Protein AF-A0A2V8C4Q2-F1 (afdb_monomer)

Mean predicted aligned error: 5.74 Å

Radius of gyration: 25.59 Å; Cα contacts (8 Å, |Δi|>4): 1379; chains: 1; bounding box: 68×44×76 Å

Nearest PDB structures (foldseek):
  1l0q-assembly4_D  TM=9.463E-01  e=5.980E-19  Methanosarcina mazei S-6
  5c2v-assembly1_B  TM=6.497E-01  e=2.717E-18  Candidatus Kuenenia stuttgartensis
  3bws-assembly1_A  TM=8.199E-01  e=1.422E-13  Leptospira interrogans
  6rte-assembly2_B  TM=7.159E-01  e=1.040E-10  Pseudomonas aeruginosa
  6rte-assembly1_A  TM=7.191E-01  e=6.189E-10  Pseudomonas aeruginosa

Solvent-accessible surface area (backbone atoms only — not comparable to full-atom values): 31350 Å² total; per-residue (Å²): 134,77,60,84,78,94,74,84,51,67,56,55,27,68,28,63,38,76,80,76,35,41,38,38,33,20,14,10,24,48,15,29,31,41,32,32,37,50,56,99,55,42,69,44,83,58,76,60,36,65,78,52,72,60,57,74,80,52,90,48,76,84,43,54,77,57,34,57,30,75,30,27,27,20,15,33,27,48,36,68,87,48,54,37,36,40,38,24,17,29,68,51,16,26,37,35,36,25,36,59,88,80,54,40,68,75,50,76,45,84,51,98,34,32,33,45,25,44,48,54,36,66,88,43,56,37,34,38,33,18,18,31,47,63,21,21,36,41,31,23,33,60,82,85,62,46,80,74,51,68,32,77,56,53,45,32,20,32,31,62,32,66,36,84,85,48,49,40,37,36,32,11,8,22,44,23,34,32,34,37,35,24,35,54,86,81,47,38,69,59,34,76,44,67,67,48,96,44,98,82,60,70,69,55,25,23,22,38,15,39,25,58,37,79,78,54,36,37,32,34,32,7,18,16,72,64,22,25,34,37,38,27,41,45,69,44,86,71,63,62,43,75,74,37,32,37,60,59,38,35,36,19,53,36,35,40,58,39,89,86,43,60,31,33,39,37,34,10,55,43,10,78,62,88,77,90,48,94,56,58,42,65,92,82,59,86,77,83,86,75,85,56,36,32,68,76,75,64,47,52,57,42,79,48,77,44,70,50,67,54,71,69,60,30,54,52,33,23,53,50,37,56,72,75,41,87,79,44,71,66,66,72,55,43,64,49,93,59,62,96,85,47,59,63,46,45,37,86,86,49,80,51,84,67,68,64,45,78,48,74,46,71,36,72,70,56,66,30,30,43,47,4,66,46,98,57,84,91,43,44,53,89,56,39,76,41,31,57,96,43,23,51,46,59,48,50,48,37,72,75,77,52,79,88,77,91,81,89,70,84,47,90,49,69,59,32,33,55,37,24,76,41,45,81,48,54,32,62,56,44,73,66,25,47,59,36,28,80,66,62,51,21,30,61,73,34,52,59,30,63,44,66,75,51,54,91,45,16,11,73,43,47,45,78,79,35,36,55,62,41,53,29,53,78,68,74,43,46,58,36,32,31,27,56,47,31,37,74,47,94,74,58,70,71,39,50,79,70,63,72,49,37,35,37,52,36,27,65,71,35,58,94,28,52,46,40,83,24,64,32,90,51,81,89,55,58,30,50,61,41,44,55,48,47,50,57,54,50,54,58,21,49,78,68,74,57,63,47,34,33,34,39,37,52,42,53,28,48,50,44,77,48,89,45,88,98,53,68,50,46,65,56,30,33,30,44,29,27,49,29,52,41,53,52,52,53,53,60,77,68,53,128

pLDDT: mean 91.69, std 10.27, range [39.16, 98.88]

Foldseek 3Di:
DLEDDDDAAFAAEWEDQLVNFWIWTWNFQQQWIWIWGDDPSDIDTDDIQHRDHGQDQDPDPVCNLFVFRCWTWHYKEAFNVRQWIKIFTQNVQWIWIAGPVVSDTPDIGHHPHGWHYWYAFLVRQWIWIHHQLAQWIWIAGNPVRDTPDIAHHAHGFAEWDADNVRQWIWTFHFLAQWIFIAGPVVSYGLDTHGNDLAPPDGRQQRFHYWEAALNNQWIWTQRQRLQWIFIWGCNDGSDIGGLAIAHHAHGWNYWYADNNRFKIKTKHQQDHDFDDQLQADQLPDPDPDDPHPDLLVRRDMDIDMDTNDDNVVRVVSRVVSVVPGPDDPCNQQQQDPDPPPDQDGRGVPDDGPQQADEAEDEDDDDCQCECLVAPDDDHPVVSHNQYCVLQVLVNVCCVPVHDDDDDDAPDRHPLQVLVCVWAVHWTPLSVSQVSCRSNSNRGGRCGLQQDQASDQWGGSRARPCGTPLSVCVVVVAFEAEAQRSWDWDDDDPVCLLVQNIFIAHSTPSCHVRYGRSRRHDDLSDFLVNNLVSVLVVQVVCLVVVNHGRYYYHYHYLCNDPDPDPPGDHNSVSSSSSSVSVVSVVVSVVPGD

Secondary structure (DSSP, 8-state):
-------SS--S-EEE-TTSSEEEEE-GGGSEEEEEEEETTEEEE-PPEE-SPPP----STTTTTS-B-S--EEEEEE-TTSSEEEEEETTTTEEEEEETTTTEEEEEEE-SS-EEEEEE-TTS-EEEEEEGGGTEEEEEETTT--EEEEEE-SSSEEEEEE-TTS-EEEEEETTTTEEEEEETTTTEEEEEEE--SSTT--S---EEEEEE-TTSSEEEEEETTTTEEEEEE-SSTT--EEEEEEE-SEEEEEEEE-TTSSEEEEEEEEES-----TT---TT----SS----HHHH---EEEEEEPP-HHHHHHHHHHHHHT----HHHHHSPP---TT-SS-SSTT---S---EEEEEE-S--HHHHHTT-SSSS--GGG-SS-TTT-HHHHHHHHHH--------S-SSHHHHHHHHHHS---HHHHHHHHHHHTTSBPPP-GGGTS---SSSSSTT--TT--HHHHHHHTT--EEEESTTEEEPSS-HHHHHTT-SPEEESSGGGTTTB-TTS--S-TTS-HHHHHHHHHHHHHHHHHTT---SEEEEEE-GGG--TT-TTS--HHHHHHHHHHHHHHHHHHHHT--

Structure (mmCIF, N/CA/C/O backbone):
data_AF-A0A2V8C4Q2-F1
#
_entry.id   AF-A0A2V8C4Q2-F1
#
loop_
_atom_site.group_PDB
_atom_site.id
_atom_site.type_symbol
_atom_site.label_atom_id
_atom_site.label_alt_id
_atom_site.label_comp_id
_atom_site.label_asym_id
_atom_site.label_entity_id
_atom_site.label_seq_id
_atom_site.pdbx_PDB_ins_code
_atom_site.Cartn_x
_atom_site.Cartn_y
_atom_site.Cartn_z
_atom_site.occupancy
_atom_site.B_iso_or_equiv
_atom_site.auth_seq_id
_atom_site.auth_comp_id
_atom_site.auth_asym_id
_atom_site.auth_atom_id
_atom_site.pdbx_PDB_model_num
ATOM 1 N N . VAL A 1 1 ? -3.735 22.830 20.171 1.00 72.44 1 VAL A N 1
ATOM 2 C CA . VAL A 1 1 ? -3.233 21.606 20.845 1.00 72.44 1 VAL A CA 1
ATOM 3 C C . VAL A 1 1 ? -3.196 21.873 22.344 1.00 72.44 1 VAL A C 1
ATOM 5 O O . VAL A 1 1 ? -2.695 22.925 22.711 1.00 72.44 1 VAL A O 1
ATOM 8 N N . ARG A 1 2 ? -3.797 21.013 23.186 1.00 80.12 2 ARG A N 1
ATOM 9 C CA . ARG A 1 2 ? -3.821 21.199 24.659 1.00 80.12 2 ARG A CA 1
ATOM 10 C C . ARG A 1 2 ? -2.651 20.506 25.373 1.00 80.12 2 ARG A C 1
ATOM 12 O O . ARG A 1 2 ? -2.144 21.054 26.339 1.00 80.12 2 ARG A O 1
ATOM 19 N N . ALA A 1 3 ? -2.193 19.372 24.842 1.00 86.25 3 ALA A N 1
ATOM 20 C CA . ALA A 1 3 ? -0.946 18.703 25.207 1.00 86.25 3 ALA A CA 1
ATOM 21 C C . ALA A 1 3 ? -0.383 17.951 23.996 1.00 86.25 3 ALA A C 1
ATOM 23 O O . ALA A 1 3 ? -1.139 17.556 23.105 1.00 86.25 3 ALA A O 1
ATOM 24 N N . SER A 1 4 ? 0.930 17.744 23.992 1.00 88.19 4 SER A N 1
ATOM 25 C CA . SER A 1 4 ? 1.642 16.859 23.074 1.00 88.19 4 SER A CA 1
ATOM 26 C C . SER A 1 4 ? 2.642 16.021 23.864 1.00 88.19 4 SER A C 1
ATOM 28 O O . SER A 1 4 ? 3.166 16.458 24.889 1.00 88.19 4 SER A O 1
ATOM 30 N N . LEU A 1 5 ? 2.885 14.801 23.397 1.00 89.62 5 LEU A N 1
ATOM 31 C CA . LEU A 1 5 ? 3.825 13.873 24.004 1.00 89.62 5 LEU A CA 1
ATOM 32 C C . LEU A 1 5 ? 4.524 13.105 22.886 1.00 89.62 5 LEU A C 1
ATOM 34 O O . LEU A 1 5 ? 3.859 12.540 22.020 1.00 89.62 5 LEU A O 1
ATOM 38 N N . LEU A 1 6 ? 5.855 13.091 22.908 1.00 88.94 6 LEU A N 1
ATOM 39 C CA . LEU A 1 6 ? 6.639 12.252 22.011 1.00 88.94 6 LEU A CA 1
ATOM 40 C C . LEU A 1 6 ? 6.586 10.808 22.518 1.00 88.94 6 LEU A C 1
ATOM 42 O O . LEU A 1 6 ? 6.805 10.576 23.711 1.00 88.94 6 LEU A O 1
ATOM 46 N N . LEU A 1 7 ? 6.303 9.857 21.628 1.00 87.94 7 LEU A N 1
ATOM 47 C CA . LEU A 1 7 ? 6.354 8.421 21.899 1.00 87.94 7 LEU A CA 1
ATOM 48 C C . LEU A 1 7 ? 7.446 7.777 21.054 1.00 87.94 7 LEU A C 1
ATOM 50 O O . LEU A 1 7 ? 7.538 8.020 19.850 1.00 87.94 7 LEU A O 1
ATOM 54 N N . ASP A 1 8 ? 8.253 6.948 21.702 1.00 79.88 8 ASP A N 1
ATOM 55 C CA . ASP A 1 8 ? 9.258 6.128 21.042 1.00 79.88 8 ASP A CA 1
ATOM 56 C C . ASP A 1 8 ? 8.583 4.810 20.668 1.00 79.88 8 ASP A C 1
ATOM 58 O O . ASP A 1 8 ? 8.005 4.173 21.539 1.00 79.88 8 ASP A O 1
ATOM 62 N N . HIS A 1 9 ? 8.658 4.411 19.396 1.00 84.00 9 HIS A N 1
ATOM 63 C CA . HIS A 1 9 ? 7.978 3.228 18.844 1.00 84.00 9 HIS A CA 1
ATOM 64 C C . HIS A 1 9 ? 6.446 3.306 18.900 1.00 84.00 9 HIS A C 1
ATOM 66 O O . HIS A 1 9 ? 5.809 2.738 19.768 1.00 84.00 9 HIS A O 1
ATOM 72 N N . ALA A 1 10 ? 5.842 3.946 17.901 1.00 89.81 10 ALA A N 1
ATOM 73 C CA . ALA A 1 10 ? 4.400 3.906 17.694 1.00 89.81 10 ALA A CA 1
ATOM 74 C C . ALA A 1 10 ? 4.085 3.536 16.243 1.00 89.81 10 ALA A C 1
ATOM 76 O O . ALA A 1 10 ? 4.846 3.852 15.326 1.00 89.81 10 ALA A O 1
ATOM 77 N N . TRP A 1 11 ? 2.957 2.863 16.052 1.00 91.44 11 TRP A N 1
ATOM 78 C CA . TRP A 1 11 ? 2.377 2.553 14.747 1.00 91.44 11 TRP A CA 1
ATOM 79 C C . TRP A 1 11 ? 0.846 2.672 14.870 1.00 91.44 11 TRP A C 1
ATOM 81 O O . TRP A 1 11 ? 0.359 3.478 15.664 1.00 91.44 11 TRP A O 1
ATOM 91 N N . LEU A 1 12 ? 0.070 1.902 14.108 1.00 92.06 12 LEU A N 1
ATOM 92 C CA . LEU A 1 12 ? -1.376 1.780 14.297 1.00 92.06 12 LEU A CA 1
ATOM 93 C C . LEU A 1 12 ? -1.713 1.349 15.734 1.00 92.06 12 LEU A C 1
ATOM 95 O O . LEU A 1 12 ? -1.011 0.522 16.306 1.00 92.06 12 LEU A O 1
ATOM 99 N N . GLY A 1 13 ? -2.837 1.835 16.268 1.00 89.31 13 GLY A N 1
ATOM 100 C CA . GLY A 1 13 ? -3.430 1.326 17.505 1.00 89.31 13 GLY A CA 1
ATOM 101 C C . GLY A 1 13 ? -3.528 2.392 18.583 1.00 89.31 13 GLY A C 1
ATOM 102 O O . GLY A 1 13 ? -2.535 2.758 19.208 1.00 89.31 13 GLY A O 1
ATOM 103 N N . LEU A 1 14 ? -4.751 2.872 18.808 1.00 94.38 14 LEU A N 1
ATOM 104 C CA . LEU A 1 14 ? -5.076 3.844 19.842 1.00 94.38 14 LEU A CA 1
ATOM 105 C C . LEU A 1 14 ? -6.438 3.488 20.444 1.00 94.38 14 LEU A C 1
ATOM 107 O O . LEU A 1 14 ? -7.428 3.429 19.718 1.00 94.38 14 LEU A O 1
ATOM 111 N N . ALA A 1 15 ? -6.498 3.259 21.755 1.00 96.69 15 ALA A N 1
ATOM 112 C CA . ALA A 1 15 ? -7.729 2.857 22.430 1.00 96.69 15 ALA A CA 1
ATOM 113 C C . ALA A 1 15 ? -7.899 3.579 23.769 1.00 96.69 15 ALA A C 1
ATOM 115 O O . ALA A 1 15 ? -7.026 3.539 24.634 1.00 96.69 15 ALA A O 1
ATOM 116 N N . TRP A 1 16 ? -9.046 4.226 23.958 1.00 96.62 16 TRP A N 1
ATOM 117 C CA . TRP A 1 16 ? -9.412 4.800 25.250 1.00 96.62 16 TRP A CA 1
ATOM 118 C C . TRP A 1 16 ? -9.956 3.722 26.179 1.00 96.62 16 TRP A C 1
ATOM 120 O O . TRP A 1 16 ? -10.777 2.900 25.776 1.00 96.62 16 TRP A O 1
ATOM 130 N N . HIS A 1 17 ? -9.567 3.783 27.448 1.00 97.69 17 HIS A N 1
ATOM 131 C CA . HIS A 1 17 ? -10.318 3.097 28.486 1.00 97.69 17 HIS A CA 1
ATOM 132 C C . HIS A 1 17 ? -11.695 3.769 28.656 1.00 97.69 17 HIS A C 1
ATOM 134 O O . HIS A 1 17 ? -11.775 5.004 28.610 1.00 97.69 17 HIS A O 1
ATOM 140 N N . PRO A 1 18 ? -12.764 3.015 28.974 1.00 96.94 18 PRO A N 1
ATOM 141 C CA . PRO A 1 18 ? -14.094 3.565 29.271 1.00 96.94 18 PRO A CA 1
ATOM 142 C C . PRO A 1 18 ? -14.164 4.630 30.386 1.00 96.94 18 PRO A C 1
ATOM 144 O O . PRO A 1 18 ? -15.189 5.284 30.549 1.00 96.94 18 PRO A O 1
ATOM 147 N N . ASP A 1 19 ? -13.083 4.843 31.145 1.00 95.19 19 ASP A N 1
ATOM 148 C CA . ASP A 1 19 ? -13.027 5.832 32.233 1.00 95.19 19 ASP A CA 1
ATOM 149 C C . ASP A 1 19 ? -12.703 7.249 31.730 1.00 95.19 19 ASP A C 1
ATOM 151 O O . ASP A 1 19 ? -12.790 8.207 32.499 1.00 95.19 19 ASP A O 1
ATOM 155 N N . GLY A 1 20 ? -12.314 7.387 30.454 1.00 93.75 20 GLY A N 1
ATOM 156 C CA . GLY A 1 20 ? -11.925 8.656 29.835 1.00 93.75 20 GLY A CA 1
ATOM 157 C C . GLY A 1 20 ? -10.625 9.264 30.377 1.00 93.75 20 GLY A C 1
ATOM 158 O O . GLY A 1 20 ? -10.320 10.417 30.077 1.00 93.75 20 GLY A O 1
ATOM 159 N N . LYS A 1 21 ? -9.870 8.518 31.190 1.00 95.00 21 LYS A N 1
ATOM 160 C CA . LYS A 1 21 ? -8.632 8.955 31.853 1.00 95.00 21 LYS A CA 1
ATOM 161 C C . LYS A 1 21 ? -7.412 8.171 31.395 1.00 95.00 21 LYS A C 1
ATOM 163 O O . LYS A 1 21 ? -6.299 8.662 31.556 1.00 95.00 21 LYS A O 1
ATOM 168 N N . ARG A 1 22 ? -7.592 6.965 30.861 1.00 96.62 22 ARG A N 1
ATOM 169 C CA . ARG A 1 22 ? -6.511 6.147 30.299 1.00 96.62 22 ARG A CA 1
ATOM 170 C C . ARG A 1 22 ? -6.613 6.048 28.789 1.00 96.62 22 ARG A C 1
ATOM 172 O O . ARG A 1 22 ? -7.691 5.803 28.253 1.00 96.62 22 ARG A O 1
ATOM 179 N N . LEU A 1 23 ? -5.470 6.182 28.135 1.00 96.38 23 LEU A N 1
ATOM 180 C CA . LEU A 1 23 ? -5.306 6.038 26.699 1.00 96.38 23 LEU A CA 1
ATOM 181 C C . LEU A 1 23 ? -4.171 5.056 26.427 1.00 96.38 23 LEU A C 1
ATOM 183 O O . LEU A 1 23 ? -3.062 5.249 26.910 1.00 96.38 23 LEU A O 1
ATOM 187 N N . TYR A 1 24 ? -4.450 4.028 25.641 1.00 97.69 24 TYR A N 1
ATOM 188 C CA . TYR A 1 24 ? -3.482 3.025 25.231 1.00 97.69 24 TYR A CA 1
ATOM 189 C C . TYR A 1 24 ? -3.023 3.294 23.804 1.00 97.69 24 TYR A C 1
ATOM 191 O O . TYR A 1 24 ? -3.852 3.572 22.934 1.00 97.69 24 TYR A O 1
ATOM 199 N N . VAL A 1 25 ? -1.717 3.208 23.567 1.00 97.38 25 VAL A N 1
ATOM 200 C CA . VAL A 1 25 ? -1.098 3.399 22.250 1.00 97.38 25 VAL A CA 1
ATOM 201 C C . VAL A 1 25 ? -0.16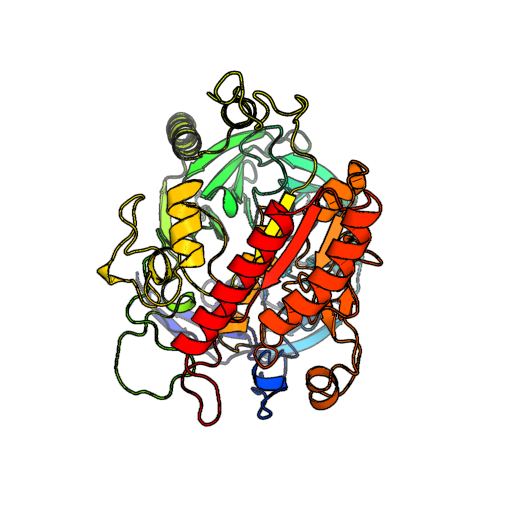7 2.232 21.971 1.00 97.38 25 VAL A C 1
ATOM 203 O O . VAL A 1 25 ? 0.582 1.821 22.852 1.00 97.38 25 VAL A O 1
ATOM 206 N N . SER A 1 26 ? -0.206 1.677 20.765 1.00 96.06 26 SER A N 1
ATOM 207 C CA . SER A 1 26 ? 0.683 0.573 20.410 1.00 96.06 26 SER A CA 1
ATOM 208 C C . SER A 1 26 ? 2.159 0.979 20.498 1.00 96.06 26 SER A C 1
ATOM 210 O O . SER A 1 26 ? 2.533 2.041 20.002 1.00 96.06 26 SER A O 1
ATOM 212 N N . GLY A 1 27 ? 2.987 0.097 21.068 1.00 93.81 27 GLY A N 1
ATOM 213 C CA . GLY A 1 27 ? 4.451 0.180 21.083 1.00 93.81 27 GLY A CA 1
ATOM 214 C C . GLY A 1 27 ? 5.129 -0.417 19.840 1.00 93.81 27 GLY A C 1
ATOM 215 O O . GLY A 1 27 ? 6.347 -0.607 19.821 1.00 93.81 27 GLY A O 1
ATOM 216 N N . ALA A 1 28 ? 4.359 -0.782 18.806 1.00 93.19 28 ALA A N 1
ATOM 217 C CA . ALA A 1 28 ? 4.849 -1.326 17.538 1.00 93.19 28 ALA A CA 1
ATOM 218 C C . ALA A 1 28 ? 5.847 -2.494 17.718 1.00 93.19 28 ALA A C 1
ATOM 220 O O . ALA A 1 28 ? 5.559 -3.481 18.403 1.00 93.19 28 ALA A O 1
ATOM 221 N N . ALA A 1 29 ? 7.029 -2.403 17.102 1.00 89.88 29 ALA A N 1
ATOM 222 C CA . ALA A 1 29 ? 8.060 -3.436 17.174 1.00 89.88 29 ALA A CA 1
ATOM 223 C C . ALA A 1 29 ? 8.692 -3.591 18.569 1.00 89.88 29 ALA A C 1
ATOM 225 O O . ALA A 1 29 ? 9.344 -4.596 18.837 1.00 89.88 29 ALA A O 1
ATOM 226 N N . ASN A 1 30 ? 8.468 -2.656 19.496 1.00 88.50 30 ASN A N 1
ATOM 227 C CA . ASN A 1 30 ? 8.984 -2.771 20.860 1.00 88.50 30 ASN A CA 1
ATOM 228 C C . ASN A 1 30 ? 8.249 -3.837 21.697 1.00 88.50 30 ASN A C 1
ATOM 230 O O . ASN A 1 30 ? 8.671 -4.149 22.805 1.00 88.50 30 ASN A O 1
ATOM 234 N N . GLY A 1 31 ? 7.150 -4.407 21.188 1.00 89.81 31 GLY A N 1
ATOM 23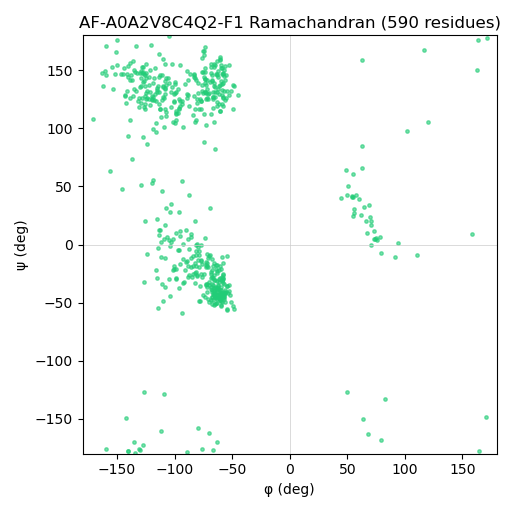5 C CA . GLY A 1 31 ? 6.419 -5.473 21.885 1.00 89.81 31 GLY A CA 1
ATOM 236 C C . GLY A 1 31 ? 5.672 -4.983 23.123 1.00 89.81 31 GLY A C 1
ATOM 237 O O . GLY A 1 31 ? 5.340 -5.781 24.001 1.00 89.81 31 GLY A O 1
ATOM 238 N N . THR A 1 32 ? 5.413 -3.679 23.202 1.00 93.62 32 THR A N 1
ATOM 239 C CA . THR A 1 32 ? 4.736 -3.027 24.322 1.00 93.62 32 THR A CA 1
ATOM 240 C C . THR A 1 32 ? 3.458 -2.323 23.883 1.00 93.62 32 THR A C 1
ATOM 242 O O . THR A 1 32 ? 3.156 -2.199 22.696 1.00 93.62 32 THR A O 1
ATOM 245 N N . ILE A 1 33 ? 2.700 -1.851 24.866 1.00 96.56 33 ILE A N 1
ATOM 246 C CA . ILE A 1 33 ? 1.594 -0.913 24.708 1.00 96.56 33 ILE A CA 1
ATOM 247 C C . ILE A 1 33 ? 1.836 0.211 25.703 1.00 96.56 33 ILE A C 1
ATOM 249 O O . ILE A 1 33 ? 1.925 -0.034 26.906 1.00 96.56 33 ILE A O 1
ATOM 253 N N . HIS A 1 34 ? 1.928 1.436 25.208 1.00 96.31 34 HIS A N 1
ATOM 254 C CA . HIS A 1 34 ? 2.057 2.610 26.050 1.00 96.31 34 HIS A CA 1
ATOM 255 C C . HIS A 1 34 ? 0.736 2.903 26.746 1.00 96.31 34 HIS A C 1
ATOM 257 O O . HIS A 1 34 ? -0.286 3.089 26.083 1.00 96.31 34 HIS A O 1
ATOM 263 N N . GLU A 1 35 ? 0.755 2.994 28.073 1.00 96.19 35 GLU A N 1
ATOM 264 C CA . GLU A 1 35 ? -0.365 3.550 28.826 1.00 96.19 35 GLU A CA 1
ATOM 265 C C . GLU A 1 35 ? -0.105 5.033 29.095 1.00 96.19 35 GLU A C 1
ATOM 267 O O . GLU A 1 35 ? 0.887 5.414 29.716 1.00 96.19 35 GLU A O 1
ATOM 272 N N . LEU A 1 36 ? -1.028 5.883 28.660 1.00 96.06 36 LEU A N 1
ATOM 273 C CA . LEU A 1 36 ? -1.027 7.317 28.907 1.00 96.06 36 LEU A CA 1
ATOM 274 C C . LEU A 1 36 ? -2.188 7.695 29.825 1.00 96.06 36 LEU A C 1
ATOM 276 O O . LEU A 1 36 ? -3.282 7.129 29.752 1.00 96.06 36 LEU A O 1
ATOM 280 N N . ARG A 1 37 ? -1.967 8.698 30.673 1.00 95.50 37 ARG A N 1
ATOM 281 C CA . ARG A 1 37 ? -2.987 9.276 31.549 1.00 95.50 37 ARG A CA 1
ATOM 282 C C . ARG A 1 37 ? -3.376 10.656 31.056 1.00 95.50 37 ARG A C 1
ATOM 284 O O . ARG A 1 37 ? -2.521 11.507 30.827 1.00 95.50 37 ARG A O 1
ATOM 291 N N . TRP A 1 38 ? -4.679 10.866 30.919 1.00 93.75 38 TRP A N 1
ATOM 292 C CA . TRP A 1 38 ? -5.280 12.153 30.621 1.00 93.75 38 TRP A CA 1
ATOM 293 C C . TRP A 1 38 ? -5.833 12.782 31.894 1.00 93.75 38 TRP A C 1
ATOM 295 O O . TRP A 1 38 ? -6.680 12.196 32.573 1.00 93.75 38 TRP A O 1
ATOM 305 N N . ASN A 1 39 ? -5.376 13.996 32.191 1.00 91.69 39 ASN A N 1
ATOM 306 C CA . ASN A 1 39 ? -5.900 14.801 33.285 1.00 91.69 39 ASN A CA 1
ATOM 307 C C . ASN A 1 39 ? -6.023 16.265 32.852 1.00 91.69 39 ASN A C 1
ATOM 309 O O . ASN A 1 39 ? -5.017 16.945 32.673 1.00 91.69 39 ASN A O 1
ATOM 313 N N . GLU A 1 40 ? -7.260 16.723 32.640 1.00 85.56 40 GLU A N 1
ATOM 314 C CA . GLU A 1 40 ? -7.629 18.135 32.423 1.00 85.56 40 GLU A CA 1
ATOM 315 C C . GLU A 1 40 ? -6.734 18.937 31.457 1.00 85.56 40 GLU A C 1
ATOM 317 O O . GLU A 1 40 ? -6.471 20.119 31.657 1.00 85.56 40 GLU A O 1
ATOM 322 N N . GLY A 1 41 ? -6.294 18.326 30.355 1.00 85.94 41 GLY A N 1
ATOM 323 C CA . GLY A 1 41 ? -5.449 19.005 29.369 1.00 85.94 41 GLY A CA 1
ATOM 324 C C . GLY A 1 41 ? -4.016 18.497 29.309 1.00 85.94 41 GLY A C 1
ATOM 325 O O . GLY A 1 41 ? -3.322 18.869 28.372 1.00 85.94 41 GLY A O 1
ATOM 326 N N . GLN A 1 42 ? -3.588 17.646 30.242 1.00 90.06 42 GLN A N 1
ATOM 327 C CA . GLN A 1 42 ? -2.253 17.051 30.265 1.00 90.06 42 GLN A CA 1
ATOM 328 C C . GLN A 1 42 ? -2.283 15.563 29.907 1.00 90.06 42 GLN A C 1
ATOM 330 O O . GLN A 1 42 ? -3.169 14.827 30.344 1.00 90.06 42 GLN A O 1
ATOM 335 N N . LEU A 1 43 ? -1.279 15.135 29.134 1.00 92.69 43 LEU A N 1
ATOM 336 C CA . LEU A 1 43 ? -0.956 13.733 28.867 1.00 92.69 43 LEU A CA 1
ATOM 337 C C . LEU A 1 43 ? 0.347 13.375 29.581 1.00 92.69 43 LEU A C 1
ATOM 339 O O . LEU A 1 43 ? 1.363 14.034 29.363 1.00 92.69 43 LEU A O 1
ATOM 343 N N . THR A 1 44 ? 0.335 12.321 30.392 1.00 94.00 44 THR A N 1
ATOM 344 C CA . THR A 1 44 ? 1.540 11.776 31.036 1.00 94.00 44 THR A CA 1
ATOM 345 C C . THR A 1 44 ? 1.697 10.292 30.726 1.00 94.00 44 THR A C 1
ATOM 347 O O . THR A 1 44 ? 0.705 9.584 30.556 1.00 94.00 44 THR A O 1
ATOM 350 N N . ARG A 1 45 ? 2.943 9.807 30.633 1.00 93.88 45 ARG A N 1
ATOM 351 C CA . ARG A 1 45 ? 3.215 8.367 30.503 1.00 93.88 45 ARG A CA 1
ATOM 352 C C . ARG A 1 45 ? 2.965 7.663 31.839 1.00 93.88 45 ARG A C 1
ATOM 354 O O . ARG A 1 45 ? 3.277 8.205 32.899 1.00 93.88 45 ARG A O 1
ATOM 361 N N . SER A 1 46 ? 2.415 6.459 31.768 1.00 91.75 46 SER A N 1
ATOM 362 C CA . SER A 1 46 ? 2.327 5.499 32.866 1.00 91.75 46 SER A CA 1
ATOM 363 C C . SER A 1 46 ? 3.226 4.292 32.571 1.00 91.75 46 SER A C 1
ATOM 365 O O . SER A 1 46 ? 4.173 4.404 31.795 1.00 91.75 46 SER A O 1
ATOM 367 N N . VAL A 1 47 ? 2.983 3.163 33.237 1.00 88.06 47 VAL A N 1
ATOM 368 C CA . VAL A 1 47 ? 3.728 1.922 33.005 1.00 88.06 47 VAL A CA 1
ATOM 369 C C . VAL A 1 47 ? 3.218 1.259 31.729 1.00 88.06 47 VAL A C 1
ATOM 371 O O . VAL A 1 47 ? 2.026 0.986 31.604 1.00 88.06 47 VAL A O 1
ATOM 374 N N . ASP A 1 48 ? 4.132 0.988 30.802 1.00 92.75 48 ASP A N 1
ATOM 375 C CA . ASP A 1 48 ? 3.825 0.268 29.570 1.00 92.75 48 ASP A CA 1
ATOM 376 C C . ASP A 1 48 ? 3.458 -1.195 29.863 1.00 92.75 48 ASP A C 1
ATOM 378 O O . ASP A 1 48 ? 4.070 -1.861 30.703 1.00 92.75 48 ASP A O 1
ATOM 382 N N . LEU A 1 49 ? 2.478 -1.716 29.127 1.00 94.00 49 LEU A N 1
ATOM 383 C CA . LEU A 1 49 ? 2.110 -3.128 29.164 1.00 94.00 49 LEU A CA 1
ATOM 384 C C . LEU A 1 49 ? 3.051 -3.901 28.238 1.00 94.00 49 LEU A C 1
ATOM 386 O O . LEU A 1 49 ? 3.206 -3.545 27.070 1.00 94.00 49 LEU A O 1
ATOM 390 N N . VAL A 1 50 ? 3.672 -4.965 28.741 1.00 92.12 50 VAL A N 1
ATOM 391 C CA . VAL A 1 50 ? 4.604 -5.795 27.963 1.00 92.12 50 VAL A CA 1
ATOM 392 C C . VAL A 1 50 ? 3.854 -6.993 27.389 1.00 92.12 50 VAL A C 1
ATOM 394 O O . VAL A 1 50 ? 3.316 -7.805 28.140 1.00 92.12 50 VAL A O 1
ATOM 397 N N . ILE A 1 51 ? 3.825 -7.099 26.060 1.00 87.88 51 ILE A N 1
ATOM 398 C CA . ILE A 1 51 ? 3.138 -8.170 25.321 1.00 87.88 51 ILE A CA 1
ATOM 399 C C . ILE A 1 51 ? 4.140 -9.193 24.791 1.00 87.88 51 ILE A C 1
ATOM 401 O O . ILE A 1 51 ? 3.926 -10.398 24.900 1.00 87.88 51 ILE A O 1
ATOM 405 N N . GLY A 1 52 ? 5.244 -8.706 24.228 1.00 77.00 52 GLY A N 1
ATOM 406 C CA . GLY A 1 52 ? 6.270 -9.508 23.577 1.00 77.00 52 GLY A CA 1
ATOM 407 C C . GLY A 1 52 ? 7.675 -9.100 24.002 1.00 77.00 52 GLY A C 1
ATOM 408 O O . GLY A 1 52 ? 7.871 -8.206 24.826 1.00 77.00 52 GLY A O 1
ATOM 409 N N . ARG A 1 53 ? 8.674 -9.781 23.436 1.00 71.75 53 ARG A N 1
ATOM 410 C CA . ARG A 1 53 ? 10.068 -9.359 23.603 1.00 71.75 53 ARG A CA 1
ATOM 411 C C . ARG A 1 53 ? 10.308 -8.085 22.783 1.00 71.75 53 ARG A C 1
ATOM 413 O O . ARG A 1 53 ? 9.805 -8.014 21.666 1.00 71.75 53 ARG A O 1
ATOM 420 N N . PRO A 1 54 ? 11.086 -7.118 23.291 1.00 68.19 54 PRO A N 1
ATOM 421 C CA . PRO A 1 54 ? 11.498 -5.972 22.495 1.00 68.19 54 PRO A CA 1
ATOM 422 C C . PRO A 1 54 ? 12.249 -6.402 21.239 1.00 68.19 54 PRO A C 1
ATOM 424 O O . PRO A 1 54 ? 12.983 -7.394 21.250 1.00 68.19 54 PRO A O 1
ATOM 427 N N . PHE A 1 55 ? 12.086 -5.634 20.167 1.00 67.44 55 PHE A N 1
ATOM 428 C CA . PHE A 1 55 ? 12.911 -5.776 18.979 1.00 67.44 55 PHE A CA 1
ATOM 429 C C . PHE A 1 55 ? 14.382 -5.501 19.313 1.00 67.44 55 PHE A C 1
ATOM 431 O O . PHE A 1 55 ? 14.741 -4.406 19.746 1.00 67.44 55 PHE A O 1
ATOM 438 N N . GLU A 1 56 ? 15.235 -6.492 19.070 1.00 61.69 56 GLU A N 1
ATOM 439 C CA . GLU A 1 56 ? 16.685 -6.338 19.099 1.00 61.69 56 GLU A CA 1
ATOM 440 C C . GLU A 1 56 ? 17.172 -6.160 17.652 1.00 61.69 56 GLU A C 1
ATOM 442 O O . GLU A 1 56 ? 17.037 -7.091 16.852 1.00 61.69 56 GLU A O 1
ATOM 447 N N . PRO A 1 57 ? 17.700 -4.983 17.266 1.00 57.94 57 PRO A N 1
ATOM 448 C CA . PRO A 1 57 ? 18.189 -4.778 15.910 1.00 57.94 57 PRO A CA 1
ATOM 449 C C . PRO A 1 57 ? 19.349 -5.735 15.611 1.00 57.94 57 PRO A C 1
ATOM 451 O O . PRO A 1 57 ? 20.270 -5.890 16.415 1.00 57.94 57 PRO A O 1
ATOM 454 N N . ALA A 1 58 ? 19.301 -6.382 14.445 1.00 52.94 58 ALA A N 1
ATOM 455 C CA . ALA A 1 58 ? 20.312 -7.350 14.040 1.00 52.94 58 ALA A CA 1
ATOM 456 C C . ALA A 1 58 ? 21.713 -6.713 13.958 1.00 52.94 58 ALA A C 1
ATOM 458 O O . ALA A 1 58 ? 21.885 -5.609 13.443 1.00 52.94 58 ALA A O 1
ATOM 459 N N . ILE A 1 59 ? 22.722 -7.434 14.461 1.00 44.69 59 ILE A N 1
ATOM 460 C CA . ILE A 1 59 ? 24.126 -6.984 14.544 1.00 44.69 59 ILE A CA 1
ATOM 461 C C . ILE A 1 59 ? 24.938 -7.434 13.304 1.00 44.69 59 ILE A C 1
ATOM 463 O O . ILE A 1 59 ? 26.052 -6.962 13.082 1.00 44.69 59 ILE A O 1
ATOM 467 N N . GLN A 1 60 ? 24.401 -8.344 12.478 1.00 41.47 60 GLN A N 1
ATOM 468 C CA . GLN A 1 60 ? 25.075 -8.880 11.287 1.00 41.47 60 GLN A CA 1
ATOM 469 C C . GLN A 1 60 ? 24.643 -8.162 10.004 1.00 41.47 60 GLN A C 1
ATOM 471 O O . GLN A 1 60 ? 23.457 -7.982 9.765 1.00 41.47 60 GLN A O 1
ATOM 476 N N . TRP A 1 61 ? 25.606 -7.794 9.153 1.00 41.84 61 TRP A N 1
ATOM 477 C CA . TRP A 1 61 ? 25.397 -6.963 7.956 1.00 41.84 61 TRP A CA 1
ATOM 478 C C . TRP A 1 61 ? 24.337 -7.477 6.968 1.00 41.84 61 TRP A C 1
ATOM 480 O O . TRP A 1 6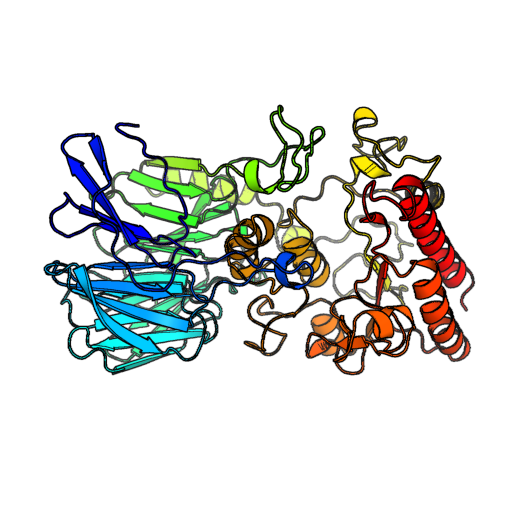1 ? 23.628 -6.653 6.392 1.00 41.84 61 TRP A O 1
ATOM 490 N N . ASP A 1 62 ? 24.211 -8.796 6.788 1.00 41.41 62 ASP A N 1
ATOM 491 C CA . ASP A 1 62 ? 23.202 -9.388 5.895 1.00 41.41 62 ASP A CA 1
ATOM 492 C C . ASP A 1 62 ? 21.780 -9.266 6.487 1.00 41.41 62 ASP A C 1
ATOM 494 O O . ASP A 1 62 ? 20.833 -8.985 5.756 1.00 41.41 62 ASP A O 1
ATOM 498 N N . ASP A 1 63 ? 21.646 -9.340 7.816 1.00 43.56 63 ASP A N 1
ATOM 499 C CA . ASP A 1 63 ? 20.387 -9.134 8.551 1.00 43.56 63 ASP A CA 1
ATOM 500 C C . ASP A 1 63 ? 20.091 -7.641 8.822 1.00 43.56 63 ASP A C 1
ATOM 502 O O . ASP A 1 63 ? 18.958 -7.254 9.106 1.00 43.56 63 ASP A O 1
ATOM 506 N N . MET A 1 64 ? 21.102 -6.767 8.729 1.00 45.38 64 MET A N 1
ATOM 507 C CA . MET A 1 64 ? 20.978 -5.317 8.948 1.00 45.38 64 MET A CA 1
ATOM 508 C C . MET A 1 64 ? 20.212 -4.596 7.835 1.00 45.38 64 MET A C 1
ATOM 510 O O . MET A 1 64 ? 19.763 -3.468 8.055 1.00 45.38 64 MET A O 1
ATOM 514 N N . MET A 1 65 ? 20.095 -5.202 6.650 1.00 46.31 65 MET A N 1
ATOM 515 C CA . MET A 1 65 ? 19.392 -4.596 5.514 1.00 46.31 65 MET A CA 1
ATOM 516 C C . MET A 1 65 ? 17.873 -4.774 5.594 1.00 46.31 65 MET A C 1
ATOM 518 O O . MET A 1 65 ? 17.154 -4.020 4.950 1.00 46.31 65 MET A O 1
ATOM 522 N N . ASN A 1 66 ? 17.382 -5.720 6.401 1.00 53.19 66 ASN A N 1
ATOM 523 C CA . ASN A 1 66 ? 15.951 -5.962 6.586 1.00 53.19 66 ASN A CA 1
ATOM 524 C C . ASN A 1 66 ? 15.671 -6.640 7.945 1.00 53.19 66 ASN A C 1
ATOM 526 O O . ASN A 1 66 ? 15.234 -7.792 7.978 1.00 53.19 66 ASN A O 1
ATOM 530 N N . PRO A 1 67 ? 15.972 -5.991 9.087 1.00 57.75 67 PRO A N 1
ATOM 531 C CA . PRO A 1 67 ? 15.824 -6.641 10.378 1.00 57.75 67 PRO A CA 1
ATOM 532 C C . PRO A 1 67 ? 14.332 -6.754 10.717 1.00 57.75 67 PRO A C 1
ATOM 534 O O . PRO A 1 67 ? 13.684 -5.784 11.114 1.00 57.75 67 PRO A O 1
ATOM 537 N N . THR A 1 68 ? 13.775 -7.950 10.543 1.00 60.66 68 THR A N 1
ATOM 538 C CA . THR A 1 68 ? 12.374 -8.239 10.854 1.00 60.66 68 THR A CA 1
ATOM 539 C C . THR A 1 68 ? 12.206 -8.474 12.345 1.00 60.66 68 THR A C 1
ATOM 541 O O . THR A 1 68 ? 12.862 -9.344 12.926 1.00 60.66 68 THR A O 1
ATOM 544 N N . SER A 1 69 ? 11.305 -7.724 12.971 1.00 69.50 69 SER A N 1
ATOM 545 C CA . SER A 1 69 ? 10.884 -8.021 14.334 1.00 69.50 69 SER A CA 1
ATOM 546 C C . SER A 1 69 ? 10.086 -9.318 14.368 1.00 69.50 69 SER A C 1
ATOM 548 O O . SER A 1 69 ? 9.471 -9.713 13.382 1.00 69.50 69 SER A O 1
ATOM 550 N N . ARG A 1 70 ? 10.060 -9.977 15.528 1.00 78.06 70 ARG A N 1
ATOM 551 C CA . ARG A 1 70 ? 9.141 -11.100 15.768 1.00 78.06 70 ARG A CA 1
ATOM 552 C C . ARG A 1 70 ? 7.713 -10.634 16.043 1.00 78.06 70 ARG A C 1
ATOM 554 O O . ARG A 1 70 ? 6.809 -11.458 16.045 1.00 78.06 70 ARG A O 1
ATOM 561 N N . ASN A 1 71 ? 7.540 -9.340 16.293 1.00 86.62 71 ASN A N 1
ATOM 562 C CA . ASN A 1 71 ? 6.275 -8.724 16.650 1.00 86.62 71 ASN A CA 1
ATOM 563 C C . ASN A 1 71 ? 6.175 -7.297 16.097 1.00 86.62 71 ASN A C 1
ATOM 565 O O . ASN A 1 71 ? 7.153 -6.550 16.068 1.00 86.62 71 ASN A O 1
ATOM 569 N N . LEU A 1 72 ? 4.967 -6.890 15.739 1.00 92.94 72 LEU A N 1
ATOM 570 C CA . LEU A 1 72 ? 4.589 -5.521 15.425 1.00 92.94 72 LEU A CA 1
ATOM 571 C C . LEU A 1 72 ? 3.202 -5.298 16.019 1.00 92.94 72 LEU A C 1
ATOM 573 O O . LEU A 1 72 ? 2.191 -5.617 15.391 1.00 92.94 72 LEU A O 1
ATOM 577 N N . ILE A 1 73 ? 3.159 -4.782 17.248 1.00 95.50 73 ILE A N 1
ATOM 578 C CA . ILE A 1 73 ? 1.885 -4.497 17.903 1.00 95.50 73 ILE A CA 1
ATOM 579 C C . ILE A 1 73 ? 1.154 -3.432 17.079 1.00 95.50 73 ILE A C 1
ATOM 581 O O . ILE A 1 73 ? 1.739 -2.428 16.667 1.00 95.50 73 ILE A O 1
ATOM 585 N N . GLY A 1 74 ? -0.116 -3.673 16.790 1.00 95.06 74 GLY A N 1
ATOM 586 C CA . GLY A 1 74 ? -0.931 -2.831 15.925 1.00 95.06 74 GLY A CA 1
ATOM 587 C C . GLY A 1 74 ? -2.218 -2.412 16.609 1.00 95.06 74 GLY A C 1
ATOM 588 O O . GLY A 1 74 ? -2.206 -1.878 17.716 1.00 95.06 74 GLY A O 1
ATOM 589 N N . GLY A 1 75 ? -3.342 -2.656 15.937 1.00 97.19 75 GLY A N 1
ATOM 590 C CA . GLY A 1 75 ? -4.665 -2.320 16.445 1.00 97.19 75 GLY A CA 1
ATOM 591 C C . GLY A 1 75 ? -4.928 -2.796 17.877 1.00 97.19 75 GLY A C 1
ATOM 592 O O . GLY A 1 75 ? -4.604 -3.920 18.266 1.00 97.19 75 GLY A O 1
ATOM 593 N N . LEU A 1 76 ? -5.553 -1.910 18.649 1.00 98.50 76 LEU A N 1
ATOM 594 C CA . LEU A 1 76 ? -5.892 -2.117 20.050 1.00 98.50 76 LEU A CA 1
ATOM 595 C C . LEU A 1 76 ? -7.399 -1.959 20.238 1.00 98.50 76 LEU A C 1
ATOM 597 O O . LEU A 1 76 ? -8.000 -1.061 19.647 1.00 98.50 76 LEU A O 1
ATOM 601 N N . ALA A 1 77 ? -7.984 -2.756 21.126 1.00 98.44 77 ALA A N 1
ATOM 602 C CA . ALA A 1 77 ? -9.352 -2.568 21.592 1.00 98.44 77 ALA A CA 1
ATOM 603 C C . ALA A 1 77 ? -9.439 -2.809 23.101 1.00 98.44 77 ALA A C 1
ATOM 605 O O . ALA A 1 77 ? -8.803 -3.715 23.627 1.00 98.44 77 ALA A O 1
ATOM 606 N N . VAL A 1 78 ? -10.238 -2.011 23.806 1.00 98.69 78 VAL A N 1
ATOM 607 C CA . VAL A 1 78 ? -10.534 -2.211 25.234 1.00 98.69 78 VAL A CA 1
ATOM 608 C C . VAL A 1 78 ? -11.967 -2.720 25.346 1.00 98.69 78 VAL A C 1
ATOM 610 O O . VAL A 1 78 ? -12.850 -2.223 24.644 1.00 98.69 78 VAL A O 1
ATOM 613 N N . SER A 1 79 ? -12.207 -3.717 26.198 1.00 98.19 79 SER A N 1
ATOM 614 C CA . SER A 1 79 ? -13.555 -4.230 26.444 1.00 98.19 79 SER A CA 1
ATOM 615 C C . SER A 1 79 ? -14.464 -3.140 27.042 1.00 98.19 79 SER A C 1
ATOM 617 O O . SER A 1 79 ? -13.978 -2.267 27.767 1.00 98.19 79 SER A O 1
ATOM 619 N N . PRO A 1 80 ? -15.788 -3.155 26.780 1.00 97.94 80 PRO A N 1
ATOM 620 C CA . PRO A 1 80 ? -16.702 -2.121 27.279 1.00 97.94 80 PRO A CA 1
ATOM 621 C C . PRO A 1 80 ? -16.716 -1.958 28.806 1.00 97.94 80 PRO A C 1
ATOM 623 O O . PRO A 1 80 ? -16.939 -0.858 29.308 1.00 97.94 80 PRO A O 1
ATOM 626 N N . ASP A 1 81 ? -16.456 -3.038 29.544 1.00 97.56 81 ASP A N 1
ATOM 627 C CA . ASP A 1 81 ? -16.337 -3.042 31.006 1.00 97.56 81 ASP A CA 1
ATOM 628 C C . ASP A 1 81 ? -14.977 -2.517 31.516 1.00 97.56 81 ASP A C 1
ATOM 630 O O . ASP A 1 81 ? -14.806 -2.307 32.716 1.00 97.56 81 ASP A O 1
ATOM 634 N N . GLY A 1 82 ? -14.008 -2.289 30.622 1.00 97.88 82 GLY A N 1
ATOM 635 C CA . GLY A 1 82 ? -12.660 -1.826 30.949 1.00 97.88 82 GLY A CA 1
ATOM 636 C C . GLY A 1 82 ? -11.763 -2.878 31.607 1.00 97.88 82 GLY A C 1
ATOM 637 O O . GLY A 1 82 ? -10.704 -2.532 32.129 1.00 97.88 82 GLY A O 1
ATOM 638 N N . SER A 1 83 ? -12.165 -4.152 31.623 1.00 97.62 83 SER A N 1
ATOM 639 C CA . SER A 1 83 ? -11.403 -5.210 32.296 1.00 97.62 83 SER A CA 1
ATOM 640 C C . SER A 1 83 ? -10.253 -5.754 31.446 1.00 97.62 83 SER A C 1
ATOM 642 O O . SER A 1 83 ? -9.201 -6.104 31.987 1.00 97.62 83 SER A O 1
ATOM 644 N N . ARG A 1 84 ? -10.416 -5.794 30.118 1.00 97.88 84 ARG A N 1
ATOM 645 C CA . ARG A 1 84 ? -9.442 -6.367 29.186 1.00 97.88 84 ARG A CA 1
ATOM 646 C C . ARG A 1 84 ? -9.049 -5.397 28.085 1.00 97.88 84 ARG A C 1
ATOM 648 O O . ARG A 1 84 ? -9.862 -4.627 27.578 1.00 97.88 84 ARG A O 1
ATOM 655 N N . LEU A 1 85 ? -7.797 -5.504 27.666 1.00 98.50 85 LEU A N 1
ATOM 656 C CA . LEU A 1 85 ? -7.296 -4.929 26.427 1.00 98.50 85 LEU A CA 1
ATOM 657 C C . LEU A 1 85 ? -6.892 -6.055 25.479 1.00 98.50 85 LEU A C 1
ATOM 659 O O . LEU A 1 85 ? -6.232 -7.007 25.883 1.00 98.50 85 LEU A O 1
ATOM 663 N N . PHE A 1 86 ? -7.253 -5.923 24.212 1.00 98.69 86 PHE A N 1
ATOM 664 C CA . PHE A 1 86 ? -6.840 -6.793 23.122 1.00 98.69 86 PHE A CA 1
ATOM 665 C C . PHE A 1 86 ? -5.859 -6.044 22.230 1.00 98.69 86 PHE A C 1
ATOM 667 O O . PHE A 1 86 ? -6.093 -4.886 21.882 1.00 98.69 86 PHE A O 1
ATOM 674 N N . ALA A 1 87 ? -4.765 -6.705 21.870 1.00 98.38 87 ALA A N 1
ATOM 675 C CA . ALA A 1 87 ? -3.729 -6.150 21.016 1.00 98.38 87 ALA A CA 1
ATOM 676 C C . ALA A 1 87 ? -3.383 -7.146 19.918 1.00 98.38 87 ALA A C 1
ATOM 678 O O . ALA A 1 87 ? -3.021 -8.285 20.220 1.00 98.38 87 ALA A O 1
ATOM 679 N N . VAL A 1 88 ? -3.491 -6.726 18.660 1.00 98.00 88 VAL A N 1
ATOM 680 C CA . VAL A 1 88 ? -3.033 -7.552 17.540 1.00 98.00 88 VAL A CA 1
ATOM 681 C C . VAL A 1 88 ? -1.534 -7.386 17.338 1.00 98.00 88 VAL A C 1
ATOM 683 O O . VAL A 1 88 ? -0.981 -6.303 17.531 1.00 98.00 88 VAL A O 1
ATOM 686 N N . ASP A 1 89 ? -0.894 -8.465 16.923 1.00 96.25 89 ASP A N 1
ATOM 687 C CA . ASP A 1 89 ? 0.495 -8.511 16.504 1.00 96.25 89 ASP A CA 1
ATOM 688 C C . ASP A 1 89 ? 0.537 -8.906 15.027 1.00 96.25 89 ASP A C 1
ATOM 690 O O . ASP A 1 89 ? 0.301 -10.064 14.673 1.00 96.25 89 ASP A O 1
ATOM 694 N N . VAL A 1 90 ? 0.802 -7.918 14.171 1.00 95.12 90 VAL A N 1
ATOM 695 C CA . VAL A 1 90 ? 0.717 -8.055 12.712 1.00 95.12 90 VAL A CA 1
ATOM 696 C C . VAL A 1 90 ? 1.750 -9.050 12.195 1.00 95.12 90 VAL A C 1
ATOM 698 O O . VAL A 1 90 ? 1.408 -9.987 11.478 1.00 95.12 90 VAL A O 1
ATOM 701 N N . VAL A 1 91 ? 3.014 -8.866 12.587 1.00 91.69 91 VAL A N 1
ATOM 702 C CA . VAL A 1 91 ? 4.131 -9.707 12.127 1.00 91.69 91 VAL A CA 1
ATOM 703 C C . VAL A 1 91 ? 4.154 -11.041 12.867 1.00 91.69 91 VAL A C 1
ATOM 705 O O . VAL A 1 91 ? 4.442 -12.068 12.260 1.00 91.69 91 VAL A O 1
ATOM 708 N N . GLY A 1 92 ? 3.795 -11.052 14.155 1.00 92.31 92 GLY A N 1
ATOM 709 C CA . GLY A 1 92 ? 3.675 -12.288 14.927 1.00 92.31 92 GLY A CA 1
ATOM 710 C C . GLY A 1 92 ? 2.472 -13.147 14.529 1.00 92.31 92 GLY A C 1
ATOM 711 O O . GLY A 1 92 ? 2.390 -14.300 14.946 1.00 92.31 92 GLY A O 1
ATOM 712 N N . GLN A 1 93 ? 1.540 -12.612 13.729 1.00 95.69 93 GLN A N 1
ATOM 713 C CA . GLN A 1 93 ? 0.293 -13.273 13.337 1.00 95.69 93 GLN A CA 1
ATOM 714 C C . GLN A 1 93 ? -0.524 -13.741 14.553 1.00 95.69 93 GLN A C 1
ATOM 716 O O . GLN A 1 93 ? -1.072 -14.841 14.574 1.00 95.69 93 GLN A O 1
ATOM 721 N N . THR A 1 94 ? -0.596 -12.923 15.604 1.00 97.56 94 THR A N 1
ATOM 722 C CA . THR A 1 94 ? -1.329 -13.263 16.835 1.00 97.56 94 THR A CA 1
ATOM 723 C C . THR A 1 94 ? -2.206 -12.112 17.312 1.00 97.56 94 THR A C 1
ATOM 725 O O . THR A 1 94 ? -2.106 -10.985 16.833 1.00 97.56 94 THR A O 1
ATOM 728 N N . PHE A 1 95 ? -3.056 -12.370 18.302 1.00 98.31 95 PHE A N 1
ATOM 729 C CA . PHE A 1 95 ? -3.509 -11.319 19.210 1.00 98.31 95 PHE A CA 1
ATOM 730 C C . PHE A 1 95 ? -3.296 -11.742 20.662 1.00 98.31 95 PHE A C 1
ATOM 732 O O . PHE A 1 95 ? -3.307 -12.929 20.986 1.00 98.31 95 PHE A O 1
ATOM 739 N N . SER A 1 96 ? -3.118 -10.770 21.550 1.00 98.38 96 SER A N 1
ATOM 740 C CA . SER A 1 96 ? -2.991 -10.988 22.990 1.00 98.38 96 SER A CA 1
ATOM 741 C C . SER A 1 96 ? -4.111 -10.286 23.745 1.00 98.38 96 SER A C 1
ATOM 743 O O . SER A 1 96 ? -4.453 -9.147 23.433 1.00 98.38 96 SER A O 1
ATOM 745 N N . ALA A 1 97 ? -4.660 -10.959 24.754 1.00 98.44 97 ALA A N 1
ATOM 746 C CA . ALA A 1 97 ? -5.566 -10.366 25.730 1.00 98.44 97 ALA A CA 1
ATOM 747 C C . ALA A 1 97 ? -4.789 -10.027 27.008 1.00 98.44 97 ALA A C 1
ATOM 749 O O . ALA A 1 97 ? -4.066 -10.872 27.536 1.00 98.44 97 ALA A O 1
ATOM 750 N N . VAL A 1 98 ? -4.954 -8.813 27.519 1.00 98.38 98 VAL A N 1
ATOM 751 C CA . VAL A 1 98 ? -4.304 -8.287 28.722 1.00 98.38 98 VAL A CA 1
ATOM 752 C C . VAL A 1 98 ? -5.368 -7.971 29.754 1.00 98.38 98 VAL A C 1
ATOM 754 O O . VAL A 1 98 ? -6.331 -7.270 29.454 1.00 98.38 98 VAL A O 1
ATOM 757 N N . ASP A 1 99 ? -5.184 -8.459 30.973 1.00 97.44 99 ASP A N 1
ATOM 758 C CA . ASP A 1 99 ? -5.986 -8.051 32.120 1.00 97.44 99 ASP A CA 1
ATOM 759 C C . ASP A 1 99 ? -5.506 -6.674 32.595 1.00 97.44 99 ASP A C 1
ATOM 761 O O . ASP A 1 99 ? -4.354 -6.515 33.005 1.00 97.44 99 ASP A O 1
ATOM 765 N N . LEU A 1 100 ? -6.372 -5.663 32.524 1.00 96.81 100 LEU A N 1
ATOM 766 C CA . LEU A 1 100 ? -5.996 -4.276 32.816 1.00 96.81 100 LEU A CA 1
ATOM 767 C C . LEU A 1 100 ? -5.878 -3.977 34.315 1.00 96.81 100 LEU A C 1
ATOM 769 O O . LEU A 1 100 ? -5.318 -2.944 34.681 1.00 96.81 100 LEU A O 1
ATOM 773 N N . ALA A 1 101 ? -6.379 -4.856 35.185 1.00 95.38 101 ALA A N 1
ATOM 774 C CA . ALA A 1 101 ? -6.212 -4.714 36.629 1.00 95.38 101 ALA A CA 1
ATOM 775 C C . ALA A 1 101 ? -4.790 -5.095 37.072 1.00 95.38 101 ALA A C 1
ATOM 777 O O . ALA A 1 101 ? -4.181 -4.401 37.884 1.00 95.38 101 ALA A O 1
ATOM 778 N N . SER A 1 102 ? -4.254 -6.189 36.529 1.00 95.06 102 SER A N 1
ATOM 779 C CA . SER A 1 102 ? -2.913 -6.699 36.833 1.00 95.06 102 SER A CA 1
ATOM 780 C C . SER A 1 102 ? -1.836 -6.252 35.843 1.00 95.06 102 SER A C 1
ATOM 782 O O . SER A 1 102 ? -0.649 -6.373 36.149 1.00 95.06 102 SER A O 1
ATOM 784 N N . GLY A 1 103 ? -2.229 -5.771 34.660 1.00 94.88 103 GLY A N 1
ATOM 785 C CA . GLY A 1 103 ? -1.333 -5.416 33.559 1.00 94.88 103 GLY A CA 1
ATOM 786 C C . GLY A 1 103 ? -0.675 -6.621 32.879 1.00 94.88 103 GLY A C 1
ATOM 787 O O . GLY A 1 103 ? 0.343 -6.462 32.208 1.00 94.88 103 GLY A O 1
ATOM 788 N N . ARG A 1 104 ? -1.201 -7.838 33.080 1.00 95.12 104 ARG A N 1
ATOM 789 C CA . ARG A 1 104 ? -0.593 -9.085 32.591 1.00 95.12 104 ARG A CA 1
ATOM 790 C C . ARG A 1 104 ? -1.338 -9.655 31.394 1.00 95.12 104 ARG A C 1
ATOM 792 O O . ARG A 1 104 ? -2.566 -9.641 31.347 1.00 95.12 104 ARG A O 1
ATOM 799 N N . VAL A 1 105 ? -0.582 -10.228 30.460 1.00 97.06 105 VAL A N 1
ATOM 800 C CA . VAL A 1 105 ? -1.138 -11.026 29.363 1.00 97.06 105 VAL A CA 1
ATOM 801 C C . VAL A 1 105 ? -1.843 -12.254 29.945 1.00 97.06 105 VAL A C 1
ATOM 803 O O . VAL A 1 105 ? -1.236 -13.052 30.657 1.00 97.06 105 VAL A O 1
ATOM 806 N N . VAL A 1 106 ? -3.131 -12.393 29.637 1.00 96.31 106 VAL A N 1
ATOM 807 C CA . VAL A 1 106 ? -3.975 -13.541 29.994 1.00 96.31 106 VAL A CA 1
ATOM 808 C C . VAL A 1 106 ? -3.679 -14.715 29.064 1.00 96.31 106 VAL A C 1
ATOM 810 O O . VAL A 1 106 ? -3.490 -15.840 29.520 1.00 96.31 106 VAL A O 1
ATOM 813 N N . ARG A 1 107 ? -3.652 -14.454 27.752 1.00 96.69 107 ARG A N 1
ATOM 814 C CA . ARG A 1 107 ? -3.403 -15.446 26.698 1.00 96.69 107 ARG A CA 1
ATOM 815 C C . ARG A 1 107 ? -3.034 -14.731 25.400 1.00 96.69 107 ARG A C 1
ATOM 817 O O . ARG A 1 107 ? -3.568 -13.662 25.105 1.00 96.69 107 ARG A O 1
ATOM 824 N N . THR A 1 108 ? -2.186 -15.382 24.616 1.00 97.56 108 THR A N 1
ATOM 825 C CA . THR A 1 108 ? -1.898 -15.038 23.220 1.00 97.56 108 THR A CA 1
ATOM 826 C C . THR A 1 108 ? -2.485 -16.123 22.320 1.00 97.56 108 THR A C 1
ATOM 828 O O . THR A 1 108 ? -2.370 -17.312 22.624 1.00 97.56 108 THR A O 1
ATOM 831 N N . VAL A 1 109 ? -3.150 -15.719 21.242 1.00 98.31 109 VAL A N 1
ATOM 832 C CA . VAL A 1 109 ? -3.860 -16.595 20.305 1.00 98.31 109 VAL A CA 1
ATOM 833 C C . VAL A 1 109 ? -3.243 -16.455 18.920 1.00 98.31 109 VAL A C 1
ATOM 835 O O . VAL A 1 109 ? -3.127 -15.348 18.400 1.00 98.31 109 VAL A O 1
ATOM 838 N N . GLN A 1 110 ? -2.864 -17.587 18.328 1.00 97.88 110 GLN A N 1
ATOM 839 C CA . GLN A 1 110 ? -2.350 -17.656 16.963 1.00 97.88 110 GLN A CA 1
ATOM 840 C C . GLN A 1 110 ? -3.478 -17.449 15.948 1.00 97.88 110 GLN A C 1
ATOM 842 O O . GLN A 1 110 ? -4.558 -18.025 16.085 1.00 97.88 110 GLN A O 1
ATOM 847 N N . LEU A 1 111 ? -3.202 -16.662 14.913 1.00 98.19 111 LEU A N 1
ATOM 848 C CA . LEU A 1 111 ? -4.081 -16.418 13.773 1.00 98.19 111 LEU A CA 1
ATOM 849 C C . LEU A 1 111 ? -3.510 -17.086 12.511 1.00 98.19 111 LEU A C 1
ATOM 851 O O . LEU A 1 111 ? -2.317 -17.401 12.474 1.00 98.19 111 LEU A O 1
ATOM 855 N N . PRO A 1 112 ? -4.345 -17.330 11.481 1.00 96.06 112 PRO A N 1
ATOM 856 C CA . PRO A 1 112 ? -3.906 -18.014 10.263 1.00 96.06 112 PRO A CA 1
ATOM 857 C C . PRO A 1 112 ? -3.009 -17.157 9.355 1.00 96.06 112 PRO A C 1
ATOM 859 O O . PRO A 1 112 ? -2.322 -17.706 8.497 1.00 96.06 112 PRO A O 1
ATOM 862 N N . ALA A 1 113 ? -3.041 -15.832 9.512 1.00 96.50 113 ALA A N 1
ATOM 863 C CA . ALA A 1 113 ? -2.267 -14.875 8.729 1.00 96.50 113 ALA A CA 1
ATOM 864 C C . ALA A 1 113 ? -2.145 -13.537 9.483 1.00 96.50 113 ALA A C 1
ATOM 866 O O . ALA A 1 113 ? -2.596 -13.418 10.625 1.00 96.50 113 ALA A O 1
ATOM 867 N N . GLU A 1 114 ? -1.538 -12.533 8.847 1.00 96.56 114 GLU A N 1
ATOM 868 C CA . GLU A 1 114 ? -1.270 -11.208 9.415 1.00 96.56 114 GLU A CA 1
ATOM 869 C C . GLU A 1 114 ? -2.578 -10.488 9.813 1.00 96.56 114 GLU A C 1
ATOM 871 O O . GLU A 1 114 ? -3.386 -10.176 8.932 1.00 96.56 114 GLU A O 1
ATOM 876 N N . PRO A 1 115 ? -2.834 -10.204 11.108 1.00 98.00 115 PRO A N 1
ATOM 877 C CA . PRO A 1 115 ? -3.938 -9.344 11.526 1.00 98.00 115 PRO A CA 1
ATOM 878 C C . PRO A 1 115 ? -3.627 -7.868 11.286 1.00 98.00 115 PRO A C 1
ATOM 880 O O . PRO A 1 115 ? -2.465 -7.484 11.227 1.00 98.00 115 PRO A O 1
ATOM 883 N N . TYR A 1 116 ? -4.654 -7.021 11.235 1.00 97.81 116 TYR A N 1
ATOM 884 C CA . TYR A 1 116 ? -4.478 -5.568 11.152 1.00 97.81 116 TYR A CA 1
ATOM 885 C C . TYR A 1 116 ? -4.983 -4.827 12.387 1.00 97.81 116 TYR A C 1
ATOM 887 O O . TYR A 1 116 ? -4.247 -4.063 13.016 1.00 97.81 116 TYR A O 1
ATOM 895 N N . THR A 1 117 ? -6.245 -5.048 12.756 1.00 98.19 117 THR A N 1
ATOM 896 C CA . THR A 1 117 ? -6.840 -4.445 13.949 1.00 98.19 117 THR A CA 1
ATOM 897 C C . THR A 1 117 ? -7.914 -5.338 14.556 1.00 98.19 117 THR A C 1
ATOM 899 O O . THR A 1 117 ? -8.248 -6.398 14.024 1.00 98.19 117 THR A O 1
ATOM 902 N N . CYS A 1 118 ? -8.459 -4.913 15.691 1.00 98.62 118 CYS A N 1
ATOM 903 C CA . CYS A 1 118 ? -9.575 -5.578 16.334 1.00 98.62 118 CYS A CA 1
ATOM 904 C C . CYS A 1 118 ? -10.603 -4.582 16.882 1.00 98.62 118 CYS A C 1
ATOM 906 O O . CYS A 1 118 ? -10.286 -3.422 17.142 1.00 98.62 118 CYS A O 1
ATOM 908 N N . VAL A 1 119 ? -11.846 -5.038 17.042 1.00 98.44 119 VAL A N 1
ATOM 909 C CA . VAL A 1 119 ? -12.926 -4.308 17.722 1.00 98.44 119 VAL A CA 1
ATOM 910 C C . VAL A 1 119 ? -13.712 -5.267 18.611 1.00 98.44 119 VAL A C 1
ATOM 912 O O . VAL A 1 119 ? -13.882 -6.436 18.271 1.00 98.44 119 VAL A O 1
ATOM 915 N N . VAL A 1 120 ? -14.199 -4.779 19.749 1.00 98.69 120 VAL A N 1
ATOM 916 C CA . VAL A 1 120 ? -15.049 -5.556 20.663 1.00 98.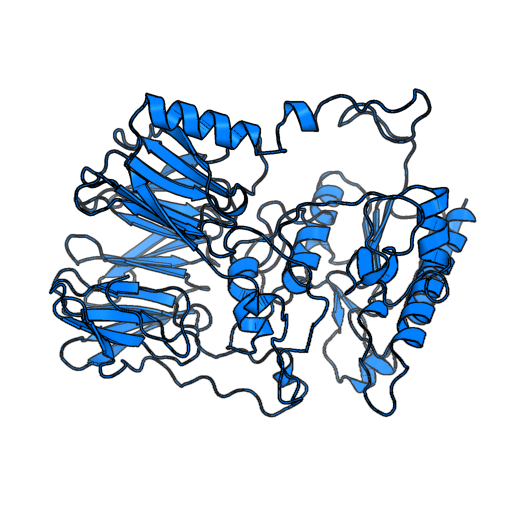69 120 VAL A CA 1
ATOM 917 C C . VAL A 1 120 ? -16.509 -5.179 20.424 1.00 98.69 120 VAL A C 1
ATOM 919 O O . VAL A 1 120 ? -16.820 -4.005 20.211 1.00 98.69 120 VAL A O 1
ATOM 922 N N . SER A 1 121 ? -17.406 -6.163 20.442 1.00 98.31 121 SER A N 1
ATOM 923 C CA . SER A 1 121 ? -18.845 -5.930 20.336 1.00 98.31 121 SER A CA 1
ATOM 924 C C . SER A 1 121 ? -19.366 -5.043 21.478 1.00 98.31 121 SER A C 1
ATOM 926 O O . SER A 1 121 ? -18.806 -5.056 22.577 1.00 98.31 121 SER A O 1
ATOM 928 N N . PRO A 1 122 ? -20.455 -4.277 21.271 1.00 97.94 122 PRO A N 1
ATOM 929 C CA . PRO A 1 122 ? -20.998 -3.393 22.307 1.00 97.94 122 PRO A CA 1
ATOM 930 C C . PRO A 1 122 ? -21.416 -4.105 23.600 1.00 97.94 122 PRO A C 1
ATOM 932 O O . PRO A 1 122 ? -21.318 -3.525 24.678 1.00 97.94 122 PRO A O 1
ATOM 935 N N . ASP A 1 123 ? -21.866 -5.358 23.501 1.00 97.81 123 ASP A N 1
ATOM 936 C CA . ASP A 1 123 ? -22.206 -6.216 24.644 1.00 97.81 123 ASP A CA 1
ATOM 937 C C . ASP A 1 123 ? -20.970 -6.833 25.328 1.00 97.81 123 ASP A C 1
ATOM 939 O O . ASP A 1 123 ? -21.093 -7.487 26.360 1.00 97.81 123 ASP A O 1
ATOM 943 N N . GLY A 1 124 ? -19.779 -6.630 24.760 1.00 98.19 124 GLY A N 1
ATOM 944 C CA . GLY A 1 124 ? -18.511 -7.123 25.275 1.00 98.19 124 GLY A CA 1
ATOM 945 C C . GLY A 1 124 ? -18.254 -8.609 25.047 1.00 98.19 124 GLY A C 1
ATOM 946 O O . GLY A 1 124 ? -17.238 -9.085 25.537 1.00 98.19 124 GLY A O 1
ATOM 947 N N . SER A 1 125 ? -19.125 -9.344 24.347 1.00 97.75 125 SER A N 1
ATOM 948 C CA . SER A 1 125 ? -19.045 -10.810 24.229 1.00 97.75 125 SER A CA 1
ATOM 949 C C . SER A 1 125 ? -18.119 -11.306 23.115 1.00 97.75 125 SER A C 1
ATOM 951 O O . SER A 1 125 ? -17.548 -12.388 23.222 1.00 97.75 125 SER A O 1
ATOM 953 N N . THR A 1 126 ? -17.945 -10.520 22.050 1.00 98.56 126 THR A N 1
ATOM 954 C CA . THR A 1 126 ? -17.242 -10.937 20.832 1.00 98.56 126 THR A CA 1
ATOM 955 C C . THR A 1 126 ? -16.105 -9.983 20.483 1.00 98.56 126 THR A C 1
ATOM 957 O O . THR A 1 126 ? -16.297 -8.771 20.389 1.00 98.56 126 THR A O 1
ATOM 960 N N . LEU A 1 127 ? -14.919 -10.533 20.233 1.00 98.81 127 LEU A N 1
ATOM 961 C CA . LEU A 1 127 ? -13.799 -9.841 19.604 1.00 98.81 127 LEU A CA 1
ATOM 962 C C . LEU A 1 127 ? -13.805 -10.148 18.105 1.00 98.81 127 LEU A C 1
ATOM 964 O O . LEU A 1 127 ? -13.747 -11.311 17.711 1.00 98.81 127 LEU A O 1
ATOM 968 N N . PHE A 1 128 ? -13.820 -9.108 17.279 1.00 98.81 128 PHE A N 1
ATOM 969 C CA . PHE A 1 128 ? -13.607 -9.205 15.838 1.00 98.81 128 PHE A CA 1
ATOM 970 C C . PHE A 1 128 ? -12.174 -8.799 15.524 1.00 98.81 128 PHE A C 1
ATOM 972 O O . PHE A 1 128 ? -11.740 -7.727 15.944 1.00 98.81 128 PHE A O 1
ATOM 979 N N . VAL A 1 129 ? -11.454 -9.617 14.762 1.00 98.88 129 VAL A N 1
ATOM 980 C CA . VAL A 1 129 ? -10.082 -9.347 14.320 1.00 98.88 129 VAL A CA 1
ATOM 981 C C . VAL A 1 129 ? -10.056 -9.352 12.799 1.00 98.88 129 VAL A C 1
ATOM 983 O O . VAL A 1 129 ? -10.396 -10.365 12.190 1.00 98.88 129 VAL A O 1
ATOM 986 N N . SER A 1 130 ? -9.669 -8.238 12.179 1.00 98.69 130 SER A N 1
ATOM 987 C CA . SER A 1 130 ? -9.470 -8.190 10.730 1.00 98.69 130 SER A CA 1
ATOM 988 C C . SER A 1 130 ? -8.118 -8.798 10.375 1.00 98.69 130 SER A C 1
ATOM 990 O O . SER A 1 130 ? -7.102 -8.467 10.990 1.00 98.69 130 SER A O 1
ATOM 992 N N . VAL A 1 131 ? -8.113 -9.717 9.407 1.00 98.31 131 VAL A N 1
ATOM 993 C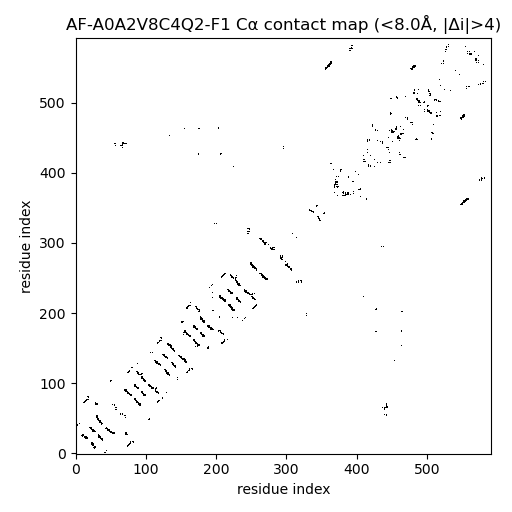 CA . VAL A 1 131 ? -6.932 -10.496 9.021 1.00 98.31 131 VAL A CA 1
ATOM 994 C C . VAL A 1 131 ? -6.574 -10.205 7.569 1.00 98.31 131 VAL A C 1
ATOM 996 O O . VAL A 1 131 ? -7.174 -10.754 6.642 1.00 98.31 131 VAL A O 1
ATOM 999 N N . TRP A 1 132 ? -5.586 -9.326 7.380 1.00 95.38 132 TRP A N 1
ATOM 1000 C CA . TRP A 1 132 ? -5.090 -8.870 6.082 1.00 95.38 132 TRP A CA 1
ATOM 1001 C C . TRP A 1 132 ? -4.807 -10.025 5.128 1.00 95.38 132 TRP A C 1
ATOM 1003 O O . TRP A 1 132 ? -5.391 -10.087 4.046 1.00 95.38 132 TRP A O 1
ATOM 1013 N N . GLY A 1 133 ? -3.964 -10.960 5.566 1.00 95.38 133 GLY A N 1
ATOM 1014 C CA . GLY A 1 133 ? -3.514 -12.080 4.745 1.00 95.38 133 GLY A CA 1
ATOM 1015 C C . GLY A 1 133 ? -4.526 -13.214 4.570 1.00 95.38 133 GLY A C 1
ATOM 1016 O O . GLY A 1 133 ? -4.212 -14.186 3.892 1.00 95.38 133 GLY A O 1
ATOM 1017 N N . ALA A 1 134 ? -5.719 -13.117 5.165 1.00 96.00 134 ALA A N 1
ATOM 1018 C CA . ALA A 1 134 ? -6.770 -14.130 5.033 1.00 96.00 134 ALA A CA 1
ATOM 1019 C C . ALA A 1 134 ? -8.019 -13.628 4.293 1.00 96.00 134 ALA A C 1
ATOM 1021 O O . ALA A 1 134 ? -8.941 -14.410 4.084 1.00 96.00 134 ALA A O 1
ATOM 1022 N N . ALA A 1 135 ? -8.071 -12.345 3.906 1.00 96.62 135 ALA A N 1
ATOM 1023 C CA . ALA A 1 135 ? -9.263 -11.731 3.311 1.00 96.62 135 ALA A CA 1
ATOM 1024 C C . ALA A 1 135 ? -10.544 -12.006 4.134 1.00 96.62 135 ALA A C 1
ATOM 1026 O O . ALA A 1 135 ? -11.601 -12.332 3.591 1.00 96.62 135 ALA A O 1
ATOM 1027 N N . GLY A 1 136 ? -10.444 -11.899 5.463 1.00 97.12 136 GLY A N 1
ATOM 1028 C CA . GLY A 1 136 ? -11.554 -12.194 6.362 1.00 97.12 136 GLY A CA 1
ATOM 1029 C C . GLY A 1 136 ? -11.445 -11.566 7.750 1.00 97.12 136 GLY A C 1
ATOM 1030 O O . GLY A 1 136 ? -10.423 -10.997 8.146 1.00 97.12 136 GLY A O 1
ATOM 1031 N N . VAL A 1 137 ? -12.541 -11.679 8.497 1.00 98.50 137 VAL A N 1
ATOM 1032 C CA . VAL A 1 137 ? -12.664 -11.271 9.897 1.00 98.50 137 VAL A CA 1
ATOM 1033 C C . VAL A 1 137 ? -12.877 -12.503 10.764 1.00 98.50 137 VAL A C 1
ATOM 1035 O O . VAL A 1 137 ? -13.870 -13.215 10.618 1.00 98.50 137 VAL A O 1
ATOM 1038 N N . MET A 1 138 ? -11.971 -12.719 11.709 1.00 98.44 138 MET A N 1
ATOM 1039 C CA . MET A 1 138 ? -12.067 -13.784 12.704 1.00 98.44 138 MET A CA 1
ATOM 1040 C C . MET A 1 138 ? -12.850 -13.299 13.929 1.00 98.44 138 MET A C 1
ATOM 1042 O O . MET A 1 138 ? -12.689 -12.158 14.363 1.00 98.44 138 MET A O 1
ATOM 1046 N N . MET A 1 139 ? -13.678 -14.170 14.504 1.00 98.38 139 MET A N 1
ATOM 1047 C CA . MET A 1 139 ? -14.499 -13.893 15.685 1.00 98.38 139 MET A CA 1
ATOM 1048 C C . MET A 1 139 ? -14.063 -14.771 16.858 1.00 98.38 139 MET A C 1
ATOM 1050 O O . MET A 1 139 ? -13.936 -15.987 16.702 1.00 98.38 139 MET A O 1
ATOM 1054 N N . PHE A 1 140 ? -13.927 -14.181 18.043 1.00 98.81 140 PHE A N 1
ATOM 1055 C CA . PHE A 1 140 ? -13.558 -14.885 19.276 1.00 98.81 140 PHE A CA 1
ATOM 1056 C C . PHE A 1 140 ? -14.476 -14.501 20.433 1.00 98.81 140 PHE A C 1
ATOM 1058 O O . PHE A 1 140 ? -14.908 -13.352 20.519 1.00 98.81 140 PHE A O 1
ATOM 1065 N N . ASP A 1 141 ? -14.731 -15.438 21.345 1.00 98.56 141 ASP A N 1
ATOM 1066 C CA . ASP A 1 141 ? -15.319 -15.114 22.650 1.00 98.56 141 ASP A CA 1
ATOM 1067 C C . ASP A 1 141 ? -14.313 -14.291 23.471 1.00 98.56 141 ASP A C 1
ATOM 1069 O O . ASP A 1 141 ? -13.139 -14.650 23.573 1.00 98.56 141 ASP A O 1
ATOM 1073 N N . THR A 1 142 ? -14.730 -13.169 24.053 1.00 98.12 142 THR A N 1
ATOM 1074 C CA . THR A 1 142 ? -13.809 -12.252 24.754 1.00 98.12 142 THR A CA 1
ATOM 1075 C C . THR A 1 142 ? -13.303 -12.784 26.092 1.00 98.12 142 THR A C 1
ATOM 1077 O O . THR A 1 142 ? -12.286 -12.288 26.595 1.00 98.12 142 THR A O 1
ATOM 1080 N N . TRP A 1 143 ? -13.973 -13.784 26.673 1.00 95.62 143 TRP A N 1
ATOM 1081 C CA . TRP A 1 143 ? -13.627 -14.384 27.957 1.00 95.62 143 TRP A CA 1
ATOM 1082 C C . TRP A 1 143 ? -12.731 -15.606 27.790 1.00 95.62 143 TRP A C 1
ATOM 1084 O O . TRP A 1 143 ? -11.613 -15.598 28.322 1.00 95.62 143 TRP A O 1
ATOM 1094 N N . SER A 1 144 ? -13.197 -16.625 27.065 1.00 97.75 144 SER A N 1
ATOM 1095 C CA . SER A 1 144 ? -12.458 -17.870 26.828 1.00 97.75 144 SER A CA 1
ATOM 1096 C C . SER A 1 144 ? -11.364 -17.710 25.772 1.00 97.75 144 SER A C 1
ATOM 1098 O O . SER A 1 144 ? -10.343 -18.402 25.833 1.00 97.75 144 SER A O 1
ATOM 1100 N N . LEU A 1 145 ? -11.526 -16.732 24.868 1.00 98.31 145 LEU A N 1
ATOM 1101 C CA . LEU A 1 145 ? -10.632 -16.456 23.736 1.00 98.31 145 LEU A CA 1
ATOM 1102 C C . LEU A 1 145 ? -10.632 -17.572 22.690 1.00 98.31 145 LEU A C 1
ATOM 1104 O O . LEU A 1 145 ? -9.696 -17.687 21.897 1.00 98.31 145 LEU A O 1
ATOM 1108 N N . ASP A 1 146 ? -11.676 -18.397 22.691 1.00 98.31 146 ASP A N 1
ATOM 1109 C CA . ASP A 1 146 ? -11.847 -19.449 21.701 1.00 98.31 146 ASP A CA 1
ATOM 1110 C C . ASP A 1 146 ? -12.472 -18.880 20.421 1.00 98.31 146 ASP A C 1
ATOM 1112 O O . ASP A 1 146 ? -13.312 -17.974 20.488 1.00 98.31 146 ASP A O 1
ATOM 1116 N N . PRO A 1 147 ? -12.068 -19.382 19.241 1.00 98.25 147 PRO A N 1
ATOM 1117 C CA . PRO A 1 147 ? -12.652 -18.956 17.980 1.00 98.25 147 PRO A CA 1
ATOM 1118 C C . PRO A 1 147 ? -14.120 -19.377 17.927 1.00 98.25 147 PRO A C 1
ATOM 1120 O O . PRO A 1 147 ? -14.452 -20.549 18.103 1.00 98.25 147 PRO A O 1
ATOM 1123 N N . ILE A 1 148 ? -15.001 -18.421 17.645 1.00 97.25 148 ILE A N 1
ATOM 1124 C CA . ILE A 1 148 ? -16.443 -18.664 17.525 1.00 97.25 148 ILE A CA 1
ATOM 1125 C C . ILE A 1 148 ? -16.936 -18.570 16.084 1.00 97.25 148 ILE A C 1
ATOM 1127 O O . ILE A 1 148 ? -18.067 -18.979 15.821 1.00 97.25 148 ILE A O 1
ATOM 1131 N N . GLY A 1 149 ? -16.125 -18.070 15.146 1.00 95.12 149 GLY A N 1
ATOM 1132 C CA . GLY A 1 149 ? -16.462 -18.005 13.725 1.00 95.12 149 GLY A CA 1
ATOM 1133 C C . GLY A 1 149 ? -15.469 -17.207 12.883 1.00 95.12 149 GLY A C 1
ATOM 1134 O O . GLY A 1 149 ? -14.529 -16.613 13.401 1.00 95.12 149 GLY A O 1
ATOM 1135 N N . GLU A 1 150 ? -15.726 -17.178 11.581 1.00 95.62 150 GLU A N 1
ATOM 1136 C CA . GLU A 1 150 ? -14.997 -16.394 10.587 1.00 95.62 150 GLU A CA 1
ATOM 1137 C C . GLU A 1 150 ? -15.999 -15.846 9.565 1.00 95.62 150 GLU A C 1
ATOM 1139 O O . GLU A 1 150 ? -17.015 -16.488 9.278 1.00 95.62 150 GLU A O 1
ATOM 1144 N N . ILE A 1 151 ? -15.727 -14.653 9.039 1.00 95.62 151 ILE A N 1
ATOM 1145 C CA . ILE A 1 151 ? -16.505 -14.012 7.984 1.00 95.62 151 ILE A CA 1
ATOM 1146 C C . ILE A 1 151 ? -15.563 -13.647 6.837 1.00 95.62 151 ILE A C 1
ATOM 1148 O O . ILE A 1 151 ? -14.642 -12.855 7.022 1.00 95.62 151 ILE A O 1
ATOM 1152 N N . ALA A 1 152 ? -15.825 -14.180 5.645 1.00 95.62 152 ALA A N 1
ATOM 1153 C CA . ALA A 1 152 ? -15.085 -13.817 4.439 1.00 95.62 152 ALA A CA 1
ATOM 1154 C C . ALA A 1 152 ? -15.399 -12.375 4.003 1.00 95.62 152 ALA A C 1
ATOM 1156 O O . ALA A 1 152 ? -16.556 -11.939 4.047 1.00 95.62 152 ALA A O 1
ATOM 1157 N N . THR A 1 153 ? -14.374 -11.653 3.554 1.00 97.12 153 THR A N 1
ATOM 1158 C CA . THR A 1 153 ? -14.459 -10.270 3.069 1.00 97.12 153 THR A CA 1
ATOM 1159 C C . THR A 1 153 ? -13.671 -10.086 1.768 1.00 97.12 153 THR A C 1
ATOM 1161 O O . THR A 1 153 ? -13.240 -11.051 1.142 1.00 97.12 153 THR A O 1
ATOM 1164 N N . GLY A 1 154 ? -13.489 -8.834 1.335 1.00 96.12 154 GLY A N 1
ATOM 1165 C CA . GLY A 1 154 ? -12.510 -8.497 0.305 1.00 96.12 154 GLY A CA 1
ATOM 1166 C C . GLY A 1 154 ? -11.079 -8.556 0.843 1.00 96.12 154 GLY A C 1
ATOM 1167 O O . GLY A 1 154 ? -10.862 -8.660 2.053 1.00 96.12 154 GLY A O 1
ATOM 1168 N N . GLU A 1 155 ? -10.107 -8.472 -0.067 1.00 97.00 155 GLU A N 1
ATOM 1169 C CA . GLU A 1 155 ? -8.686 -8.471 0.280 1.00 97.00 155 GLU A CA 1
ATOM 1170 C C . GLU A 1 155 ? -8.303 -7.256 1.143 1.00 97.00 155 GLU A C 1
ATOM 1172 O O . GLU A 1 155 ? -8.820 -6.145 0.985 1.00 97.00 155 GLU A O 1
ATOM 1177 N N . HIS A 1 156 ? -7.373 -7.498 2.067 1.00 97.56 156 HIS A N 1
ATOM 1178 C CA . HIS A 1 156 ? -6.867 -6.545 3.056 1.00 97.56 156 HIS A CA 1
ATOM 1179 C C . HIS A 1 156 ? -7.980 -5.903 3.906 1.00 97.56 156 HIS A C 1
ATOM 1181 O O . HIS A 1 156 ? -8.136 -4.673 3.904 1.00 97.56 156 HIS A O 1
ATOM 1187 N N . PRO A 1 157 ? -8.756 -6.703 4.668 1.00 98.19 157 PRO A N 1
ATOM 1188 C CA . PRO A 1 157 ? -9.681 -6.163 5.656 1.00 98.19 157 PRO A CA 1
ATOM 1189 C C . PRO A 1 157 ? -8.909 -5.328 6.684 1.00 98.19 157 PRO A C 1
ATOM 1191 O O . PRO A 1 157 ? -7.989 -5.803 7.344 1.00 98.19 157 PRO A O 1
ATOM 1194 N N . ASN A 1 158 ? -9.280 -4.060 6.786 1.00 97.44 158 ASN A N 1
ATOM 1195 C CA . ASN A 1 158 ? -8.589 -3.016 7.522 1.00 97.44 158 ASN A CA 1
ATOM 1196 C C . ASN A 1 158 ? -9.408 -2.627 8.766 1.00 97.44 158 ASN A C 1
ATOM 1198 O O . ASN A 1 158 ? -9.757 -3.496 9.572 1.00 97.44 158 ASN A O 1
ATOM 1202 N N . ALA A 1 159 ? -9.684 -1.335 8.979 1.00 97.62 159 ALA A N 1
ATOM 1203 C CA . ALA A 1 159 ? -10.486 -0.892 10.107 1.00 97.62 159 ALA A CA 1
ATOM 1204 C C . ALA A 1 159 ? -11.926 -1.395 9.998 1.00 97.62 159 ALA A C 1
ATOM 1206 O O . ALA A 1 159 ? -12.465 -1.598 8.904 1.00 97.62 159 ALA A O 1
ATOM 1207 N N . MET A 1 160 ? -12.552 -1.542 11.162 1.00 98.50 160 MET A N 1
ATOM 1208 C CA . MET A 1 160 ? -13.923 -2.000 11.282 1.00 98.50 160 MET A CA 1
ATOM 1209 C C . MET A 1 160 ? -14.737 -1.051 12.155 1.00 98.50 160 MET A C 1
ATOM 1211 O O . MET A 1 160 ? -14.217 -0.479 13.111 1.00 98.50 160 MET A O 1
ATOM 1215 N N . ALA A 1 161 ? -16.025 -0.924 11.853 1.00 98.38 161 ALA A N 1
ATOM 1216 C CA . ALA A 1 161 ? -16.979 -0.194 12.677 1.00 98.38 161 ALA A CA 1
ATOM 1217 C C . ALA A 1 161 ? -18.221 -1.057 12.906 1.00 98.38 161 ALA A C 1
ATOM 1219 O O . ALA A 1 161 ? -18.834 -1.525 11.948 1.00 98.38 161 ALA A O 1
ATOM 1220 N N . ILE A 1 162 ? -18.594 -1.264 14.169 1.00 98.44 162 ILE A N 1
ATOM 1221 C CA . ILE A 1 162 ? -19.788 -2.021 14.554 1.00 98.44 162 ILE A CA 1
ATOM 1222 C C . ILE A 1 162 ? -20.895 -1.067 15.010 1.00 98.44 162 ILE A C 1
ATOM 1224 O O . ILE A 1 162 ? -20.624 -0.079 15.695 1.00 98.44 162 ILE A O 1
ATOM 1228 N N . THR A 1 163 ? -22.139 -1.342 14.620 1.00 98.25 163 THR A N 1
ATOM 1229 C CA . THR A 1 163 ? -23.303 -0.570 15.075 1.00 98.25 163 THR A CA 1
ATOM 1230 C C . THR A 1 163 ? -23.519 -0.732 16.575 1.00 98.25 163 THR A C 1
ATOM 1232 O O . THR A 1 163 ? -23.146 -1.746 17.166 1.00 98.25 163 THR A O 1
ATOM 1235 N N . ARG A 1 164 ? -24.158 0.252 17.218 1.00 96.75 164 ARG A N 1
ATOM 1236 C CA . ARG A 1 164 ? -24.406 0.233 18.675 1.00 96.75 164 ARG A CA 1
ATOM 1237 C C . ARG A 1 164 ? -25.220 -0.962 19.145 1.00 96.75 164 ARG A C 1
ATOM 1239 O O . ARG A 1 164 ? -25.051 -1.401 20.276 1.00 96.75 164 ARG A O 1
ATOM 1246 N N . ASP A 1 165 ? -26.110 -1.462 18.296 1.00 97.12 165 ASP A N 1
ATOM 1247 C CA . ASP A 1 165 ? -26.909 -2.655 18.570 1.00 97.12 165 ASP A CA 1
ATOM 1248 C C . ASP A 1 165 ? -26.139 -3.970 18.342 1.00 97.12 165 ASP A C 1
ATOM 1250 O O . ASP A 1 165 ? -26.696 -5.041 18.568 1.00 97.12 165 ASP A O 1
ATOM 1254 N N . GLY A 1 166 ? -24.884 -3.901 17.885 1.00 97.50 166 GLY A N 1
ATOM 1255 C CA . GLY A 1 166 ? -24.014 -5.051 17.646 1.00 97.50 166 GLY A CA 1
ATOM 1256 C C . GLY A 1 166 ? -24.373 -5.886 16.417 1.00 97.50 166 GLY A C 1
ATOM 1257 O O . GLY A 1 166 ? -23.761 -6.928 16.204 1.00 97.50 166 GLY A O 1
ATOM 1258 N N . LYS A 1 167 ? -25.360 -5.475 15.608 1.00 96.75 167 LYS A N 1
ATOM 1259 C CA . LYS A 1 167 ? -25.906 -6.327 14.538 1.00 96.75 167 LYS A CA 1
ATOM 1260 C C . LYS A 1 167 ? -25.172 -6.214 13.212 1.00 96.75 167 LYS A C 1
ATOM 1262 O O . LYS A 1 167 ? -25.187 -7.172 12.442 1.00 96.75 167 LYS A O 1
ATOM 1267 N N . ARG A 1 168 ? -24.562 -5.062 12.922 1.00 97.88 168 ARG A N 1
ATOM 1268 C CA . ARG A 1 168 ? -23.883 -4.810 11.646 1.00 97.88 168 ARG A CA 1
ATOM 1269 C C . ARG A 1 168 ? -22.435 -4.405 11.864 1.00 97.88 168 ARG A C 1
ATOM 1271 O O . ARG A 1 168 ? -22.162 -3.503 12.652 1.00 97.88 168 ARG A O 1
ATOM 1278 N N . LEU A 1 169 ? -21.533 -5.040 11.124 1.00 98.62 169 LEU A N 1
ATOM 1279 C CA . LEU A 1 169 ? -20.103 -4.744 11.106 1.00 98.62 169 LEU A CA 1
ATOM 1280 C C . LEU A 1 169 ? -19.706 -4.263 9.709 1.00 98.62 169 LEU A C 1
ATOM 1282 O O . LEU A 1 169 ? -19.928 -4.964 8.729 1.00 98.62 169 LEU A O 1
ATOM 1286 N N . PHE A 1 170 ? -19.113 -3.081 9.610 1.00 98.81 170 PHE A N 1
ATOM 1287 C CA . PHE A 1 170 ? -18.563 -2.544 8.367 1.00 98.81 170 PHE A CA 1
ATOM 1288 C C . PHE A 1 170 ? -17.055 -2.764 8.352 1.00 98.81 170 PHE A C 1
ATOM 1290 O O . PHE A 1 170 ? -16.393 -2.421 9.330 1.00 98.81 170 PHE A O 1
ATOM 1297 N N . VAL A 1 171 ? -16.519 -3.309 7.261 1.00 98.81 171 VAL A N 1
ATOM 1298 C CA . VAL A 1 171 ? -15.102 -3.671 7.120 1.00 98.81 171 VAL A CA 1
ATOM 1299 C C . VAL A 1 171 ? -14.532 -3.015 5.871 1.00 98.81 171 VAL A C 1
ATOM 1301 O O . VAL A 1 171 ? -14.966 -3.308 4.756 1.00 98.81 171 VAL A O 1
ATOM 1304 N N . ALA A 1 172 ? -13.561 -2.124 6.046 1.00 98.69 172 ALA A N 1
ATOM 1305 C CA . ALA A 1 172 ? -12.836 -1.525 4.930 1.00 98.69 172 ALA A CA 1
ATOM 1306 C C . ALA A 1 172 ? -11.927 -2.584 4.284 1.00 98.69 172 ALA A C 1
ATOM 1308 O O . ALA A 1 172 ? -11.207 -3.251 5.016 1.00 98.69 172 ALA A O 1
ATOM 1309 N N . CYS A 1 173 ? -11.951 -2.776 2.963 1.00 98.31 173 CYS A N 1
ATOM 1310 C CA . CYS A 1 173 ? -11.094 -3.759 2.281 1.00 98.31 173 CYS A CA 1
ATOM 1311 C C . CYS A 1 173 ? -10.135 -3.035 1.331 1.00 98.31 173 CYS A C 1
ATOM 1313 O O . CYS A 1 173 ? -10.523 -2.661 0.222 1.00 98.31 173 CYS A O 1
ATOM 1315 N N . ALA A 1 174 ? -8.911 -2.778 1.788 1.00 97.81 174 ALA A N 1
ATOM 1316 C CA . ALA A 1 174 ? -8.033 -1.775 1.190 1.00 97.81 174 ALA A CA 1
ATOM 1317 C C . ALA A 1 174 ? -7.402 -2.188 -0.148 1.00 97.81 174 ALA A C 1
ATOM 1319 O O . ALA A 1 174 ? -7.160 -1.320 -0.972 1.00 97.81 174 ALA A O 1
ATOM 1320 N N . ASN A 1 175 ? -7.241 -3.482 -0.439 1.00 96.75 175 ASN A N 1
ATOM 1321 C CA . ASN A 1 175 ? -6.805 -3.941 -1.769 1.00 96.75 175 ASN A CA 1
ATOM 1322 C C . ASN A 1 175 ? -7.982 -4.006 -2.765 1.00 96.75 175 ASN A C 1
ATOM 1324 O O . ASN A 1 175 ? -7.975 -4.749 -3.741 1.00 96.75 175 ASN A O 1
ATOM 1328 N N . THR A 1 176 ? -9.071 -3.292 -2.479 1.00 95.81 176 THR A N 1
ATOM 1329 C CA . THR A 1 176 ? -10.298 -3.256 -3.279 1.00 95.81 176 THR A CA 1
ATOM 1330 C C . THR A 1 176 ? -10.850 -1.829 -3.308 1.00 95.81 176 THR A C 1
ATOM 1332 O O . THR A 1 176 ? -10.291 -0.916 -2.707 1.00 95.81 176 THR A O 1
ATOM 1335 N N . ASN A 1 177 ? -11.998 -1.633 -3.958 1.00 96.75 177 ASN A N 1
ATOM 1336 C CA . ASN A 1 177 ? -12.741 -0.372 -3.904 1.00 96.75 177 ASN A CA 1
ATOM 1337 C C . ASN A 1 177 ? -13.978 -0.454 -3.002 1.00 96.75 177 ASN A C 1
ATOM 1339 O O . ASN A 1 177 ? -14.967 0.222 -3.278 1.00 96.75 177 ASN A O 1
ATOM 1343 N N . ALA A 1 178 ? -13.983 -1.316 -1.979 1.00 97.12 178 ALA A N 1
ATOM 1344 C CA . ALA A 1 178 ? -15.206 -1.618 -1.246 1.00 97.12 178 ALA A CA 1
ATOM 1345 C C . ALA A 1 178 ? -15.086 -1.639 0.281 1.00 97.12 178 ALA A C 1
ATOM 1347 O O . ALA A 1 178 ? -14.081 -2.045 0.865 1.00 97.12 178 ALA A O 1
ATOM 1348 N N . VAL A 1 179 ? -16.204 -1.286 0.916 1.00 98.69 179 VAL A N 1
ATOM 1349 C CA . VAL A 1 179 ? -16.509 -1.612 2.310 1.00 98.69 179 VAL A CA 1
ATOM 1350 C C . VAL A 1 179 ? -17.516 -2.755 2.331 1.00 98.69 179 VAL A C 1
ATOM 1352 O O . VAL A 1 179 ? -18.542 -2.705 1.659 1.00 98.69 179 VAL A O 1
ATOM 1355 N N . TRP A 1 180 ? -17.246 -3.784 3.122 1.00 98.50 180 TRP A N 1
ATOM 1356 C CA . TRP A 1 180 ? -18.148 -4.916 3.300 1.00 98.50 180 TRP A CA 1
ATOM 1357 C C . TRP A 1 180 ? -19.033 -4.679 4.521 1.00 98.50 180 TRP A C 1
ATOM 1359 O O . TRP A 1 180 ? -18.521 -4.508 5.626 1.00 98.50 180 TRP A O 1
ATOM 1369 N N . ALA A 1 181 ? -20.353 -4.659 4.333 1.00 98.19 181 ALA A N 1
ATOM 1370 C CA . ALA A 1 181 ? -21.315 -4.587 5.429 1.00 98.19 181 ALA A CA 1
ATOM 1371 C C . ALA A 1 181 ? -21.789 -5.998 5.779 1.00 98.19 181 ALA A C 1
ATOM 1373 O O . ALA A 1 181 ? -22.418 -6.681 4.969 1.00 98.19 181 ALA A O 1
ATOM 1374 N N . ILE A 1 182 ? -21.500 -6.440 6.993 1.00 97.69 182 ILE A N 1
ATOM 1375 C CA . ILE A 1 182 ? -21.725 -7.799 7.478 1.00 97.69 182 ILE A CA 1
ATOM 1376 C C . ILE A 1 182 ? -22.879 -7.803 8.475 1.00 97.69 182 ILE A C 1
ATOM 1378 O O . ILE A 1 182 ? -22.907 -6.989 9.397 1.00 97.69 182 ILE A O 1
ATOM 1382 N N . ASP A 1 183 ? -23.789 -8.762 8.325 1.00 95.75 183 ASP A N 1
ATOM 1383 C CA . ASP A 1 183 ? -24.735 -9.137 9.372 1.00 95.75 183 ASP A CA 1
ATOM 1384 C C . ASP A 1 183 ? -24.050 -10.096 10.357 1.00 95.75 183 ASP A C 1
ATOM 1386 O O . ASP A 1 183 ? -23.618 -11.191 9.989 1.00 95.75 183 ASP A O 1
ATOM 1390 N N . VAL A 1 184 ? -23.921 -9.668 11.615 1.00 95.44 184 VAL A N 1
ATOM 1391 C CA . VAL A 1 184 ? -23.137 -10.377 12.642 1.00 95.44 184 VAL A CA 1
ATOM 1392 C C . VAL A 1 184 ? -23.790 -11.701 13.039 1.00 95.44 184 VAL A C 1
ATOM 1394 O O . VAL A 1 184 ? -23.092 -12.688 13.270 1.00 95.44 184 VAL A O 1
ATOM 1397 N N . ALA A 1 185 ? -25.124 -11.747 13.092 1.00 92.81 185 ALA A N 1
ATOM 1398 C CA . ALA A 1 185 ? -25.859 -12.932 13.528 1.00 92.81 185 ALA A CA 1
ATOM 1399 C C . ALA A 1 185 ? -25.728 -14.088 12.525 1.00 92.81 185 ALA A C 1
ATOM 1401 O O . ALA A 1 185 ? -25.430 -15.218 12.911 1.00 92.81 185 ALA A O 1
ATOM 1402 N N . SER A 1 186 ? -25.923 -13.805 11.236 1.00 93.62 186 SER A N 1
ATOM 1403 C CA . SER A 1 186 ? -25.782 -14.787 10.157 1.00 93.62 186 SER A CA 1
ATOM 1404 C C . SER A 1 186 ? -24.338 -14.987 9.699 1.00 93.62 186 SER A C 1
ATOM 1406 O O . SER A 1 186 ? -24.061 -15.986 9.036 1.00 93.62 186 SER A O 1
ATOM 1408 N N . ARG A 1 187 ? -23.424 -14.071 10.059 1.00 94.19 187 ARG A N 1
ATOM 1409 C CA . ARG A 1 187 ? -22.003 -14.067 9.666 1.00 94.19 187 ARG A CA 1
ATOM 1410 C C . ARG A 1 187 ? -21.817 -13.995 8.155 1.00 94.19 187 ARG A C 1
ATOM 1412 O O . ARG A 1 187 ? -20.963 -14.668 7.579 1.00 94.19 187 ARG A O 1
ATOM 1419 N N . ARG A 1 188 ? -22.652 -13.196 7.492 1.00 91.25 188 ARG A N 1
ATOM 1420 C CA . ARG A 1 188 ? -22.611 -13.024 6.037 1.00 91.25 188 ARG A CA 1
ATOM 1421 C C . ARG A 1 188 ? -22.480 -11.561 5.670 1.00 91.25 188 ARG A C 1
ATOM 1423 O O . ARG A 1 188 ? -23.091 -10.692 6.288 1.00 91.25 188 ARG A O 1
ATOM 1430 N N . ALA A 1 189 ? -21.726 -11.311 4.607 1.00 92.19 189 ALA A N 1
ATOM 1431 C CA . ALA A 1 189 ? -21.759 -10.037 3.915 1.00 92.19 189 ALA A CA 1
ATOM 1432 C C . ALA A 1 189 ? -23.177 -9.797 3.380 1.00 92.19 189 ALA A C 1
ATOM 1434 O O . ALA A 1 189 ? -23.678 -10.549 2.544 1.00 92.19 189 ALA A O 1
ATOM 1435 N N . SER A 1 190 ? -23.830 -8.772 3.912 1.00 92.50 190 SER A N 1
ATOM 1436 C CA . SER A 1 190 ? -25.128 -8.286 3.448 1.00 92.50 190 SER A CA 1
ATOM 1437 C C . SER A 1 190 ? -24.991 -7.351 2.245 1.00 92.50 190 SER A C 1
ATOM 1439 O O . SER A 1 190 ? -25.924 -7.234 1.457 1.00 92.50 190 SER A O 1
ATOM 1441 N N . GLU A 1 191 ? -23.831 -6.708 2.092 1.00 96.31 191 GLU A N 1
ATOM 1442 C CA . GLU A 1 191 ? -23.565 -5.741 1.031 1.00 96.31 191 GLU A CA 1
ATOM 1443 C C . GLU A 1 191 ? -22.057 -5.565 0.797 1.00 96.31 191 GLU A C 1
ATOM 1445 O O . GLU A 1 191 ? -21.268 -5.578 1.746 1.00 96.31 191 GLU A O 1
ATOM 1450 N N . GLN A 1 192 ? -21.674 -5.337 -0.461 1.00 96.88 192 GLN A N 1
ATOM 1451 C CA . GLN A 1 192 ? -20.371 -4.799 -0.845 1.00 96.88 192 GLN A CA 1
ATOM 1452 C C . GLN A 1 192 ? -20.580 -3.367 -1.350 1.00 96.88 192 GLN A C 1
ATOM 1454 O O . GLN A 1 192 ? -21.014 -3.144 -2.478 1.00 96.88 192 GLN A O 1
ATOM 1459 N N . ILE A 1 193 ? -20.288 -2.392 -0.496 1.00 98.00 193 ILE A N 1
ATOM 1460 C CA . ILE A 1 193 ? -20.470 -0.970 -0.779 1.00 98.00 193 ILE A CA 1
ATOM 1461 C C . ILE A 1 193 ? -19.265 -0.498 -1.587 1.00 98.00 193 ILE A C 1
ATOM 1463 O O . ILE A 1 193 ? -18.174 -0.356 -1.034 1.00 98.00 193 ILE A O 1
ATOM 1467 N N . SER A 1 194 ? -19.448 -0.248 -2.883 1.00 97.56 194 SER A N 1
ATOM 1468 C CA . SER A 1 194 ? -18.407 0.394 -3.690 1.00 97.56 194 SER A CA 1
ATOM 1469 C C . SER A 1 194 ? -18.207 1.833 -3.223 1.00 97.56 194 SER A C 1
ATOM 1471 O O . SER A 1 194 ? -19.160 2.605 -3.140 1.00 97.56 194 SER A O 1
ATOM 1473 N N . VAL A 1 195 ? -16.961 2.187 -2.927 1.00 97.81 195 VAL A N 1
ATOM 1474 C CA . VAL A 1 195 ? -16.533 3.539 -2.548 1.00 97.81 195 VAL A CA 1
ATOM 1475 C C . VAL A 1 195 ? -15.640 4.171 -3.611 1.00 97.81 195 VAL A C 1
ATOM 1477 O O . VAL A 1 195 ? -15.018 5.200 -3.355 1.00 97.81 195 VAL A O 1
ATOM 1480 N N . ALA A 1 196 ? -15.580 3.570 -4.801 1.00 96.19 196 ALA A N 1
ATOM 1481 C CA . ALA A 1 196 ? -14.889 4.149 -5.940 1.00 96.19 196 ALA A CA 1
ATOM 1482 C C . ALA A 1 196 ? -15.490 5.507 -6.313 1.00 96.19 196 ALA A C 1
ATOM 1484 O O . ALA A 1 196 ? -16.711 5.674 -6.337 1.00 96.19 196 ALA A O 1
ATOM 1485 N N . MET A 1 197 ? -14.634 6.462 -6.680 1.00 94.44 197 MET A N 1
ATOM 1486 C CA . MET A 1 197 ? -15.096 7.731 -7.250 1.00 94.44 197 MET A CA 1
ATOM 1487 C C . MET A 1 197 ? -15.701 7.548 -8.647 1.00 94.44 197 MET A C 1
ATOM 1489 O O . MET A 1 197 ? -16.529 8.346 -9.066 1.00 94.44 197 MET A O 1
ATOM 1493 N N . PHE A 1 198 ? -15.334 6.486 -9.367 1.00 92.06 198 PHE A N 1
ATOM 1494 C CA . PHE A 1 198 ? -15.867 6.198 -10.698 1.00 92.06 198 PHE A CA 1
ATOM 1495 C C . PHE A 1 198 ? -16.363 4.752 -10.767 1.00 92.06 198 PHE A C 1
ATOM 1497 O O . PHE A 1 198 ? -15.655 3.861 -10.294 1.00 92.06 198 PHE A O 1
ATOM 1504 N N . PRO A 1 199 ? -17.538 4.483 -11.372 1.00 87.44 199 PRO A N 1
ATOM 1505 C CA . PRO A 1 199 ? -18.157 3.156 -11.350 1.00 87.44 199 PRO A CA 1
ATOM 1506 C C . PRO A 1 199 ? -17.271 2.007 -11.848 1.00 87.44 199 PRO A C 1
ATOM 1508 O O . PRO A 1 199 ? -17.347 0.914 -11.296 1.00 87.44 199 PRO A O 1
ATOM 1511 N N . ASN A 1 200 ? -16.423 2.252 -12.855 1.00 86.00 200 ASN A N 1
ATOM 1512 C CA . ASN A 1 200 ? -15.544 1.231 -13.439 1.00 86.00 200 ASN A CA 1
ATOM 1513 C C . ASN A 1 200 ? -14.065 1.430 -13.082 1.00 86.00 200 ASN A C 1
ATOM 1515 O O . ASN A 1 200 ? -13.197 0.870 -13.757 1.00 86.00 200 ASN A O 1
ATOM 1519 N N . ALA A 1 201 ? -13.759 2.238 -12.059 1.00 89.62 201 ALA A N 1
ATOM 1520 C CA . ALA A 1 201 ? -12.379 2.395 -11.626 1.00 89.62 201 ALA A CA 1
ATOM 1521 C C . ALA A 1 201 ? -11.805 1.029 -11.207 1.00 89.62 201 ALA A C 1
ATOM 1523 O O . ALA A 1 201 ? -12.466 0.301 -10.453 1.00 89.62 201 ALA A O 1
ATOM 1524 N N . PRO A 1 202 ? -10.588 0.668 -11.657 1.00 89.50 202 PRO A N 1
ATOM 1525 C CA . PRO A 1 202 ? -9.897 -0.497 -11.120 1.00 89.50 202 PRO A CA 1
ATOM 1526 C C . PRO A 1 202 ? -9.649 -0.318 -9.610 1.00 89.50 202 PRO A C 1
ATOM 1528 O O . PRO A 1 202 ? -9.724 0.812 -9.115 1.00 89.50 202 PRO A O 1
ATOM 1531 N N . PRO A 1 203 ? -9.376 -1.404 -8.862 1.00 91.06 203 PRO A N 1
ATOM 1532 C CA . PRO A 1 203 ? -8.906 -1.323 -7.482 1.00 91.06 203 PRO A CA 1
ATOM 1533 C C . PRO A 1 203 ? -7.802 -0.272 -7.330 1.00 91.06 203 PRO A C 1
ATOM 1535 O O . PRO A 1 203 ? -6.863 -0.252 -8.121 1.00 91.06 203 PRO A O 1
ATOM 1538 N N . GLY A 1 204 ? -7.979 0.618 -6.358 1.00 90.56 204 GLY A N 1
ATOM 1539 C CA . GLY A 1 204 ? -7.117 1.785 -6.147 1.00 90.56 204 GLY A CA 1
ATOM 1540 C C . GLY A 1 204 ? -7.776 2.916 -5.351 1.00 90.56 204 GLY A C 1
ATOM 1541 O O . GLY A 1 204 ? -7.249 4.018 -5.294 1.00 90.56 204 GLY A O 1
ATOM 1542 N N . SER A 1 205 ? -8.959 2.704 -4.763 1.00 95.12 205 SER A N 1
ATOM 1543 C CA . SER A 1 205 ? -9.536 3.636 -3.785 1.00 95.12 205 SER A CA 1
ATOM 1544 C C . SER A 1 205 ? -8.954 3.463 -2.389 1.00 95.12 205 SER A C 1
ATOM 1546 O O . SER A 1 205 ? -8.972 4.409 -1.604 1.00 95.12 205 SER A O 1
ATOM 1548 N N . THR A 1 206 ? -8.468 2.262 -2.074 1.00 96.88 206 THR A N 1
ATOM 1549 C CA . THR A 1 206 ? -7.779 1.930 -0.823 1.00 96.88 206 THR A CA 1
ATOM 1550 C C . THR A 1 206 ? -8.527 2.406 0.427 1.00 96.88 206 THR A C 1
ATOM 1552 O O . THR A 1 206 ? -8.047 3.282 1.157 1.00 96.88 206 THR A O 1
ATOM 1555 N N . PRO A 1 207 ? -9.741 1.875 0.691 1.00 98.12 207 PRO A N 1
ATOM 1556 C CA . PRO A 1 207 ? -10.486 2.210 1.897 1.00 98.12 207 PRO A CA 1
ATOM 1557 C C . PRO A 1 207 ? -9.744 1.687 3.135 1.00 98.12 207 PRO A C 1
ATOM 1559 O O . PRO A 1 207 ? -9.751 0.493 3.432 1.00 98.12 207 PRO A O 1
ATOM 1562 N N . ASN A 1 208 ? -9.110 2.596 3.874 1.00 96.38 208 ASN A N 1
ATOM 1563 C CA . ASN A 1 208 ? -8.266 2.274 5.029 1.00 96.38 208 ASN A CA 1
ATOM 1564 C C . ASN A 1 208 ? -9.027 2.299 6.357 1.00 96.38 208 ASN A C 1
ATOM 1566 O O . ASN A 1 208 ? -8.710 1.546 7.281 1.00 96.38 208 ASN A O 1
ATOM 1570 N N . HIS A 1 209 ? -10.021 3.179 6.473 1.00 98.19 209 HIS A N 1
ATOM 1571 C CA . HIS A 1 209 ? -10.745 3.385 7.720 1.00 98.19 209 HIS A CA 1
ATOM 1572 C C . HIS A 1 209 ? -12.232 3.593 7.495 1.00 98.19 209 HIS A C 1
ATOM 1574 O O . HIS A 1 209 ? -12.622 4.261 6.541 1.00 98.19 209 HIS A O 1
ATOM 1580 N N . VAL A 1 210 ? -13.045 3.084 8.421 1.00 98.56 210 VAL A N 1
ATOM 1581 C CA . VAL A 1 210 ? -14.492 3.301 8.462 1.00 98.56 210 VAL A CA 1
ATOM 1582 C C . VAL A 1 210 ? -14.924 3.818 9.831 1.00 98.56 210 VAL A C 1
ATOM 1584 O O . VAL A 1 210 ? -14.414 3.375 10.857 1.00 98.56 210 VAL A O 1
ATOM 1587 N N . SER A 1 211 ? -15.860 4.766 9.872 1.00 97.88 211 SER A N 1
ATOM 1588 C CA . SER A 1 211 ? -16.403 5.299 11.129 1.00 97.88 211 SER A CA 1
ATOM 1589 C C . SER A 1 211 ? -17.889 5.605 11.010 1.00 97.88 211 SER A C 1
ATOM 1591 O O . SER A 1 211 ? -18.316 6.299 10.087 1.00 97.88 211 SER A O 1
ATOM 1593 N N . LEU A 1 212 ? -18.681 5.095 11.953 1.00 98.50 212 LEU A N 1
ATOM 1594 C CA . LEU A 1 212 ? -20.117 5.349 12.019 1.00 98.50 212 LEU A CA 1
ATOM 1595 C C . LEU A 1 212 ? -20.416 6.693 12.687 1.00 98.50 212 LEU A C 1
ATOM 1597 O O . LEU A 1 212 ? -19.812 7.082 13.687 1.00 98.50 212 LEU A O 1
ATOM 1601 N N . SER A 1 213 ? -21.420 7.379 12.151 1.00 97.81 213 SER A N 1
ATOM 1602 C CA . SER A 1 213 ? -22.042 8.537 12.794 1.00 97.81 213 SER A CA 1
ATOM 1603 C C . SER A 1 213 ? -22.664 8.177 14.155 1.00 97.81 213 SER A C 1
ATOM 1605 O O . SER A 1 213 ? -23.025 7.020 14.391 1.00 97.81 213 SER A O 1
ATOM 1607 N N . PRO A 1 214 ? -22.904 9.157 15.049 1.00 96.38 214 PRO A N 1
ATOM 1608 C CA . PRO A 1 214 ? -23.522 8.897 16.349 1.00 96.38 214 PRO A CA 1
ATOM 1609 C C . PRO A 1 214 ? -24.920 8.256 16.346 1.00 96.38 214 PRO A C 1
ATOM 1611 O O . PRO A 1 214 ? -25.392 7.853 17.403 1.00 96.38 214 PRO A O 1
ATOM 1614 N N . GLY A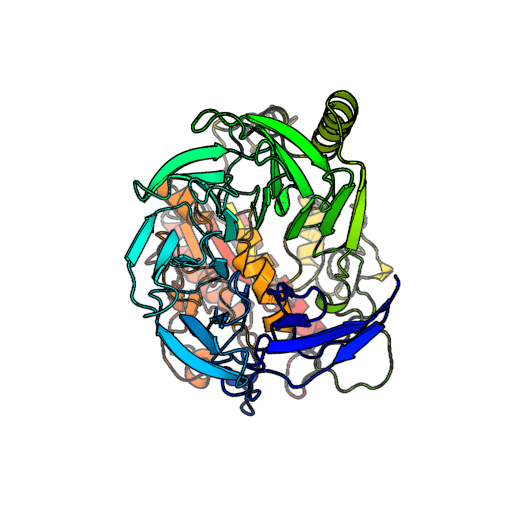 1 215 ? -25.593 8.174 15.196 1.00 96.00 215 GLY A N 1
ATOM 1615 C CA . GLY A 1 215 ? -26.882 7.491 15.039 1.00 96.00 215 GLY A CA 1
ATOM 1616 C C . GLY A 1 215 ? -26.827 6.240 14.158 1.00 96.00 215 GLY A C 1
ATOM 1617 O O . GLY A 1 215 ? -27.879 5.720 13.798 1.00 96.00 215 GLY A O 1
ATOM 1618 N N . ASP A 1 216 ? -25.633 5.792 13.757 1.00 97.75 216 ASP A N 1
ATOM 1619 C CA . ASP A 1 216 ? -25.415 4.640 12.865 1.00 97.75 216 ASP A CA 1
ATOM 1620 C C . ASP A 1 216 ? -26.146 4.743 11.508 1.00 97.75 216 ASP A C 1
ATOM 1622 O O . ASP A 1 216 ? -26.488 3.735 10.892 1.00 97.75 216 ASP A O 1
ATOM 1626 N N . GLN A 1 217 ? -26.400 5.974 11.044 1.00 97.38 217 GLN A N 1
ATOM 1627 C CA . GLN A 1 217 ? -27.088 6.250 9.772 1.00 97.38 217 GLN A CA 1
ATOM 1628 C C . GLN A 1 217 ? -26.123 6.583 8.634 1.00 97.38 217 GLN A C 1
ATOM 1630 O O . GLN A 1 217 ? -26.431 6.341 7.473 1.00 97.38 217 GLN A O 1
ATOM 1635 N N . ARG A 1 218 ? -24.963 7.163 8.955 1.00 98.06 218 ARG A N 1
ATOM 1636 C CA . ARG A 1 218 ? -23.897 7.463 7.994 1.00 98.06 218 ARG A CA 1
ATOM 1637 C C . ARG A 1 218 ? -22.591 6.784 8.377 1.00 98.06 218 ARG A C 1
ATOM 1639 O O . ARG A 1 218 ? -22.312 6.621 9.568 1.00 98.06 218 ARG A O 1
ATOM 1646 N N . LEU A 1 219 ? -21.798 6.461 7.364 1.00 98.62 219 LEU A N 1
ATOM 1647 C CA . LEU A 1 219 ? -20.452 5.914 7.457 1.00 98.62 219 LEU A CA 1
ATOM 1648 C C . LEU A 1 219 ? -19.478 6.852 6.731 1.00 98.62 219 LEU A C 1
ATOM 1650 O O . LEU A 1 219 ? -19.728 7.247 5.594 1.00 98.62 219 LEU A O 1
ATOM 1654 N N . LEU A 1 220 ? -18.371 7.206 7.379 1.00 98.81 220 LEU A N 1
ATOM 1655 C CA . LEU A 1 220 ? -17.218 7.817 6.715 1.00 98.81 220 LEU A CA 1
ATOM 1656 C C . LEU A 1 220 ? -16.263 6.718 6.284 1.00 98.81 220 LEU A C 1
ATOM 1658 O O . LEU A 1 220 ? -16.000 5.819 7.082 1.00 98.81 220 LEU A O 1
ATOM 1662 N N . VAL A 1 221 ? -15.715 6.828 5.078 1.00 98.88 221 VAL A N 1
ATOM 1663 C CA . VAL A 1 221 ? -14.700 5.907 4.556 1.00 98.88 221 VAL A CA 1
ATOM 1664 C C . VAL A 1 221 ? -13.497 6.709 4.080 1.00 98.88 221 VAL A C 1
ATOM 1666 O O . VAL A 1 221 ? -13.640 7.548 3.199 1.00 98.88 221 VAL A O 1
ATOM 1669 N N . ALA A 1 222 ? -12.326 6.490 4.674 1.00 98.56 222 ALA A N 1
ATOM 1670 C CA . ALA A 1 222 ? -11.087 7.137 4.244 1.00 98.56 222 ALA A CA 1
ATOM 1671 C C . ALA A 1 222 ? -10.492 6.374 3.050 1.00 98.56 222 ALA A C 1
ATOM 1673 O O . ALA A 1 222 ? -9.945 5.286 3.239 1.00 98.56 222 ALA A O 1
ATOM 1674 N N . ASN A 1 223 ? -10.620 6.939 1.849 1.00 98.00 223 ASN A N 1
ATOM 1675 C CA . ASN A 1 223 ? -10.081 6.389 0.606 1.00 98.00 223 ASN A CA 1
ATOM 1676 C C . ASN A 1 223 ? -8.696 6.990 0.361 1.00 98.00 223 ASN A C 1
ATOM 1678 O O . ASN A 1 223 ? -8.580 8.145 -0.063 1.00 98.00 223 ASN A O 1
ATOM 1682 N N . ALA A 1 224 ? -7.653 6.225 0.675 1.00 96.25 224 ALA A N 1
ATOM 1683 C CA . ALA A 1 224 ? -6.300 6.750 0.786 1.00 96.25 224 ALA A CA 1
ATOM 1684 C C . ALA A 1 224 ? -5.739 7.247 -0.553 1.00 96.25 224 ALA A C 1
ATOM 1686 O O . ALA A 1 224 ? -5.357 8.408 -0.658 1.00 96.25 224 ALA A O 1
ATOM 1687 N N . ASP A 1 225 ? -5.779 6.426 -1.598 1.00 93.81 225 ASP A N 1
ATOM 1688 C CA . ASP A 1 225 ? -5.165 6.784 -2.886 1.00 93.81 225 ASP A CA 1
ATOM 1689 C C . ASP A 1 225 ? -6.020 7.733 -3.726 1.00 93.81 225 ASP A C 1
ATOM 1691 O O . ASP A 1 225 ? -5.541 8.373 -4.658 1.00 93.81 225 ASP A O 1
ATOM 1695 N N . ASN A 1 226 ? -7.292 7.905 -3.361 1.00 93.88 226 ASN A N 1
ATOM 1696 C CA . ASN A 1 226 ? -8.127 8.951 -3.944 1.00 93.88 226 ASN A CA 1
ATOM 1697 C C . ASN A 1 226 ? -7.977 10.303 -3.230 1.00 93.88 226 ASN A C 1
ATOM 1699 O O . ASN A 1 226 ? -8.474 11.298 -3.746 1.00 93.88 226 ASN A O 1
ATOM 1703 N N . ASN A 1 227 ? -7.327 10.362 -2.060 1.00 95.69 227 ASN A N 1
ATOM 1704 C CA . ASN A 1 227 ? -7.258 11.563 -1.216 1.00 95.69 227 ASN A CA 1
ATOM 1705 C C . ASN A 1 227 ? -8.645 12.141 -0.874 1.00 95.69 227 ASN A C 1
ATOM 1707 O O . ASN A 1 227 ? -8.862 13.358 -0.908 1.00 95.69 227 ASN A O 1
ATOM 1711 N N . VAL A 1 228 ? -9.603 11.260 -0.560 1.00 97.75 228 VAL A N 1
ATOM 1712 C CA . VAL A 1 228 ? -10.966 11.652 -0.176 1.00 97.75 228 VAL A CA 1
ATOM 1713 C C . VAL A 1 228 ? -11.487 10.863 1.022 1.00 97.75 228 VAL A C 1
ATOM 1715 O O . VAL A 1 228 ? -11.086 9.731 1.286 1.00 97.75 228 VAL A O 1
ATOM 1718 N N . VAL A 1 229 ? -12.470 11.435 1.715 1.00 98.69 229 VAL A N 1
ATOM 1719 C CA . VAL A 1 229 ? -13.388 10.700 2.590 1.00 98.69 229 VAL A CA 1
ATOM 1720 C C . VAL A 1 229 ? -14.729 10.546 1.883 1.00 98.69 229 VAL A C 1
ATOM 1722 O O . VAL A 1 229 ? -15.394 11.543 1.603 1.00 98.69 229 VAL A O 1
ATOM 1725 N N . ALA A 1 230 ? -15.156 9.312 1.621 1.00 98.69 230 ALA A N 1
ATOM 1726 C CA . ALA A 1 230 ? -16.508 9.032 1.151 1.00 98.69 230 ALA A CA 1
ATOM 1727 C C . ALA A 1 230 ? -17.506 9.139 2.315 1.00 98.69 230 ALA A C 1
ATOM 1729 O O . ALA A 1 230 ? -17.252 8.642 3.415 1.00 98.69 230 ALA A O 1
ATOM 1730 N N . VAL A 1 231 ? -18.654 9.770 2.069 1.00 98.62 231 VAL A N 1
ATOM 1731 C CA . VAL A 1 231 ? -19.776 9.848 3.011 1.00 98.62 231 VAL A CA 1
ATOM 1732 C C . VAL A 1 231 ? -20.884 8.939 2.502 1.00 98.62 231 VAL A C 1
ATOM 1734 O O . VAL A 1 231 ? -21.475 9.206 1.459 1.00 98.62 231 VAL A O 1
ATOM 1737 N N . VAL A 1 232 ? -21.179 7.874 3.238 1.00 98.75 232 VAL A N 1
ATOM 1738 C CA . VAL A 1 232 ? -22.109 6.818 2.822 1.00 98.75 232 VAL A CA 1
ATOM 1739 C C . VAL A 1 232 ? -23.337 6.821 3.727 1.00 98.75 232 VAL A C 1
ATOM 1741 O O . VAL A 1 232 ? -23.203 6.849 4.949 1.00 98.75 232 VAL A O 1
ATOM 1744 N N . ASP A 1 233 ? -24.534 6.794 3.151 1.00 98.44 233 ASP A N 1
ATOM 1745 C CA . ASP A 1 233 ? -25.767 6.463 3.863 1.00 98.44 233 ASP A CA 1
ATOM 1746 C C . ASP A 1 233 ? -25.838 4.947 4.064 1.00 98.44 233 ASP A C 1
ATOM 1748 O O . ASP A 1 233 ? -25.770 4.185 3.105 1.00 98.44 233 ASP A O 1
ATOM 1752 N N . VAL A 1 234 ? -25.960 4.523 5.318 1.00 98.38 234 VAL A N 1
ATOM 1753 C CA . VAL A 1 234 ? -26.072 3.118 5.735 1.00 98.38 234 VAL A CA 1
ATOM 1754 C C . VAL A 1 234 ? -27.320 2.896 6.597 1.00 98.38 234 VAL A C 1
ATOM 1756 O O . VAL A 1 234 ? -27.413 1.925 7.354 1.00 98.38 234 VAL A O 1
ATOM 1759 N N . SER A 1 235 ? -28.296 3.804 6.516 1.00 97.38 235 SER A N 1
ATOM 1760 C CA . SER A 1 235 ? -29.549 3.750 7.281 1.00 97.38 235 SER A CA 1
ATOM 1761 C C . SER A 1 235 ? -30.374 2.500 6.972 1.00 97.38 235 SER A C 1
ATOM 1763 O O . SER A 1 235 ? -31.043 1.959 7.854 1.00 97.38 235 SER A O 1
ATOM 1765 N N . LYS A 1 236 ? -30.293 2.007 5.731 1.00 96.25 236 LYS A N 1
ATOM 1766 C CA . LYS A 1 236 ? -31.014 0.832 5.235 1.00 96.25 236 LYS A CA 1
ATOM 1767 C C . LYS A 1 236 ? -30.030 -0.311 4.957 1.00 96.25 236 LYS A C 1
ATOM 1769 O O . LYS A 1 236 ? -29.257 -0.213 4.008 1.00 96.25 236 LYS A O 1
ATOM 1774 N N . PRO A 1 237 ? -30.040 -1.395 5.757 1.00 94.38 237 PRO A N 1
ATOM 1775 C CA . PRO A 1 237 ? -29.200 -2.562 5.494 1.00 94.38 237 PRO A CA 1
ATOM 1776 C C . PRO A 1 237 ? -29.415 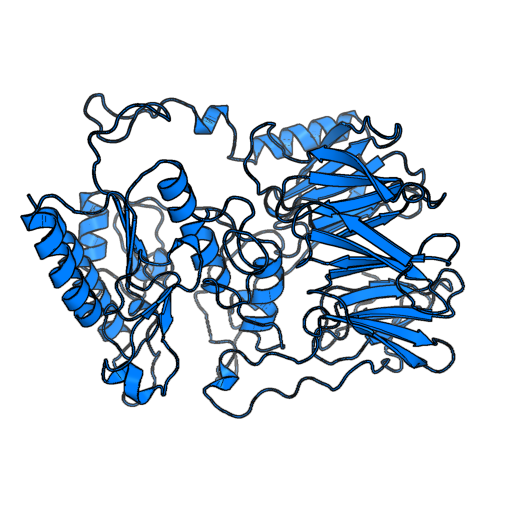-3.117 4.077 1.00 94.38 237 PRO A C 1
ATOM 1778 O O . PRO A 1 237 ? -30.560 -3.309 3.669 1.00 94.38 237 PRO A O 1
ATOM 1781 N N . GLY A 1 238 ? -28.327 -3.383 3.348 1.00 94.56 238 GLY A N 1
ATOM 1782 C CA . GLY A 1 238 ? -28.366 -3.945 1.992 1.00 94.56 238 GLY A CA 1
ATOM 1783 C C . GLY A 1 238 ? -28.701 -2.943 0.880 1.00 94.56 238 GLY A C 1
ATOM 1784 O O . GLY A 1 238 ? -28.921 -3.357 -0.256 1.00 94.56 238 GLY A O 1
ATOM 1785 N N . ALA A 1 239 ? -28.791 -1.651 1.197 1.00 96.62 239 ALA A N 1
ATOM 1786 C CA . ALA A 1 239 ? -29.106 -0.587 0.247 1.00 96.62 239 ALA A CA 1
ATOM 1787 C C . ALA A 1 239 ? -28.354 0.704 0.606 1.00 96.62 239 ALA A C 1
ATOM 1789 O O . ALA A 1 239 ? -28.959 1.778 0.695 1.00 96.62 239 ALA A O 1
ATOM 1790 N N . SER A 1 240 ? -27.052 0.587 0.869 1.00 98.12 240 SER A N 1
ATOM 1791 C CA . SER A 1 240 ? -26.201 1.726 1.192 1.00 98.12 240 SER A CA 1
ATOM 1792 C C . SER A 1 240 ? -25.924 2.566 -0.055 1.00 98.12 240 SER A C 1
ATOM 1794 O O . SER A 1 240 ? -25.842 2.057 -1.174 1.00 98.12 240 SER A O 1
ATOM 1796 N N . THR A 1 241 ? -25.761 3.876 0.122 1.00 97.56 241 THR A N 1
ATOM 1797 C CA . THR A 1 241 ? -25.488 4.797 -0.991 1.00 97.56 241 THR A CA 1
ATOM 1798 C C . THR A 1 241 ? -24.350 5.742 -0.657 1.00 97.56 241 THR A C 1
ATOM 1800 O O . THR A 1 241 ? -24.346 6.370 0.398 1.00 97.56 241 THR A O 1
ATOM 1803 N N . VAL A 1 242 ? -23.384 5.892 -1.564 1.00 97.94 242 VAL A N 1
ATOM 1804 C CA . VAL A 1 242 ? -22.360 6.936 -1.438 1.00 97.94 242 VAL A CA 1
ATOM 1805 C C . VAL A 1 242 ? -23.001 8.282 -1.777 1.00 97.94 242 VAL A C 1
ATOM 1807 O O . VAL A 1 242 ? -23.385 8.526 -2.918 1.00 97.94 242 VAL A O 1
ATOM 1810 N N . ASN A 1 243 ? -23.130 9.155 -0.781 1.00 97.56 243 ASN A N 1
ATOM 1811 C CA . ASN A 1 243 ? -23.788 10.456 -0.916 1.00 97.56 243 ASN A CA 1
ATOM 1812 C C . ASN A 1 243 ? -22.842 11.548 -1.434 1.00 97.56 243 ASN A C 1
ATOM 1814 O O . ASN A 1 243 ? -23.311 12.585 -1.898 1.00 97.56 243 ASN A O 1
ATOM 1818 N N . GLY A 1 244 ? -21.527 11.350 -1.322 1.00 98.06 244 GLY A N 1
ATOM 1819 C CA . GLY A 1 244 ? -20.527 12.301 -1.792 1.00 98.06 244 GLY A CA 1
ATOM 1820 C C . GLY A 1 244 ? -19.134 12.042 -1.228 1.00 98.06 244 GLY A C 1
ATOM 1821 O O . GLY A 1 244 ? -18.918 11.096 -0.469 1.00 98.06 244 GLY A O 1
ATOM 1822 N N . PHE A 1 245 ? -18.202 12.921 -1.586 1.00 98.50 245 PHE A N 1
ATOM 1823 C CA . PHE A 1 245 ? -16.789 12.848 -1.226 1.00 98.50 245 PHE A CA 1
ATOM 1824 C C . PHE A 1 245 ? -16.304 14.173 -0.632 1.00 98.50 245 PHE A C 1
ATOM 1826 O O . PHE A 1 245 ? -16.707 15.254 -1.059 1.00 98.50 245 PHE A O 1
ATOM 1833 N N . ILE A 1 246 ? -15.418 14.083 0.356 1.00 98.38 246 ILE A N 1
ATOM 1834 C CA . ILE A 1 246 ? -14.735 15.216 0.981 1.00 98.38 246 ILE A CA 1
ATOM 1835 C C . ILE A 1 246 ? -13.251 15.108 0.613 1.00 98.38 246 ILE A C 1
ATOM 1837 O O . ILE A 1 246 ? -12.634 14.129 1.024 1.00 98.38 246 ILE A O 1
ATOM 1841 N N . PRO A 1 247 ? -12.656 16.056 -0.127 1.00 97.44 247 PRO A N 1
ATOM 1842 C CA . PRO A 1 247 ? -11.228 16.020 -0.437 1.00 97.44 247 PRO A CA 1
ATOM 1843 C C . PRO A 1 247 ? -10.377 16.266 0.813 1.00 97.44 247 PRO A C 1
ATOM 1845 O O . PRO A 1 247 ? -10.781 16.997 1.723 1.00 97.44 247 PRO A O 1
ATOM 1848 N N . THR A 1 248 ? -9.200 15.648 0.858 1.00 96.38 248 THR A N 1
ATOM 1849 C CA . THR A 1 248 ? -8.315 15.640 2.029 1.00 96.38 248 THR A CA 1
ATOM 1850 C C . THR A 1 248 ? -6.880 16.015 1.672 1.00 96.38 248 THR A C 1
ATOM 1852 O O . THR A 1 248 ? -6.569 16.335 0.528 1.00 96.38 248 THR A O 1
ATOM 1855 N N . GLY A 1 249 ? -5.989 15.963 2.669 1.00 94.50 249 GLY A N 1
ATOM 1856 C CA . GLY A 1 249 ? -4.560 15.834 2.410 1.00 94.50 249 GLY A CA 1
ATOM 1857 C C . GLY A 1 249 ? -4.215 14.474 1.797 1.00 94.50 249 GLY A C 1
ATOM 1858 O O . GLY A 1 249 ? -5.089 13.642 1.541 1.00 94.50 249 GLY A O 1
ATOM 1859 N N . TRP A 1 250 ? -2.924 14.253 1.587 1.00 93.62 250 TRP A N 1
ATOM 1860 C CA . TRP A 1 250 ? -2.402 13.062 0.941 1.00 93.62 250 TRP A CA 1
ATOM 1861 C C . TRP A 1 250 ? -2.511 11.832 1.848 1.00 93.62 250 TRP A C 1
ATOM 1863 O O . TRP A 1 250 ? -2.012 11.814 2.982 1.00 93.62 250 TRP A O 1
ATOM 1873 N N . TYR A 1 251 ? -3.137 10.788 1.309 1.00 94.81 251 TYR A N 1
ATOM 1874 C CA . TYR A 1 251 ? -3.254 9.463 1.897 1.00 94.81 251 TYR A CA 1
ATOM 1875 C C . TYR A 1 251 ? -4.029 9.477 3.231 1.00 94.81 251 TYR A C 1
ATOM 1877 O O . TYR A 1 251 ? -3.440 9.241 4.294 1.00 94.81 251 TYR A O 1
ATOM 1885 N N . PRO A 1 252 ? -5.343 9.802 3.236 1.00 97.00 252 PRO A N 1
ATOM 1886 C CA . PRO A 1 252 ? -6.166 9.760 4.438 1.00 97.00 252 PRO A CA 1
ATOM 1887 C C . PRO A 1 252 ? -6.170 8.357 5.054 1.00 97.00 252 PRO A C 1
ATOM 1889 O O . PRO A 1 252 ? -6.604 7.378 4.448 1.00 97.00 252 PRO A O 1
ATOM 1892 N N . THR A 1 253 ? -5.684 8.259 6.290 1.00 95.81 253 THR A N 1
ATOM 1893 C CA . THR A 1 253 ? -5.560 7.000 7.037 1.00 95.81 253 THR A CA 1
ATOM 1894 C C . THR A 1 253 ? -6.680 6.805 8.048 1.00 95.81 253 THR A C 1
ATOM 1896 O O . THR A 1 253 ? -6.947 5.670 8.436 1.00 95.81 253 THR A O 1
ATOM 1899 N N . ALA A 1 254 ? -7.356 7.880 8.467 1.00 96.56 254 ALA A N 1
ATOM 1900 C CA . ALA A 1 254 ? -8.527 7.812 9.333 1.00 96.56 254 ALA A CA 1
ATOM 1901 C C . ALA A 1 254 ? -9.472 8.999 9.114 1.00 96.56 254 ALA A C 1
ATOM 1903 O O . ALA A 1 254 ? -9.039 10.123 8.867 1.00 96.56 254 ALA A O 1
ATOM 1904 N N . ALA A 1 255 ? -10.771 8.751 9.272 1.00 97.62 255 ALA A N 1
ATOM 1905 C CA . ALA A 1 255 ? -11.801 9.781 9.326 1.00 97.62 255 ALA A CA 1
ATOM 1906 C C . ALA A 1 255 ? -12.844 9.401 10.378 1.00 97.62 255 ALA A C 1
ATOM 1908 O O . ALA A 1 255 ? -13.297 8.254 10.406 1.00 97.62 255 ALA A O 1
ATOM 1909 N N . MET A 1 256 ? -13.204 10.336 11.257 1.00 96.81 256 MET A N 1
ATOM 1910 C CA . MET A 1 256 ? -14.091 10.076 12.393 1.00 96.81 256 MET A CA 1
ATOM 1911 C C . MET A 1 256 ? -14.991 11.264 12.710 1.00 96.81 256 MET A C 1
ATOM 1913 O O . MET A 1 256 ? -14.576 12.416 12.606 1.00 96.81 256 MET A O 1
ATOM 1917 N N . TYR A 1 257 ? -16.201 10.978 13.182 1.00 97.62 257 TYR A N 1
ATOM 1918 C CA . TYR A 1 257 ? -17.077 11.986 13.771 1.00 97.62 257 TYR A CA 1
ATOM 1919 C C . TYR A 1 257 ? -16.609 12.373 15.180 1.00 97.62 257 TYR A C 1
ATOM 1921 O O . TYR A 1 257 ? -16.127 11.538 15.950 1.00 97.62 257 TYR A O 1
ATOM 1929 N N . SER A 1 258 ? -16.842 13.625 15.566 1.00 96.25 258 SER A N 1
ATOM 1930 C CA . SER A 1 258 ? -16.917 14.002 16.975 1.00 96.25 258 SER A CA 1
ATOM 1931 C C . SER A 1 258 ? -18.057 13.245 17.662 1.00 96.25 258 SER A C 1
ATOM 1933 O O . SER A 1 258 ? -19.014 12.797 17.028 1.00 96.25 258 SER A O 1
ATOM 1935 N N . ARG A 1 259 ? -17.995 13.124 18.992 1.00 92.44 259 ARG A N 1
ATOM 1936 C CA . ARG A 1 259 ? -19.001 12.384 19.776 1.00 92.44 259 ARG A CA 1
ATOM 1937 C C . ARG A 1 259 ? -20.433 12.899 19.572 1.00 92.44 259 ARG A C 1
ATOM 1939 O O . ARG A 1 259 ? -21.370 12.110 19.618 1.00 92.44 259 ARG A O 1
ATOM 1946 N N . ASP A 1 260 ? -20.593 14.203 19.361 1.00 95.69 260 ASP A N 1
ATOM 1947 C CA . ASP A 1 260 ? -21.874 14.860 19.074 1.00 95.69 260 ASP A CA 1
ATOM 1948 C C . ASP A 1 260 ? -22.232 14.888 17.575 1.00 95.69 260 ASP A C 1
ATOM 1950 O O . ASP A 1 260 ? -23.307 15.354 17.208 1.00 95.69 260 ASP A O 1
ATOM 1954 N N . GLY A 1 261 ? -21.340 14.405 16.706 1.00 96.31 261 GLY A N 1
ATOM 1955 C CA . GLY A 1 261 ? -21.533 14.331 15.261 1.00 96.31 261 GLY A CA 1
ATOM 1956 C C . GLY A 1 261 ? -21.436 15.668 14.527 1.00 96.31 261 GLY A C 1
ATOM 1957 O O . GLY A 1 261 ? -21.672 15.697 13.322 1.00 96.31 261 GLY A O 1
ATOM 1958 N N . ARG A 1 262 ? -21.100 16.769 15.212 1.00 96.81 262 ARG A N 1
ATOM 1959 C CA . ARG A 1 262 ? -21.047 18.118 14.618 1.00 96.81 262 ARG A CA 1
ATOM 1960 C C . ARG A 1 262 ? -19.765 18.407 13.847 1.00 96.81 262 ARG A C 1
ATOM 1962 O O . ARG A 1 262 ? -19.763 19.300 13.003 1.00 96.81 262 ARG A O 1
ATOM 1969 N N . GLN A 1 263 ? -18.685 17.699 14.155 1.00 97.44 263 GLN A N 1
ATOM 1970 C CA . GLN A 1 263 ? -17.397 17.839 13.488 1.00 97.44 263 GLN A CA 1
ATOM 1971 C C . GLN A 1 263 ? -16.918 16.495 12.956 1.00 97.44 263 GLN A C 1
ATOM 1973 O O . GLN A 1 263 ? -17.255 15.438 13.492 1.00 97.44 263 GLN A O 1
ATOM 1978 N N . LEU A 1 264 ? -16.074 16.567 11.939 1.00 97.38 264 LEU A N 1
ATOM 1979 C CA . LEU A 1 264 ? -15.260 15.477 11.443 1.00 97.38 264 LEU A CA 1
ATOM 1980 C C . LEU A 1 264 ? -13.796 15.766 11.747 1.00 97.38 264 LEU A C 1
ATOM 1982 O O . LEU A 1 264 ? -13.348 16.911 11.677 1.00 97.38 264 LEU A O 1
ATOM 1986 N N . PHE A 1 265 ? -13.051 14.706 12.019 1.00 97.81 265 PHE A N 1
ATOM 1987 C CA . PHE A 1 265 ? -11.600 14.701 12.075 1.00 97.81 265 PHE A CA 1
ATOM 1988 C C . PHE A 1 265 ? -11.081 13.809 10.959 1.00 97.81 265 PHE A C 1
ATOM 1990 O O . PHE A 1 265 ? -11.552 12.682 10.818 1.00 97.81 265 PHE A O 1
ATOM 1997 N N . VAL A 1 266 ? -10.118 14.303 10.187 1.00 98.06 266 VAL A N 1
ATOM 1998 C CA . VAL A 1 266 ? -9.473 13.548 9.110 1.00 98.06 266 VAL A CA 1
ATOM 1999 C C . VAL A 1 266 ? -7.971 13.556 9.333 1.00 98.06 266 VAL A C 1
ATOM 2001 O O . VAL A 1 266 ? -7.367 14.620 9.458 1.00 98.06 266 VAL A O 1
ATOM 2004 N N . LEU A 1 267 ? -7.380 12.367 9.383 1.00 96.75 267 LEU A N 1
ATOM 2005 C CA . LEU A 1 267 ? -5.943 12.156 9.474 1.00 96.75 267 LEU A CA 1
ATOM 2006 C C . LEU A 1 267 ? -5.408 11.803 8.086 1.00 96.75 267 LEU A C 1
ATOM 2008 O O . LEU A 1 267 ? -5.859 10.823 7.498 1.00 96.75 267 LEU A O 1
ATOM 2012 N N . SER A 1 268 ? -4.446 12.577 7.588 1.00 96.50 268 SER A N 1
ATOM 2013 C CA . SER A 1 268 ? -3.729 12.304 6.334 1.00 96.50 268 SER A CA 1
ATOM 2014 C C . SER A 1 268 ? -2.304 11.877 6.660 1.00 96.50 268 SER A C 1
ATOM 2016 O O . SER A 1 268 ? -1.562 12.642 7.273 1.00 96.50 268 SER A O 1
ATOM 2018 N N . GLY A 1 269 ? -1.938 10.643 6.308 1.00 93.38 269 GLY A N 1
ATOM 2019 C CA . GLY A 1 269 ? -0.679 10.022 6.726 1.00 93.38 269 GLY A CA 1
ATOM 2020 C C . GLY A 1 269 ? 0.555 10.634 6.068 1.00 93.38 269 GLY A C 1
ATOM 2021 O O . GLY A 1 269 ? 1.597 10.721 6.710 1.00 93.38 269 GLY A O 1
ATOM 2022 N N . LYS A 1 270 ? 0.420 11.114 4.825 1.00 92.56 270 LYS A N 1
ATOM 2023 C CA . LYS A 1 270 ? 1.518 11.697 4.036 1.00 92.56 270 LYS A CA 1
ATOM 2024 C C . LYS A 1 270 ? 1.497 13.230 4.003 1.00 92.56 270 LYS A C 1
ATOM 2026 O O . LYS A 1 270 ? 2.311 13.860 3.336 1.00 92.56 270 LYS A O 1
ATOM 2031 N N . GLY A 1 271 ? 0.583 13.846 4.751 1.00 91.62 271 GLY A N 1
ATOM 2032 C CA . GLY A 1 271 ? 0.511 15.296 4.896 1.00 91.62 271 GLY A CA 1
ATOM 2033 C C . GLY A 1 271 ? -0.224 15.981 3.752 1.00 91.62 271 GLY A C 1
ATOM 2034 O O . GLY A 1 271 ? -1.338 15.594 3.418 1.00 91.62 271 GLY A O 1
ATOM 2035 N N . LEU A 1 272 ? 0.352 17.055 3.205 1.00 89.25 272 LEU A N 1
ATOM 2036 C CA . LEU A 1 272 ? -0.277 17.858 2.143 1.00 89.25 272 LEU A CA 1
ATOM 2037 C C . LEU A 1 272 ? 0.475 17.809 0.812 1.00 89.25 272 LEU A C 1
ATOM 2039 O O . LEU A 1 272 ? -0.147 17.983 -0.228 1.00 89.25 272 LEU A O 1
ATOM 2043 N N . THR A 1 273 ? 1.794 17.618 0.839 1.00 84.38 273 THR A N 1
ATOM 2044 C CA . THR A 1 273 ? 2.635 17.621 -0.363 1.00 84.38 273 THR A CA 1
ATOM 2045 C C . THR A 1 273 ? 3.960 16.918 -0.092 1.00 84.38 273 THR A C 1
ATOM 2047 O O . THR A 1 273 ? 4.482 16.988 1.023 1.00 84.38 273 THR A O 1
ATOM 2050 N N . SER A 1 274 ? 4.532 16.297 -1.123 1.00 84.56 274 SER A N 1
ATOM 2051 C CA . SER A 1 274 ? 5.955 15.953 -1.159 1.00 84.56 274 SER A CA 1
ATOM 2052 C C . SER A 1 274 ? 6.808 17.207 -1.404 1.00 84.56 274 SER A C 1
ATOM 2054 O O . SER A 1 274 ? 6.293 18.276 -1.745 1.00 84.56 274 SER A O 1
ATOM 2056 N N . SER A 1 275 ? 8.120 17.097 -1.179 1.00 81.19 275 SER A N 1
ATOM 2057 C CA . SER A 1 275 ? 9.116 18.137 -1.478 1.00 81.19 275 SER A CA 1
ATOM 2058 C C . SER A 1 275 ? 10.422 17.490 -1.962 1.00 81.19 275 SER A C 1
ATOM 2060 O O . SER A 1 275 ? 10.730 16.384 -1.510 1.00 81.19 275 SER A O 1
ATOM 2062 N N . PRO A 1 276 ? 11.230 18.170 -2.800 1.00 80.12 276 PRO A N 1
ATOM 2063 C CA . PRO A 1 276 ? 12.580 17.719 -3.137 1.00 80.12 276 PRO A CA 1
ATOM 2064 C C . PRO A 1 276 ? 13.480 17.580 -1.902 1.00 80.12 276 PRO A C 1
ATOM 2066 O O . PRO A 1 276 ? 13.342 18.325 -0.928 1.00 80.12 276 PRO A O 1
ATOM 2069 N N . ASN A 1 277 ? 14.459 16.676 -1.972 1.00 82.81 277 ASN A N 1
ATOM 2070 C CA . ASN A 1 277 ? 15.417 16.386 -0.901 1.00 82.81 277 ASN A CA 1
ATOM 2071 C C . ASN A 1 277 ? 16.897 16.658 -1.278 1.00 82.81 277 ASN A C 1
ATOM 2073 O O . ASN A 1 277 ? 17.741 15.771 -1.126 1.00 82.81 277 ASN A O 1
ATOM 2077 N N . PRO A 1 278 ? 17.272 17.876 -1.725 1.00 78.56 278 PRO A N 1
ATOM 2078 C CA . PRO A 1 278 ? 18.646 18.203 -2.144 1.00 78.56 278 PRO A CA 1
ATOM 2079 C C . PRO A 1 278 ? 19.709 18.020 -1.052 1.00 78.56 278 PRO A C 1
ATOM 2081 O O . PRO A 1 278 ? 20.893 17.886 -1.351 1.00 78.56 278 PRO A O 1
ATOM 2084 N N . ARG A 1 279 ? 19.306 18.015 0.223 1.00 76.56 279 ARG A N 1
ATOM 2085 C CA . ARG A 1 279 ? 20.172 17.791 1.390 1.00 76.56 279 ARG A CA 1
ATOM 2086 C C . ARG A 1 279 ? 19.998 16.378 1.948 1.00 76.56 279 ARG A C 1
ATOM 2088 O O . ARG A 1 279 ? 20.018 16.183 3.165 1.00 76.56 279 ARG A O 1
ATOM 2095 N N . PHE A 1 280 ? 19.760 15.403 1.070 1.00 71.94 280 PHE A N 1
ATOM 2096 C CA . PHE A 1 280 ? 19.646 14.004 1.457 1.00 71.94 280 PHE A CA 1
ATOM 2097 C C . PHE A 1 280 ? 20.902 13.555 2.206 1.00 71.94 280 PHE A C 1
ATOM 2099 O O . PHE A 1 280 ? 22.025 13.633 1.705 1.00 71.94 280 PHE A O 1
ATOM 2106 N N . VAL A 1 281 ? 20.685 13.036 3.408 1.00 63.75 281 VAL A N 1
ATOM 2107 C CA . VAL A 1 281 ? 21.676 12.286 4.163 1.00 63.75 281 VAL A CA 1
ATOM 2108 C C . VAL A 1 281 ? 21.014 10.959 4.502 1.00 63.75 281 VAL A C 1
ATOM 2110 O O . VAL A 1 281 ? 19.897 10.949 5.021 1.00 63.75 281 VAL A O 1
ATOM 2113 N N . ASP A 1 282 ? 21.689 9.851 4.189 1.00 60.84 282 ASP A N 1
ATOM 2114 C CA . ASP A 1 282 ? 21.214 8.510 4.542 1.00 60.84 282 ASP A CA 1
ATOM 2115 C C . ASP A 1 282 ? 20.798 8.474 6.023 1.00 60.84 282 ASP A C 1
ATOM 2117 O O . ASP A 1 282 ? 21.509 9.006 6.881 1.00 60.84 282 ASP A O 1
ATOM 2121 N N . ALA A 1 283 ? 19.660 7.843 6.327 1.00 54.56 283 ALA A N 1
ATOM 2122 C CA . ALA A 1 283 ? 19.119 7.723 7.682 1.00 54.56 283 ALA A CA 1
ATOM 2123 C C . ALA A 1 283 ? 20.095 7.031 8.656 1.00 54.56 283 ALA A C 1
ATOM 2125 O O . ALA A 1 283 ? 19.930 7.119 9.872 1.00 54.56 283 ALA A O 1
ATOM 2126 N N . HIS A 1 284 ? 21.122 6.358 8.127 1.00 55.97 284 HIS A N 1
ATOM 2127 C CA . HIS A 1 284 ? 22.173 5.675 8.883 1.00 55.97 284 HIS A CA 1
ATOM 2128 C C . HIS A 1 284 ? 23.532 6.388 8.856 1.00 55.97 284 HIS A C 1
ATOM 2130 O O . HIS A 1 284 ? 24.522 5.850 9.355 1.00 55.97 284 HIS A O 1
ATOM 2136 N N . SER A 1 285 ? 23.602 7.587 8.278 1.00 53.78 285 SER A N 1
ATOM 2137 C CA . SER A 1 285 ? 24.816 8.394 8.277 1.00 53.78 285 SER A CA 1
ATOM 2138 C C . SER A 1 285 ? 25.186 8.824 9.696 1.00 53.78 285 SER A C 1
ATOM 2140 O O . SER A 1 285 ? 24.370 9.366 10.437 1.00 53.78 285 SER A O 1
ATOM 2142 N N . THR A 1 286 ? 26.451 8.632 10.064 1.00 47.56 286 THR A N 1
ATOM 2143 C CA . THR A 1 286 ? 27.016 9.086 11.343 1.00 47.56 286 THR A CA 1
ATOM 2144 C C . THR A 1 286 ? 27.519 10.531 11.289 1.00 47.56 286 THR A C 1
ATOM 2146 O O . THR A 1 286 ? 28.175 10.972 12.231 1.00 47.56 286 THR A O 1
ATOM 2149 N N . VAL A 1 287 ? 27.288 11.256 10.186 1.00 47.31 287 VAL A N 1
ATOM 2150 C CA . VAL A 1 287 ? 27.709 12.657 10.033 1.00 47.31 287 VAL A CA 1
ATOM 2151 C C . VAL A 1 287 ? 26.879 13.525 10.989 1.00 47.31 287 VAL A C 1
ATOM 2153 O O . VAL A 1 287 ? 25.670 13.652 10.786 1.00 47.31 287 VAL A O 1
ATOM 2156 N N . PRO A 1 288 ? 27.477 14.127 12.035 1.00 39.16 288 PRO A N 1
ATOM 2157 C CA . PRO A 1 288 ? 26.734 14.968 12.961 1.00 39.16 288 PRO A CA 1
ATOM 2158 C C . PRO A 1 288 ? 26.440 16.324 12.309 1.00 39.16 288 PRO A C 1
ATOM 2160 O O . PRO A 1 288 ? 27.360 16.992 11.843 1.00 39.16 288 PRO A O 1
ATOM 2163 N N . GLY A 1 289 ? 25.179 16.759 12.360 1.00 44.22 289 GLY A N 1
ATOM 2164 C CA . GLY A 1 289 ? 24.791 18.155 12.127 1.00 44.22 289 GLY A CA 1
ATOM 2165 C C . GLY A 1 289 ? 24.211 18.454 10.742 1.00 44.22 289 GLY A C 1
ATOM 2166 O O . GLY A 1 289 ? 24.940 18.736 9.797 1.00 44.22 289 GLY A O 1
ATOM 2167 N N . GLY A 1 290 ? 22.878 18.481 10.666 1.00 51.03 290 GLY A N 1
ATOM 2168 C CA . GLY A 1 290 ? 22.098 19.036 9.557 1.00 51.03 290 GLY A CA 1
ATOM 2169 C C . GLY A 1 290 ? 20.644 18.551 9.571 1.00 51.03 290 GLY A C 1
ATOM 2170 O O . GLY A 1 290 ? 20.366 17.447 10.034 1.00 51.03 290 GLY A O 1
ATOM 2171 N N . GLU A 1 291 ? 19.717 19.369 9.060 1.00 57.09 291 GLU A N 1
ATOM 2172 C CA . GLU A 1 291 ? 18.348 18.957 8.707 1.00 57.09 291 GLU A CA 1
ATOM 2173 C C . GLU A 1 291 ? 18.409 17.938 7.553 1.00 57.09 291 GLU A C 1
ATOM 2175 O O . GLU A 1 291 ? 18.296 18.309 6.383 1.00 57.09 291 GLU A O 1
ATOM 2180 N N . SER A 1 292 ? 18.664 16.662 7.863 1.00 66.50 292 SER A N 1
ATOM 2181 C CA . SER A 1 292 ? 18.638 15.594 6.857 1.00 66.50 292 SER A CA 1
ATOM 2182 C C . SER A 1 292 ? 17.257 15.521 6.208 1.00 66.50 292 SER A C 1
ATOM 2184 O O . SER A 1 292 ? 16.239 15.418 6.892 1.00 66.50 292 SER A O 1
ATOM 2186 N N . GLN A 1 293 ? 17.230 15.544 4.877 1.00 78.88 293 GLN A N 1
ATOM 2187 C CA . GLN A 1 293 ? 16.017 15.405 4.071 1.00 78.88 293 GLN A CA 1
ATOM 2188 C C . GLN A 1 293 ? 15.793 13.941 3.667 1.00 78.88 293 GLN A C 1
ATOM 2190 O O . GLN A 1 293 ? 15.710 13.588 2.492 1.00 78.88 293 GLN A O 1
ATOM 2195 N N . TYR A 1 294 ? 15.750 13.049 4.655 1.00 82.06 294 TYR A N 1
ATOM 2196 C CA . TYR A 1 294 ? 15.373 11.661 4.420 1.00 82.06 294 TYR A CA 1
ATOM 2197 C C . TYR A 1 294 ? 13.876 11.566 4.094 1.00 82.06 294 TYR A C 1
ATOM 2199 O O . TYR A 1 294 ? 13.061 12.096 4.847 1.00 82.06 294 TYR A O 1
ATOM 2207 N N . VAL A 1 295 ? 13.506 10.870 3.011 1.00 84.00 295 VAL A N 1
ATOM 2208 C CA . VAL A 1 295 ? 12.124 10.836 2.484 1.00 84.00 295 VAL A CA 1
ATOM 2209 C C . VAL A 1 295 ? 11.102 10.488 3.572 1.00 84.00 295 VAL A C 1
ATOM 2211 O O . VAL A 1 295 ? 10.157 11.242 3.791 1.00 84.00 295 VAL A O 1
ATOM 2214 N N . GLY A 1 296 ? 11.343 9.425 4.347 1.00 81.31 296 GLY A N 1
ATOM 2215 C CA . GLY A 1 296 ? 10.440 9.013 5.429 1.00 81.31 296 GLY A CA 1
ATOM 2216 C C . GLY A 1 296 ? 10.299 10.022 6.578 1.00 81.31 296 GLY A C 1
ATOM 2217 O O . GLY A 1 296 ? 9.303 9.987 7.290 1.00 81.31 296 GLY A O 1
ATOM 2218 N N . ALA A 1 297 ? 11.259 10.935 6.763 1.00 81.44 297 ALA A N 1
ATOM 2219 C CA . ALA A 1 297 ? 11.182 12.001 7.767 1.00 81.44 297 ALA A CA 1
ATOM 2220 C C . ALA A 1 297 ? 10.493 13.271 7.238 1.00 81.44 297 ALA A C 1
ATOM 2222 O O . ALA A 1 297 ? 10.051 14.105 8.026 1.00 81.44 297 ALA A O 1
ATOM 2223 N N . MET A 1 298 ? 10.402 13.430 5.916 1.00 85.06 298 MET A N 1
ATOM 2224 C CA . MET A 1 298 ? 9.759 14.582 5.277 1.00 85.06 298 MET A CA 1
ATOM 2225 C C . MET A 1 298 ? 8.241 14.415 5.155 1.00 85.06 298 MET A C 1
ATOM 2227 O O . MET A 1 298 ? 7.516 15.410 5.130 1.00 85.06 298 MET A O 1
ATOM 2231 N N . LEU A 1 299 ? 7.748 13.174 5.126 1.00 87.69 299 LEU A N 1
ATOM 2232 C CA . LEU A 1 299 ? 6.320 12.858 5.109 1.00 87.69 299 LEU A CA 1
ATOM 2233 C C . LEU A 1 299 ? 5.706 13.091 6.495 1.00 87.69 299 LEU A C 1
ATOM 2235 O O . LEU A 1 299 ? 5.651 12.203 7.343 1.00 87.69 299 LEU A O 1
ATOM 2239 N N . THR A 1 300 ? 5.256 14.321 6.737 1.00 87.69 300 THR A N 1
ATOM 2240 C CA . THR A 1 300 ? 4.629 14.710 8.005 1.00 87.69 300 THR A CA 1
ATOM 2241 C C . THR A 1 300 ? 3.112 14.694 7.874 1.00 87.69 300 THR A C 1
ATOM 2243 O O . THR A 1 300 ? 2.541 15.501 7.142 1.00 87.69 300 THR A O 1
ATOM 2246 N N . GLY A 1 301 ? 2.449 13.802 8.611 1.00 92.00 301 GLY A N 1
ATOM 2247 C CA . GLY A 1 301 ? 0.992 13.699 8.601 1.00 92.00 301 GLY A CA 1
ATOM 2248 C C . GLY A 1 301 ? 0.272 14.952 9.118 1.00 92.00 301 GLY A C 1
ATOM 2249 O O . GLY A 1 301 ? 0.821 15.751 9.879 1.00 92.00 301 GLY A O 1
ATOM 2250 N N . THR A 1 302 ? -0.993 15.114 8.732 1.00 94.06 302 THR A N 1
ATOM 2251 C CA . THR A 1 302 ? -1.842 16.244 9.139 1.00 94.06 302 THR A CA 1
ATOM 2252 C C . THR A 1 302 ? -3.166 15.782 9.734 1.00 94.06 302 THR A C 1
ATOM 2254 O O . THR A 1 302 ? -3.722 14.758 9.343 1.00 94.06 302 THR A O 1
ATOM 2257 N N . LEU A 1 303 ? -3.687 16.565 10.683 1.00 95.38 303 LEU A N 1
ATOM 2258 C CA . LEU A 1 303 ? -5.027 16.412 11.243 1.00 95.38 303 LEU A CA 1
ATOM 2259 C C . LEU A 1 303 ? -5.878 17.616 10.836 1.00 95.38 303 LEU A C 1
ATOM 2261 O O . LEU A 1 303 ? -5.610 18.742 11.257 1.00 95.38 303 LEU A O 1
ATOM 2265 N N . SER A 1 304 ? -6.928 17.370 10.064 1.00 96.06 304 SER A N 1
ATOM 2266 C CA . SER A 1 304 ? -7.939 18.366 9.718 1.00 96.06 304 SER A CA 1
ATOM 2267 C C . SER A 1 304 ? -9.167 18.194 10.606 1.00 96.06 304 SER A C 1
ATOM 2269 O O . SER A 1 304 ? -9.612 17.073 10.847 1.00 96.06 304 SER A O 1
ATOM 2271 N N . ALA A 1 305 ? -9.731 19.308 11.069 1.00 96.31 305 ALA A N 1
ATOM 2272 C CA . ALA A 1 305 ? -11.019 19.349 11.752 1.00 96.31 305 ALA A CA 1
ATOM 2273 C C . ALA A 1 305 ? -11.966 20.240 10.948 1.00 96.31 305 ALA A C 1
ATOM 2275 O O . ALA A 1 305 ? -11.616 21.374 10.619 1.00 96.31 305 ALA A O 1
ATOM 2276 N N . LEU A 1 306 ? -13.147 19.728 10.622 1.00 96.25 306 LEU A N 1
ATOM 2277 C CA . LEU A 1 306 ? -14.138 20.432 9.813 1.00 96.25 306 LEU A CA 1
ATOM 2278 C C . LEU A 1 306 ? -15.550 20.183 10.351 1.00 96.25 306 LEU A C 1
ATOM 2280 O O . LEU A 1 306 ? -15.783 19.144 10.966 1.00 96.25 306 LEU A O 1
ATOM 2284 N N . PRO A 1 307 ? -16.510 21.097 10.138 1.00 97.81 307 PRO A N 1
ATOM 2285 C CA . PRO A 1 307 ? -17.911 20.805 10.406 1.00 97.81 307 PRO A CA 1
ATOM 2286 C C . PRO A 1 307 ? -18.372 19.586 9.606 1.00 97.81 307 PRO A C 1
ATOM 2288 O O . PRO A 1 307 ? -17.956 19.396 8.462 1.00 97.81 307 PRO A O 1
ATOM 2291 N N . THR A 1 308 ? -19.258 18.781 10.186 1.00 97.50 308 THR A N 1
ATOM 2292 C CA . THR A 1 308 ? -19.919 17.708 9.442 1.00 97.50 308 THR A CA 1
ATOM 2293 C C . THR A 1 308 ? -20.758 18.327 8.327 1.00 97.50 308 THR A C 1
ATOM 2295 O O . THR A 1 308 ? -21.659 19.109 8.633 1.00 97.50 308 THR A O 1
ATOM 2298 N N . PRO A 1 309 ? -20.484 18.022 7.045 1.00 96.56 309 PRO A N 1
ATOM 2299 C CA . PRO A 1 309 ? -21.213 18.643 5.959 1.00 96.56 309 PRO A CA 1
ATOM 2300 C C . PRO A 1 309 ? -22.632 18.075 5.878 1.00 96.56 309 PRO A C 1
ATOM 2302 O O . PRO A 1 309 ? -22.856 16.857 5.848 1.00 96.56 309 PRO A O 1
ATOM 2305 N N . ASP A 1 310 ? -23.596 18.986 5.805 1.00 93.50 310 ASP A N 1
ATOM 2306 C CA . ASP A 1 310 ? -24.937 18.686 5.320 1.00 93.50 310 ASP A CA 1
ATOM 2307 C C . ASP A 1 310 ? -24.931 18.562 3.787 1.00 93.50 310 ASP A C 1
ATOM 2309 O O . ASP A 1 310 ? -23.880 18.607 3.145 1.00 93.50 310 ASP A O 1
ATOM 2313 N N . ARG A 1 311 ? -26.107 18.373 3.180 1.00 96.19 311 ARG A N 1
ATOM 2314 C CA . ARG A 1 311 ? -26.238 18.026 1.758 1.00 96.19 311 ARG A CA 1
ATOM 2315 C C . ARG A 1 311 ? -25.519 18.997 0.811 1.00 96.19 311 ARG A C 1
ATOM 2317 O O . ARG A 1 311 ? -24.688 18.562 0.027 1.00 96.19 311 ARG A O 1
ATOM 2324 N N . GLU A 1 312 ? -25.822 20.290 0.877 1.00 97.69 312 GLU A N 1
ATOM 2325 C CA . GLU A 1 312 ? -25.270 21.285 -0.059 1.00 97.69 312 GLU A CA 1
ATOM 2326 C C . GLU A 1 312 ? -23.746 21.496 0.106 1.00 97.69 312 GLU A C 1
ATOM 2328 O O . GLU A 1 312 ? -23.025 21.457 -0.900 1.00 97.69 312 GLU A O 1
ATOM 2333 N N . PRO A 1 313 ? -23.197 21.630 1.335 1.00 98.00 313 PRO A N 1
ATOM 2334 C CA . PRO A 1 313 ? -21.748 21.619 1.529 1.00 98.00 313 PRO A CA 1
ATOM 2335 C C . PRO A 1 313 ? -21.081 20.341 1.005 1.00 98.00 313 PRO A C 1
ATOM 2337 O O . PRO A 1 313 ? -20.033 20.423 0.365 1.00 98.00 313 PRO A O 1
ATOM 2340 N N . LEU A 1 314 ? -21.689 19.167 1.220 1.00 98.56 314 LEU A N 1
ATOM 2341 C CA . LEU A 1 314 ? -21.160 17.899 0.714 1.00 98.56 314 LEU A CA 1
ATOM 2342 C C . LEU A 1 314 ? -21.160 17.854 -0.818 1.00 98.56 314 LEU A C 1
ATOM 2344 O O . LEU A 1 314 ? -20.173 17.422 -1.405 1.00 98.56 314 LEU A O 1
ATOM 2348 N N . GLU A 1 315 ? -22.217 18.331 -1.478 1.00 98.44 315 GLU A N 1
ATOM 2349 C CA . GLU A 1 315 ? -22.276 18.426 -2.943 1.00 98.44 315 GLU A CA 1
ATOM 2350 C C . GLU A 1 315 ? -21.162 19.337 -3.492 1.00 98.44 315 GLU A C 1
ATOM 2352 O O . GLU A 1 315 ? -20.539 19.021 -4.507 1.00 98.44 315 GLU A O 1
ATOM 2357 N N . THR A 1 316 ? -20.859 20.440 -2.800 1.00 98.31 316 THR A N 1
ATOM 2358 C CA . THR A 1 316 ? -19.766 21.357 -3.170 1.00 98.31 316 THR A CA 1
ATOM 2359 C C . THR A 1 316 ? -18.396 20.696 -3.024 1.00 98.31 316 THR A C 1
ATOM 2361 O O . THR A 1 316 ? -17.587 20.732 -3.952 1.00 98.31 316 THR A O 1
ATOM 2364 N N . LEU A 1 317 ? -18.147 20.045 -1.887 1.00 98.44 317 LEU A N 1
ATOM 2365 C CA . LEU A 1 317 ? -16.906 19.308 -1.633 1.00 98.44 317 LEU A CA 1
ATOM 2366 C C . LEU A 1 317 ? -16.725 18.150 -2.618 1.00 98.44 317 LEU A C 1
ATOM 2368 O O . LEU A 1 317 ? -15.626 17.934 -3.119 1.00 98.44 317 LEU A O 1
ATOM 2372 N N . THR A 1 318 ? -17.817 17.472 -2.967 1.00 98.50 318 THR A N 1
ATOM 2373 C CA . THR A 1 318 ? -17.814 16.378 -3.940 1.00 98.50 318 THR A CA 1
ATOM 2374 C C . THR A 1 318 ? -17.389 16.877 -5.313 1.00 98.50 318 THR A C 1
ATOM 2376 O O . THR A 1 318 ? -16.502 16.293 -5.928 1.00 98.50 318 THR A O 1
ATOM 2379 N N . LYS A 1 319 ? -17.958 17.996 -5.783 1.00 97.56 319 LYS A N 1
ATOM 2380 C CA . LYS A 1 319 ? -17.532 18.627 -7.043 1.00 97.56 319 LYS A CA 1
ATOM 2381 C C . LYS A 1 319 ? -16.048 18.978 -7.013 1.00 97.56 319 LYS A C 1
ATOM 2383 O O . LYS A 1 319 ? -15.351 18.709 -7.982 1.00 97.56 319 LYS A O 1
ATOM 2388 N N . MET A 1 320 ? -15.560 19.528 -5.900 1.00 97.19 320 MET A N 1
ATOM 2389 C CA . MET A 1 320 ? -14.139 19.837 -5.738 1.00 97.19 320 MET A CA 1
ATOM 2390 C C . MET A 1 320 ? -13.268 18.582 -5.832 1.00 97.19 320 MET A C 1
ATOM 2392 O O . MET A 1 320 ? -12.284 18.609 -6.562 1.00 97.19 320 MET A O 1
ATOM 2396 N N . ALA A 1 321 ? -13.653 17.487 -5.168 1.00 96.62 321 ALA A N 1
ATOM 2397 C CA . ALA A 1 321 ? -12.941 16.213 -5.240 1.00 96.62 321 ALA A CA 1
ATOM 2398 C C . ALA A 1 321 ? -12.829 15.694 -6.683 1.00 96.62 321 ALA A C 1
ATOM 2400 O O . ALA A 1 321 ? -11.741 15.321 -7.113 1.00 96.62 321 ALA A O 1
ATOM 2401 N N . TYR A 1 322 ? -13.915 15.736 -7.461 1.00 94.81 322 TYR A N 1
ATOM 2402 C CA . TYR A 1 322 ? -13.871 15.351 -8.875 1.00 94.81 322 TYR A CA 1
ATOM 2403 C C . TYR A 1 322 ? -13.002 16.290 -9.720 1.00 94.81 322 TYR A C 1
ATOM 2405 O O . TYR A 1 322 ? -12.247 15.811 -10.555 1.00 94.81 322 TYR A O 1
ATOM 2413 N N . THR A 1 323 ? -13.050 17.605 -9.485 1.00 92.94 323 THR A N 1
ATOM 2414 C CA . THR A 1 323 ? -12.233 18.583 -10.227 1.00 92.94 323 THR A CA 1
ATOM 2415 C C . THR A 1 323 ? -10.731 18.376 -10.028 1.00 92.94 323 THR A C 1
ATOM 2417 O O . THR A 1 323 ? -9.960 18.618 -10.951 1.00 92.94 323 THR A O 1
ATOM 2420 N N . VAL A 1 324 ? -10.301 17.948 -8.836 1.00 89.31 324 VAL A N 1
ATOM 2421 C CA . VAL A 1 324 ? -8.875 17.720 -8.526 1.00 89.31 324 VAL A CA 1
ATOM 2422 C C . VAL A 1 324 ? -8.425 16.276 -8.762 1.00 89.31 324 VAL A C 1
ATOM 2424 O O . VAL A 1 324 ? -7.259 15.957 -8.545 1.00 89.31 324 VAL A O 1
ATOM 2427 N N . THR A 1 325 ? -9.326 15.403 -9.215 1.00 89.19 325 THR A N 1
ATOM 2428 C CA . THR A 1 325 ? -9.006 14.015 -9.555 1.00 89.19 325 THR A CA 1
ATOM 2429 C C . THR A 1 325 ? -8.773 13.904 -11.057 1.00 89.19 325 THR A C 1
ATOM 2431 O O . THR A 1 325 ? -9.699 14.055 -11.847 1.00 89.19 325 THR A O 1
ATOM 2434 N N . ALA A 1 326 ? -7.535 13.618 -11.465 1.00 81.31 326 ALA A N 1
ATOM 2435 C CA . ALA A 1 326 ? -7.177 13.520 -12.884 1.00 81.31 326 ALA A CA 1
ATOM 2436 C C . ALA A 1 326 ? -7.809 12.305 -13.591 1.00 81.31 326 ALA A C 1
ATOM 2438 O O . ALA A 1 326 ? -8.007 12.312 -14.807 1.00 81.31 326 ALA A O 1
ATOM 2439 N N . TYR A 1 327 ? -8.128 11.249 -12.840 1.00 85.19 327 TYR A N 1
ATOM 2440 C CA . TYR A 1 327 ? -8.740 10.048 -13.392 1.00 85.19 327 TYR A CA 1
ATOM 2441 C C . TYR A 1 327 ? -10.210 10.293 -13.751 1.00 85.19 327 TYR A C 1
ATOM 2443 O O . TYR A 1 327 ? -10.985 10.758 -12.926 1.00 85.19 327 TYR A O 1
ATOM 2451 N N . SER A 1 328 ? -10.618 9.899 -14.956 1.00 84.38 328 SER A N 1
ATOM 2452 C CA . SER A 1 328 ? -12.012 9.615 -15.306 1.00 84.38 328 SER A CA 1
ATOM 2453 C C . SER A 1 328 ? -12.041 8.626 -16.470 1.00 84.38 328 SER A C 1
ATOM 2455 O O . SER A 1 328 ? -11.115 8.600 -17.285 1.00 84.38 328 SER A O 1
ATOM 2457 N N . ASP A 1 329 ? -13.101 7.820 -16.585 1.00 82.75 329 ASP A N 1
ATOM 2458 C CA . ASP A 1 329 ? -13.269 6.946 -17.755 1.00 82.75 329 ASP A CA 1
ATOM 2459 C C . ASP A 1 329 ? -13.336 7.758 -19.053 1.00 82.75 329 ASP A C 1
ATOM 2461 O O . ASP A 1 329 ? -12.776 7.337 -20.060 1.00 82.75 329 ASP A O 1
ATOM 2465 N N . GLU A 1 330 ? -13.964 8.936 -19.027 1.00 84.00 330 GLU A N 1
ATOM 2466 C CA . GLU A 1 330 ? -14.017 9.840 -20.177 1.00 84.00 330 GLU A CA 1
ATOM 2467 C C . GLU A 1 330 ? -12.615 10.264 -20.620 1.00 84.00 330 GLU A C 1
ATOM 2469 O O . GLU A 1 330 ? -12.293 10.129 -21.795 1.00 84.00 330 GLU A O 1
ATOM 2474 N N . HIS A 1 331 ? -11.757 10.701 -19.693 1.00 82.50 331 HIS A N 1
ATOM 2475 C CA . HIS A 1 331 ? -10.380 11.079 -20.013 1.00 82.50 331 HIS A CA 1
ATOM 2476 C C . HIS A 1 331 ? -9.544 9.877 -20.474 1.00 82.50 331 HIS A C 1
ATOM 2478 O O . HIS A 1 331 ? -8.832 9.962 -21.471 1.00 82.50 331 HIS A O 1
ATOM 2484 N N . ARG A 1 332 ? -9.668 8.731 -19.792 1.00 81.12 332 ARG A N 1
ATOM 2485 C CA . ARG A 1 332 ? -8.936 7.493 -20.106 1.00 81.12 332 ARG A CA 1
ATOM 2486 C C . ARG A 1 332 ? -9.311 6.908 -21.470 1.00 81.12 332 ARG A C 1
ATOM 2488 O O . ARG A 1 332 ? -8.471 6.308 -22.136 1.00 81.12 332 ARG A O 1
ATOM 2495 N N . LEU A 1 333 ? -10.582 7.013 -21.852 1.00 83.69 333 LEU A N 1
ATOM 2496 C CA . LEU A 1 333 ? -11.121 6.479 -23.106 1.00 83.69 333 LEU A CA 1
ATOM 2497 C C . LEU A 1 333 ? -11.192 7.536 -24.214 1.00 83.69 333 LEU A C 1
ATOM 2499 O O . LEU A 1 333 ? -11.550 7.200 -25.348 1.00 83.69 333 LEU A O 1
ATOM 2503 N N . ALA A 1 334 ? -10.857 8.793 -23.906 1.00 82.69 334 ALA A N 1
ATOM 2504 C CA . ALA A 1 334 ? -10.801 9.864 -24.883 1.00 82.69 334 ALA A CA 1
ATOM 2505 C C . ALA A 1 334 ? -9.827 9.477 -26.002 1.00 82.69 334 ALA A C 1
ATOM 2507 O O . ALA A 1 334 ? -8.707 9.039 -25.723 1.00 82.69 334 ALA A O 1
ATOM 2508 N N . PRO A 1 335 ? -10.220 9.639 -27.277 1.00 81.38 335 PRO A N 1
ATOM 2509 C CA . PRO A 1 335 ? -9.304 9.384 -28.365 1.00 81.38 335 PRO A CA 1
ATOM 2510 C C . PRO A 1 335 ? -8.058 10.262 -28.235 1.00 81.38 335 PRO A C 1
ATOM 2512 O O . PRO A 1 335 ? -8.174 11.486 -28.146 1.00 81.38 335 PRO A O 1
ATOM 2515 N N . ALA A 1 336 ? -6.872 9.656 -28.261 1.00 76.88 336 ALA A N 1
ATOM 2516 C CA . ALA A 1 336 ? -5.627 10.404 -28.242 1.00 76.88 336 ALA A CA 1
ATOM 2517 C C . ALA A 1 336 ? -5.579 11.357 -29.447 1.00 76.88 336 ALA A C 1
ATOM 2519 O O . ALA A 1 336 ? -5.892 10.969 -30.580 1.00 76.88 336 ALA A O 1
ATOM 2520 N N . GLY A 1 337 ? -5.117 12.591 -29.223 1.00 78.56 337 GLY A N 1
ATOM 2521 C CA . GLY A 1 337 ? -4.844 13.591 -30.266 1.00 78.56 337 GLY A CA 1
ATOM 2522 C C . GLY A 1 337 ? -3.645 13.235 -31.154 1.00 78.56 337 GLY A C 1
ATOM 2523 O O . GLY A 1 337 ? -2.918 14.115 -31.604 1.00 78.56 337 GLY A O 1
ATOM 2524 N N . ALA A 1 338 ? -3.397 11.944 -31.366 1.00 77.06 338 ALA A N 1
ATOM 2525 C CA . ALA A 1 338 ? -2.237 11.440 -32.063 1.00 77.06 338 ALA A CA 1
ATOM 2526 C C . ALA A 1 338 ? -2.353 11.687 -33.583 1.00 77.06 338 ALA A C 1
ATOM 2528 O O . ALA A 1 338 ? -3.447 11.542 -34.157 1.00 77.06 338 ALA A O 1
ATOM 2529 N N . PRO A 1 339 ? -1.241 12.021 -34.269 1.00 80.06 339 PRO A N 1
ATOM 2530 C CA . PRO A 1 339 ? -1.211 12.144 -35.724 1.00 80.06 339 PRO A CA 1
ATOM 2531 C C . PRO A 1 339 ? -1.763 10.893 -36.420 1.00 80.06 339 PRO A C 1
ATOM 2533 O O . PRO A 1 339 ? -1.701 9.789 -35.885 1.00 80.06 339 PRO A O 1
ATOM 2536 N N . ALA A 1 340 ? -2.284 11.035 -37.643 1.00 76.06 340 ALA A N 1
ATOM 2537 C CA . ALA A 1 340 ? -2.882 9.913 -38.379 1.00 76.06 340 ALA A CA 1
ATOM 2538 C C . ALA A 1 340 ? -1.921 8.725 -38.603 1.00 76.06 340 ALA A C 1
ATOM 2540 O O . ALA A 1 340 ? -2.383 7.596 -38.706 1.00 76.06 340 ALA A O 1
ATOM 2541 N N . ALA A 1 341 ? -0.610 8.979 -38.636 1.00 81.50 341 ALA A N 1
ATOM 2542 C CA . ALA A 1 341 ? 0.441 7.970 -38.779 1.00 81.50 341 ALA A CA 1
ATOM 2543 C C . ALA A 1 341 ? 1.050 7.506 -37.437 1.00 81.50 341 ALA A C 1
ATOM 2545 O O . ALA A 1 341 ? 2.103 6.876 -37.430 1.00 81.50 341 ALA A O 1
ATOM 2546 N N . SER A 1 342 ? 0.437 7.849 -36.299 1.00 85.31 342 SER A N 1
ATOM 2547 C CA . SER A 1 342 ? 0.951 7.479 -34.979 1.00 85.31 342 SER A CA 1
ATOM 2548 C C . SER A 1 342 ? 0.933 5.959 -34.767 1.00 85.31 342 SER A C 1
ATOM 2550 O O . SER A 1 342 ? -0.090 5.327 -35.041 1.00 85.31 342 SER A O 1
ATOM 2552 N N . PRO A 1 343 ? 2.008 5.363 -34.215 1.00 85.81 343 PRO A N 1
ATOM 2553 C CA . PRO A 1 343 ? 1.989 3.971 -33.775 1.00 85.81 343 PRO A CA 1
ATOM 2554 C C . PRO A 1 343 ? 1.151 3.771 -32.500 1.00 85.81 343 PRO A C 1
ATOM 2556 O O . PRO A 1 343 ? 0.741 2.651 -32.198 1.00 85.81 343 PRO A O 1
ATOM 2559 N N . ILE A 1 344 ? 0.880 4.846 -31.755 1.00 84.50 344 ILE A N 1
ATOM 2560 C CA . ILE A 1 344 ? 0.007 4.820 -30.581 1.00 84.50 344 ILE A CA 1
ATOM 2561 C C . ILE A 1 344 ? -1.455 4.788 -31.048 1.00 84.50 344 ILE A C 1
ATOM 2563 O O . ILE A 1 344 ? -1.857 5.703 -31.780 1.00 84.50 344 ILE A O 1
ATOM 2567 N N . PRO A 1 345 ? -2.245 3.778 -30.633 1.00 83.69 345 PRO A N 1
ATOM 2568 C CA . PRO A 1 345 ? -3.661 3.688 -30.964 1.00 83.69 345 PRO A CA 1
ATOM 2569 C C . PRO A 1 345 ? -4.429 4.933 -30.527 1.00 83.69 345 PRO A C 1
ATOM 2571 O O . PRO A 1 345 ? -4.177 5.489 -29.458 1.00 83.69 345 PRO A O 1
ATOM 2574 N N . LYS A 1 346 ? -5.394 5.367 -31.344 1.00 85.69 346 LYS A N 1
ATOM 2575 C CA . LYS A 1 346 ? -6.228 6.519 -30.989 1.00 85.69 346 LYS A CA 1
ATOM 2576 C C . LYS A 1 346 ? -7.197 6.164 -29.877 1.00 85.69 346 LYS A C 1
ATOM 2578 O O . LYS A 1 346 ? -7.392 6.984 -28.995 1.00 85.69 346 LYS A O 1
ATOM 2583 N N . ARG A 1 347 ? -7.799 4.975 -29.908 1.00 86.94 347 ARG A N 1
ATOM 2584 C CA . ARG A 1 347 ? -8.704 4.497 -28.859 1.00 86.94 347 ARG A CA 1
ATOM 2585 C C . ARG A 1 347 ? -8.141 3.260 -28.181 1.00 86.94 347 ARG A C 1
ATOM 2587 O O . ARG A 1 347 ? -7.435 2.461 -28.791 1.00 86.94 347 ARG A O 1
ATOM 2594 N N . VAL A 1 348 ? -8.509 3.071 -26.919 1.00 83.94 348 VAL A N 1
ATOM 2595 C CA . VAL A 1 348 ? -8.235 1.820 -26.208 1.00 83.94 348 VAL A CA 1
ATOM 2596 C C . VAL A 1 348 ? -8.884 0.661 -26.970 1.00 83.94 348 VAL A C 1
ATOM 2598 O O . VAL A 1 348 ? -10.080 0.694 -27.252 1.00 83.94 348 VAL A O 1
ATOM 2601 N N . GLY A 1 349 ? -8.085 -0.355 -27.298 1.00 83.75 349 GLY A N 1
ATOM 2602 C CA . GLY A 1 349 ? -8.513 -1.520 -28.076 1.00 83.75 349 GLY A CA 1
ATOM 2603 C C . GLY A 1 349 ? -8.328 -1.390 -29.592 1.00 83.75 349 GLY A C 1
ATOM 2604 O O . GLY A 1 349 ? -8.433 -2.403 -30.282 1.00 83.75 349 GLY A O 1
ATOM 2605 N N . ASP A 1 350 ? -8.009 -0.199 -30.117 1.00 86.75 350 ASP A N 1
ATOM 2606 C CA . ASP A 1 350 ? -7.608 -0.060 -31.520 1.00 86.75 350 ASP A CA 1
ATOM 2607 C C . ASP A 1 350 ? -6.290 -0.828 -31.768 1.00 86.75 350 ASP A C 1
ATOM 2609 O O . ASP A 1 350 ? -5.426 -0.895 -30.883 1.00 86.75 350 ASP A O 1
ATOM 2613 N N . PRO A 1 351 ? -6.093 -1.399 -32.971 1.00 86.81 351 PRO A N 1
ATOM 2614 C CA . PRO A 1 351 ? -4.852 -2.084 -33.303 1.00 86.81 351 PRO A CA 1
ATOM 2615 C C . PRO A 1 351 ? -3.664 -1.113 -33.286 1.00 86.81 351 PRO A C 1
ATOM 2617 O O . PRO A 1 351 ? -3.777 0.044 -33.692 1.00 86.81 351 PRO A O 1
ATOM 2620 N N . SER A 1 352 ? -2.500 -1.615 -32.877 1.00 88.69 352 SER A N 1
ATOM 2621 C CA . SER A 1 352 ? -1.226 -0.899 -32.942 1.00 88.69 352 SER A CA 1
ATOM 2622 C C . SER A 1 352 ? -0.251 -1.639 -33.859 1.00 88.69 352 SER A C 1
ATOM 2624 O O . SER A 1 352 ? -0.219 -2.871 -33.833 1.00 88.69 352 SER A O 1
ATOM 2626 N N . PRO A 1 353 ? 0.591 -0.933 -34.638 1.00 90.62 353 PRO A N 1
ATOM 2627 C CA . PRO A 1 353 ? 1.752 -1.549 -35.272 1.00 90.62 353 PRO A CA 1
ATOM 2628 C C . PRO A 1 353 ? 2.858 -1.923 -34.266 1.00 90.62 353 PRO A C 1
ATOM 2630 O O . PRO A 1 353 ? 3.806 -2.606 -34.654 1.00 90.62 353 PRO A O 1
ATOM 2633 N N . ILE A 1 354 ? 2.771 -1.489 -32.999 1.00 91.50 354 ILE A N 1
ATOM 2634 C CA . ILE A 1 354 ? 3.720 -1.858 -31.942 1.00 91.50 354 ILE A CA 1
ATOM 2635 C C . ILE A 1 354 ? 3.575 -3.350 -31.648 1.00 91.50 354 ILE A C 1
ATOM 2637 O O . ILE A 1 354 ? 2.527 -3.816 -31.207 1.00 91.50 354 ILE A O 1
ATOM 2641 N N . LYS A 1 355 ? 4.655 -4.094 -31.883 1.00 92.12 355 LYS A N 1
ATOM 2642 C CA . LYS A 1 355 ? 4.732 -5.538 -31.618 1.00 92.12 355 LYS A CA 1
ATOM 2643 C C . LYS A 1 355 ? 5.430 -5.864 -30.303 1.00 92.12 355 LYS A C 1
ATOM 2645 O O . LYS A 1 355 ? 5.130 -6.888 -29.698 1.00 92.12 355 LYS A O 1
ATOM 2650 N N . HIS A 1 356 ? 6.367 -5.009 -29.895 1.00 95.88 356 HIS A N 1
ATOM 2651 C CA . HIS A 1 356 ? 7.248 -5.230 -28.756 1.00 95.88 356 HIS A CA 1
ATOM 2652 C C . HIS A 1 356 ? 7.338 -3.962 -27.912 1.00 95.88 356 HIS A C 1
ATOM 2654 O O . HIS A 1 356 ? 7.539 -2.871 -28.445 1.00 95.88 356 HIS A O 1
ATOM 2660 N N . VAL A 1 357 ? 7.218 -4.125 -26.599 1.00 96.06 357 VAL A N 1
ATOM 2661 C CA . VAL A 1 357 ? 7.458 -3.095 -25.590 1.00 96.06 357 VAL A CA 1
ATOM 2662 C C . VAL A 1 357 ? 8.608 -3.567 -24.710 1.00 96.06 357 VAL A C 1
ATOM 2664 O O . VAL A 1 357 ? 8.554 -4.656 -24.135 1.00 96.06 357 VAL A O 1
ATOM 2667 N N . PHE A 1 358 ? 9.649 -2.744 -24.606 1.00 97.62 358 PHE A N 1
ATOM 2668 C CA . PHE A 1 358 ? 10.771 -2.960 -23.699 1.00 97.62 358 PHE A CA 1
ATOM 2669 C C . PHE A 1 358 ? 10.661 -1.963 -22.556 1.00 97.62 358 PHE A C 1
ATOM 2671 O O . PHE A 1 358 ? 10.836 -0.764 -22.762 1.00 97.62 358 PHE A O 1
ATOM 2678 N N . TYR A 1 359 ? 10.352 -2.459 -21.362 1.00 97.44 359 TYR A N 1
ATOM 2679 C CA . TYR A 1 359 ? 10.284 -1.641 -20.164 1.00 97.44 359 TYR A CA 1
ATOM 2680 C C . TYR A 1 359 ? 11.585 -1.790 -19.375 1.00 97.44 359 TYR A C 1
ATOM 2682 O O . TYR A 1 359 ? 11.850 -2.838 -18.792 1.00 97.44 359 TYR A O 1
ATOM 2690 N N . VAL A 1 360 ? 12.418 -0.750 -19.403 1.00 96.50 360 VAL A N 1
ATOM 2691 C CA . VAL A 1 360 ? 13.703 -0.715 -18.697 1.00 96.50 360 VAL A CA 1
ATOM 2692 C C . VAL A 1 360 ? 13.543 0.043 -17.381 1.00 96.50 360 VAL A C 1
ATOM 2694 O O . VAL A 1 360 ? 13.323 1.252 -17.381 1.00 96.50 360 VAL A O 1
ATOM 2697 N N . VAL A 1 361 ? 13.671 -0.675 -16.270 1.00 94.38 361 VAL A N 1
ATOM 2698 C CA . VAL A 1 361 ? 13.645 -0.139 -14.909 1.00 94.38 361 VAL A CA 1
ATOM 2699 C C . VAL A 1 361 ? 15.060 0.278 -14.521 1.00 94.38 361 VAL A C 1
ATOM 2701 O O . VAL A 1 361 ? 15.975 -0.551 -14.486 1.00 94.38 361 VAL A O 1
ATOM 2704 N N . ARG A 1 362 ? 15.222 1.572 -14.237 1.00 92.06 362 ARG A N 1
ATOM 2705 C CA . ARG A 1 362 ? 16.421 2.181 -13.647 1.00 92.06 362 ARG A CA 1
ATOM 2706 C C . ARG A 1 362 ? 16.063 2.698 -12.261 1.00 92.06 362 ARG A C 1
ATOM 2708 O O . ARG A 1 362 ? 14.941 3.154 -12.050 1.00 92.06 362 ARG A O 1
ATOM 2715 N N . GLU A 1 363 ? 16.990 2.598 -11.325 1.00 78.94 363 GLU A N 1
ATOM 2716 C CA . GLU A 1 363 ? 16.748 2.827 -9.902 1.00 78.94 363 GLU A CA 1
ATOM 2717 C C . GLU A 1 363 ? 18.072 3.271 -9.267 1.00 78.94 363 GLU A C 1
ATOM 2719 O O . GLU A 1 363 ? 19.096 2.652 -9.498 1.00 78.94 363 GLU A O 1
ATOM 2724 N N . ASN A 1 364 ? 18.211 4.297 -8.435 1.00 82.25 364 ASN A N 1
ATOM 2725 C CA . ASN A 1 364 ? 17.272 5.010 -7.578 1.00 82.25 364 ASN A CA 1
ATOM 2726 C C . ASN A 1 364 ? 17.571 6.511 -7.718 1.00 82.25 364 ASN A C 1
ATOM 2728 O O . ASN A 1 364 ? 18.251 7.118 -6.876 1.00 82.25 364 ASN A O 1
ATOM 2732 N N . ARG A 1 365 ? 17.194 7.078 -8.869 1.00 87.75 365 ARG A N 1
ATOM 2733 C CA . ARG A 1 365 ? 17.442 8.481 -9.214 1.00 87.75 365 ARG A CA 1
ATOM 2734 C C . ARG A 1 365 ? 16.155 9.178 -9.598 1.00 87.75 365 ARG A C 1
ATOM 2736 O O . ARG A 1 365 ? 15.347 8.636 -10.345 1.00 87.75 365 ARG A O 1
ATOM 2743 N N . THR A 1 366 ? 15.990 10.396 -9.097 1.00 88.06 366 THR A N 1
ATOM 2744 C CA . THR A 1 366 ? 14.883 11.254 -9.518 1.00 88.06 366 THR A CA 1
ATOM 2745 C C . THR A 1 366 ? 15.145 11.816 -10.913 1.00 88.06 366 THR A C 1
ATOM 2747 O O . THR A 1 366 ? 16.286 11.840 -11.384 1.00 88.06 366 THR A O 1
ATOM 2750 N N . TYR A 1 367 ? 14.082 12.310 -11.552 1.00 90.56 367 TYR A N 1
ATOM 2751 C CA . TYR A 1 367 ? 14.162 13.010 -12.833 1.00 90.56 367 TYR A CA 1
ATOM 2752 C C . TYR A 1 367 ? 15.247 14.098 -12.818 1.00 90.56 367 TYR A C 1
ATOM 2754 O O . TYR A 1 367 ? 16.173 14.042 -13.624 1.00 90.56 367 TYR A O 1
ATOM 2762 N N . ASP A 1 368 ? 15.218 15.010 -11.842 1.00 91.56 368 ASP A N 1
ATOM 2763 C CA . ASP A 1 368 ? 16.155 16.140 -11.794 1.00 91.56 368 ASP A CA 1
ATOM 2764 C C . ASP A 1 368 ? 17.613 15.732 -11.546 1.00 91.56 368 ASP A C 1
ATOM 2766 O O . ASP A 1 368 ? 18.539 16.390 -12.025 1.00 91.56 368 ASP A O 1
ATOM 2770 N N . GLN A 1 369 ? 17.845 14.618 -10.840 1.00 92.31 369 GLN A N 1
ATOM 2771 C CA . GLN A 1 369 ? 19.199 14.123 -10.574 1.00 92.31 369 GLN A CA 1
ATOM 2772 C C . GLN A 1 369 ? 19.928 13.672 -11.844 1.00 92.31 369 GLN A C 1
ATOM 2774 O O . GLN A 1 369 ? 21.165 13.684 -11.855 1.00 92.31 369 GLN A O 1
ATOM 2779 N N . VAL A 1 370 ? 19.185 13.266 -12.878 1.00 94.44 370 VAL A N 1
ATOM 2780 C CA . VAL A 1 370 ? 19.735 12.769 -14.147 1.00 94.44 370 VAL A CA 1
ATOM 2781 C C . VAL A 1 370 ? 19.487 13.742 -15.291 1.00 94.44 370 VAL A C 1
ATOM 2783 O O . VAL A 1 370 ? 20.431 14.030 -16.006 1.00 94.44 370 VAL A O 1
ATOM 2786 N N . LEU A 1 371 ? 18.255 14.226 -15.462 1.00 95.19 371 LEU A N 1
ATOM 2787 C CA . LEU A 1 371 ? 17.802 15.030 -16.604 1.00 95.19 371 LEU A CA 1
ATOM 2788 C C . LEU A 1 371 ? 17.439 16.476 -16.218 1.00 95.19 371 LEU A C 1
ATOM 2790 O O . LEU A 1 371 ? 16.820 17.179 -17.013 1.00 95.19 371 LEU A O 1
ATOM 2794 N N . GLY A 1 372 ? 17.791 16.941 -15.014 1.00 94.44 372 GLY A N 1
ATOM 2795 C CA . GLY A 1 372 ? 17.508 18.321 -14.592 1.00 94.44 372 GLY A CA 1
ATOM 2796 C C . GLY A 1 372 ? 18.219 19.383 -15.443 1.00 94.44 372 GLY A C 1
ATOM 2797 O O . GLY A 1 372 ? 17.726 20.499 -15.565 1.00 94.44 372 GLY A O 1
ATOM 2798 N N . ASP A 1 373 ? 19.342 19.034 -16.080 1.00 96.38 373 ASP A N 1
ATOM 2799 C CA . ASP A 1 373 ? 20.104 19.869 -17.016 1.00 96.38 373 ASP A CA 1
ATOM 2800 C C . ASP A 1 373 ? 19.642 19.745 -18.478 1.00 96.38 373 ASP A C 1
ATOM 2802 O O . ASP A 1 373 ? 20.247 20.342 -19.374 1.00 96.38 373 ASP A O 1
ATOM 2806 N N . LEU A 1 374 ? 18.562 19.001 -18.739 1.00 96.12 374 LEU A N 1
ATOM 2807 C CA . LEU A 1 374 ? 17.978 18.892 -20.068 1.00 96.12 374 LEU A CA 1
ATOM 2808 C C . LEU A 1 374 ? 17.374 20.238 -20.505 1.00 96.12 374 LEU A C 1
ATOM 2810 O O . LEU A 1 374 ? 16.723 20.946 -19.744 1.00 96.12 374 LEU A O 1
ATOM 2814 N N . ASP A 1 375 ? 17.538 20.581 -21.782 1.00 92.81 375 ASP A N 1
ATOM 2815 C CA . ASP A 1 375 ? 17.081 21.847 -22.375 1.00 92.81 375 ASP A CA 1
ATOM 2816 C C . ASP A 1 375 ? 15.555 21.946 -22.586 1.00 92.81 375 ASP A C 1
ATOM 2818 O O . ASP A 1 375 ? 15.063 22.892 -23.205 1.00 92.81 375 ASP A O 1
ATOM 2822 N N . ARG A 1 376 ? 14.801 20.952 -22.109 1.00 91.81 376 ARG A N 1
ATOM 2823 C CA . ARG A 1 376 ? 13.351 20.797 -22.264 1.00 91.81 376 ARG A CA 1
ATOM 2824 C C . ARG A 1 376 ? 12.766 20.033 -21.077 1.00 91.81 376 ARG A C 1
ATOM 2826 O O . ARG A 1 376 ? 13.487 19.353 -20.356 1.00 91.81 376 ARG A O 1
ATOM 2833 N N . GLY A 1 377 ? 11.444 20.089 -20.945 1.00 91.12 377 GLY A N 1
ATOM 2834 C CA . GLY A 1 377 ? 10.752 19.596 -19.754 1.00 91.12 377 GLY A CA 1
ATOM 2835 C C . GLY A 1 377 ? 10.833 20.605 -18.608 1.00 91.12 377 GLY A C 1
ATOM 2836 O O . GLY A 1 377 ? 11.205 21.762 -18.806 1.00 91.12 377 GLY A O 1
ATOM 2837 N N . ASN A 1 378 ? 10.463 20.165 -17.416 1.00 91.81 378 ASN A N 1
ATOM 2838 C CA . ASN A 1 378 ? 10.382 20.951 -16.192 1.00 91.81 378 ASN A CA 1
ATOM 2839 C C . ASN A 1 378 ? 11.473 20.531 -15.193 1.00 91.81 378 ASN A C 1
ATOM 2841 O O . ASN A 1 378 ? 11.183 20.269 -14.027 1.00 91.81 378 ASN A O 1
ATOM 2845 N N . GLY A 1 379 ? 12.711 20.392 -15.680 1.00 91.50 379 GLY A N 1
ATOM 2846 C CA . GLY A 1 379 ? 13.865 20.005 -14.867 1.00 91.50 379 GLY A CA 1
ATOM 2847 C C . GLY A 1 379 ? 14.502 21.173 -14.123 1.00 91.50 379 GLY A C 1
ATOM 2848 O O . GLY A 1 379 ? 14.534 22.297 -14.627 1.00 91.50 379 GLY A O 1
ATOM 2849 N N . ASP A 1 380 ? 15.028 20.895 -12.931 1.00 91.94 380 ASP A N 1
ATOM 2850 C CA . ASP A 1 380 ? 15.846 21.837 -12.166 1.00 91.94 380 ASP A CA 1
ATOM 2851 C C . ASP A 1 380 ? 17.347 21.494 -12.295 1.00 91.94 380 ASP A C 1
ATOM 2853 O O . ASP A 1 380 ? 17.830 20.558 -11.641 1.00 91.94 380 ASP A O 1
ATOM 2857 N N . PRO A 1 381 ? 18.133 22.269 -13.071 1.00 93.94 381 PRO A N 1
ATOM 2858 C CA . PRO A 1 381 ? 19.558 22.000 -13.274 1.00 93.94 381 PRO A CA 1
ATOM 2859 C C . PRO A 1 381 ? 20.388 22.154 -11.993 1.00 93.94 381 PRO A C 1
ATOM 2861 O O . PRO A 1 381 ? 21.528 21.692 -11.932 1.00 93.94 381 PRO A O 1
ATOM 2864 N N . THR A 1 382 ? 19.853 22.799 -10.951 1.00 92.44 382 THR A N 1
ATOM 2865 C CA . THR A 1 382 ? 20.542 22.934 -9.659 1.00 92.44 382 THR A CA 1
ATOM 2866 C C . THR A 1 382 ? 20.511 21.646 -8.834 1.00 92.44 382 THR A C 1
ATOM 2868 O O . THR A 1 382 ? 21.316 21.489 -7.913 1.00 92.44 382 THR A O 1
ATOM 2871 N N . LEU A 1 383 ? 19.625 20.707 -9.181 1.00 91.06 383 LEU A N 1
ATOM 2872 C CA . LEU A 1 383 ? 19.486 19.400 -8.537 1.00 91.06 383 LEU A CA 1
ATOM 2873 C C . LEU A 1 383 ? 20.235 18.282 -9.281 1.00 91.06 383 LEU A C 1
ATOM 2875 O O . LEU A 1 383 ? 20.294 17.148 -8.796 1.00 91.06 383 LEU A O 1
ATOM 2879 N N . THR A 1 384 ? 20.826 18.582 -10.438 1.00 93.44 384 THR A N 1
ATOM 2880 C CA . THR A 1 384 ? 21.483 17.586 -11.285 1.00 93.44 384 THR A CA 1
ATOM 2881 C C . THR A 1 384 ? 22.791 17.078 -10.688 1.00 93.44 384 THR A C 1
ATOM 2883 O O . THR A 1 384 ? 23.722 17.832 -10.404 1.00 93.44 384 THR A O 1
ATOM 2886 N N . LEU A 1 385 ? 22.885 15.753 -10.550 1.00 91.81 385 LEU A N 1
ATOM 2887 C CA . LEU A 1 385 ? 24.062 15.055 -10.023 1.00 91.81 385 LEU A CA 1
ATOM 2888 C C . LEU A 1 385 ? 24.823 14.302 -11.121 1.00 91.81 385 LEU A C 1
ATOM 2890 O O . LEU A 1 385 ? 26.057 14.231 -11.100 1.00 91.81 385 LEU A O 1
ATOM 2894 N N . PHE A 1 386 ? 24.087 13.738 -12.081 1.00 95.25 386 PHE A N 1
ATOM 2895 C CA . PHE A 1 386 ? 24.593 12.859 -13.133 1.00 95.25 386 PHE A CA 1
ATOM 2896 C C . PHE A 1 386 ? 24.129 13.320 -14.520 1.00 95.25 386 PHE A C 1
ATOM 2898 O O . PHE A 1 386 ? 23.604 12.519 -15.293 1.00 95.25 386 PHE A O 1
ATOM 2905 N N . GLY A 1 387 ? 24.344 14.605 -14.811 1.00 96.25 387 GLY A N 1
ATOM 2906 C CA . GLY A 1 387 ? 23.968 15.238 -16.078 1.00 96.25 387 GLY A CA 1
ATOM 2907 C C . GLY A 1 387 ? 24.689 14.670 -17.303 1.00 96.25 387 GLY A C 1
ATOM 2908 O O . GLY A 1 387 ? 25.417 13.673 -17.217 1.00 96.25 387 GLY A O 1
ATOM 2909 N N . GLU A 1 388 ? 24.549 15.337 -18.446 1.00 97.38 388 GLU A N 1
ATOM 2910 C CA . GLU A 1 388 ? 24.876 14.781 -19.772 1.00 97.38 388 GLU A CA 1
ATOM 2911 C C . GLU A 1 388 ? 26.293 14.200 -19.903 1.00 97.38 388 GLU A C 1
ATOM 2913 O O . GLU A 1 388 ? 26.498 13.176 -20.551 1.00 97.38 388 GLU A O 1
ATOM 2918 N N . SER A 1 389 ? 27.285 14.797 -19.236 1.00 97.31 389 SER A N 1
ATOM 2919 C CA . SER A 1 389 ? 28.667 14.281 -19.240 1.00 97.31 389 SER A CA 1
ATOM 2920 C C . SER A 1 389 ? 28.824 12.863 -18.662 1.00 97.31 389 SER A C 1
ATOM 2922 O O . SER A 1 389 ? 29.857 12.229 -18.879 1.00 97.31 389 SER A O 1
ATOM 2924 N N . ILE A 1 390 ? 27.839 12.386 -17.895 1.00 98.06 390 ILE A N 1
ATOM 2925 C CA . ILE A 1 390 ? 27.788 11.058 -17.272 1.00 98.06 390 ILE A CA 1
ATOM 2926 C C . ILE A 1 390 ? 26.708 10.179 -17.900 1.00 98.06 390 ILE A C 1
ATOM 2928 O O . ILE A 1 390 ? 26.918 8.972 -17.998 1.00 98.06 390 ILE A O 1
ATOM 2932 N N . THR A 1 391 ? 25.583 10.760 -18.323 1.00 97.94 391 THR A N 1
ATOM 2933 C CA . THR A 1 391 ? 24.440 10.022 -18.886 1.00 97.94 391 THR A CA 1
ATOM 2934 C C . THR A 1 391 ? 24.099 10.432 -20.329 1.00 97.94 391 THR A C 1
ATOM 2936 O O . THR A 1 391 ? 22.955 10.798 -20.625 1.00 97.94 391 THR A O 1
ATOM 2939 N N . PRO A 1 392 ? 25.069 10.410 -21.264 1.00 98.19 392 PRO A N 1
ATOM 2940 C CA . PRO A 1 392 ? 24.855 10.909 -22.619 1.00 98.19 392 PRO A CA 1
ATOM 2941 C C . PRO A 1 392 ? 23.792 10.114 -23.389 1.00 98.19 392 PRO A C 1
ATOM 2943 O O . PRO A 1 392 ? 23.088 10.702 -24.209 1.00 98.19 392 PRO A O 1
ATOM 2946 N N . ASN A 1 393 ? 23.627 8.808 -23.130 1.00 98.00 393 ASN A N 1
ATOM 2947 C CA . ASN A 1 393 ? 22.606 8.014 -23.816 1.00 98.00 393 ASN A CA 1
ATOM 2948 C C . ASN A 1 393 ? 21.206 8.404 -23.340 1.00 98.00 393 ASN A C 1
ATOM 2950 O O . ASN A 1 393 ? 20.340 8.662 -24.172 1.00 98.00 393 ASN A O 1
ATOM 2954 N N . ALA A 1 394 ? 20.978 8.517 -22.027 1.00 95.44 394 ALA A N 1
ATOM 2955 C CA . ALA A 1 394 ? 19.691 8.969 -21.497 1.00 95.44 394 ALA A CA 1
ATOM 2956 C C . ALA A 1 394 ? 19.297 10.359 -22.031 1.00 95.44 394 ALA A C 1
ATOM 2958 O O . ALA A 1 394 ? 18.155 10.559 -22.445 1.00 95.44 394 ALA A O 1
ATOM 2959 N N . HIS A 1 395 ? 20.253 11.291 -22.093 1.00 97.44 395 HIS A N 1
ATOM 2960 C CA . HIS A 1 395 ? 20.036 12.626 -22.654 1.00 97.44 395 HIS A CA 1
ATOM 2961 C C . HIS A 1 395 ? 19.714 12.588 -24.148 1.00 97.44 395 HIS A C 1
ATOM 2963 O O . HIS A 1 395 ? 18.782 13.257 -24.595 1.00 97.44 395 HIS A O 1
ATOM 2969 N N . ALA A 1 396 ? 20.456 11.798 -24.930 1.00 97.12 396 ALA A N 1
ATOM 2970 C CA . ALA A 1 396 ? 20.194 11.636 -26.356 1.00 97.12 396 ALA A CA 1
ATOM 2971 C C . ALA A 1 396 ? 18.785 11.076 -26.606 1.00 97.12 396 ALA A C 1
ATOM 2973 O O . ALA A 1 396 ? 18.035 11.651 -27.393 1.00 97.12 396 ALA A O 1
ATOM 2974 N N . LEU A 1 397 ? 18.390 10.033 -25.867 1.00 94.94 397 LEU A N 1
ATOM 2975 C CA . LEU A 1 397 ? 17.057 9.434 -25.958 1.00 94.94 397 LEU A CA 1
ATOM 2976 C C . LEU A 1 397 ? 15.950 10.440 -25.622 1.00 94.94 397 LEU A C 1
ATOM 2978 O O . LEU A 1 397 ? 14.975 10.544 -26.365 1.00 94.94 397 LEU A O 1
ATOM 2982 N N . ALA A 1 398 ? 16.115 11.216 -24.548 1.00 94.81 398 ALA A N 1
ATOM 2983 C CA . ALA A 1 398 ? 15.144 12.236 -24.158 1.00 94.81 398 ALA A CA 1
ATOM 2984 C C . ALA A 1 398 ? 15.001 13.342 -25.222 1.00 94.81 398 ALA A C 1
ATOM 2986 O O . ALA A 1 398 ? 13.896 13.823 -25.492 1.00 94.81 398 ALA A O 1
ATOM 2987 N N . ARG A 1 399 ? 16.104 13.743 -25.870 1.00 94.88 399 ARG A N 1
ATOM 2988 C CA . ARG A 1 399 ? 16.065 14.746 -26.949 1.00 94.88 399 ARG A CA 1
ATOM 2989 C C . ARG A 1 399 ? 15.453 14.214 -28.239 1.00 94.88 399 ARG A C 1
ATOM 2991 O O . ARG A 1 399 ? 14.779 14.983 -28.928 1.00 94.88 399 ARG A O 1
ATOM 2998 N N . GLU A 1 400 ? 15.706 12.952 -28.565 1.00 93.56 400 GLU A N 1
ATOM 2999 C CA . GLU A 1 400 ? 15.258 12.323 -29.807 1.00 93.56 400 GLU A CA 1
ATOM 3000 C C . GLU A 1 400 ? 13.784 11.907 -29.750 1.00 93.56 400 GLU A C 1
ATOM 3002 O O . GLU A 1 400 ? 13.019 12.243 -30.654 1.00 93.56 400 GLU A O 1
ATOM 3007 N N . PHE A 1 401 ? 13.368 11.225 -28.679 1.00 89.12 401 PHE A N 1
ATOM 3008 C CA . PHE A 1 401 ? 12.034 10.620 -28.581 1.00 89.12 401 PHE A CA 1
ATOM 3009 C C . PHE A 1 401 ? 11.049 11.431 -27.737 1.00 89.12 401 PHE A C 1
ATOM 3011 O O . PHE A 1 401 ? 9.838 11.311 -27.921 1.00 89.12 401 PHE A O 1
ATOM 3018 N N . GLY A 1 402 ? 11.557 12.288 -26.855 1.00 88.69 402 GLY A N 1
ATOM 3019 C CA . GLY A 1 402 ? 10.759 13.141 -25.986 1.00 88.69 402 GLY A CA 1
ATOM 3020 C C . GLY A 1 402 ? 10.959 12.836 -24.507 1.00 88.69 402 GLY A C 1
ATOM 3021 O O . GLY A 1 402 ? 11.533 11.822 -24.113 1.00 88.69 402 GLY A O 1
ATOM 3022 N N . VAL A 1 403 ? 10.458 13.757 -23.691 1.00 89.69 403 VAL A N 1
ATOM 3023 C CA . VAL A 1 403 ? 10.455 13.669 -22.235 1.00 89.69 403 VAL A CA 1
ATOM 3024 C C . VAL A 1 403 ? 9.017 13.774 -21.750 1.00 89.69 403 VAL A C 1
ATOM 3026 O O . VAL A 1 403 ? 8.239 14.577 -22.266 1.00 89.69 403 VAL A O 1
ATOM 3029 N N . ILE A 1 404 ? 8.667 12.930 -20.786 1.00 87.56 404 ILE A N 1
ATOM 3030 C CA . ILE A 1 404 ? 7.421 13.030 -20.035 1.00 87.56 404 ILE A CA 1
ATOM 3031 C C . ILE A 1 404 ? 7.842 13.204 -18.581 1.00 87.56 404 ILE A C 1
ATOM 3033 O O . ILE A 1 404 ? 8.624 12.403 -18.070 1.00 87.56 404 ILE A O 1
ATOM 3037 N N . ASP A 1 405 ? 7.370 14.269 -17.947 1.00 87.56 405 ASP A N 1
ATOM 3038 C CA . ASP A 1 405 ? 7.694 14.638 -16.574 1.00 87.56 405 ASP A CA 1
ATOM 3039 C C . ASP A 1 405 ? 6.415 14.951 -15.778 1.00 87.56 405 ASP A C 1
ATOM 3041 O O . ASP A 1 405 ? 5.297 14.762 -16.261 1.00 87.56 405 ASP A O 1
ATOM 3045 N N . ASN A 1 406 ? 6.588 15.382 -14.524 1.00 80.81 406 ASN A N 1
ATOM 3046 C CA . ASN A 1 406 ? 5.500 15.774 -13.626 1.00 80.81 406 ASN A CA 1
ATOM 3047 C C . ASN A 1 406 ? 4.452 14.668 -13.374 1.00 80.81 406 ASN A C 1
ATOM 3049 O O . ASN A 1 406 ? 3.243 14.911 -13.353 1.00 80.81 406 ASN A O 1
ATOM 3053 N N . PHE A 1 407 ? 4.923 13.434 -13.178 1.00 81.00 407 PHE A N 1
ATOM 3054 C CA . PHE A 1 407 ? 4.072 12.326 -12.757 1.00 81.00 407 PHE A CA 1
ATOM 3055 C C . PHE A 1 407 ? 3.692 12.459 -11.278 1.00 81.00 407 PHE A C 1
ATOM 3057 O O . PHE A 1 407 ? 4.555 12.621 -10.416 1.00 81.00 407 PHE A O 1
ATOM 3064 N N . TYR A 1 408 ? 2.400 12.324 -10.987 1.00 79.81 408 TYR A N 1
ATOM 3065 C CA . TYR A 1 408 ? 1.878 12.199 -9.628 1.00 79.81 408 TYR A CA 1
ATOM 3066 C C . TYR A 1 408 ? 1.612 10.720 -9.360 1.00 79.81 408 TYR A C 1
ATOM 3068 O O . TYR A 1 408 ? 0.663 10.157 -9.904 1.00 79.81 408 TYR A O 1
ATOM 3076 N N . VAL A 1 409 ? 2.484 10.093 -8.574 1.00 81.62 409 VAL A N 1
ATOM 3077 C CA . VAL A 1 409 ? 2.482 8.645 -8.320 1.00 81.62 409 VAL A CA 1
ATOM 3078 C C . VAL A 1 409 ? 2.505 8.371 -6.821 1.00 81.62 409 VAL A C 1
ATOM 3080 O O . VAL A 1 409 ? 3.007 9.181 -6.044 1.00 81.62 409 VAL A O 1
ATOM 3083 N N . ASP A 1 410 ? 1.969 7.229 -6.413 1.00 81.38 410 ASP A N 1
ATOM 3084 C CA . ASP A 1 410 ? 1.953 6.721 -5.038 1.00 81.38 410 ASP A CA 1
ATOM 3085 C C . ASP A 1 410 ? 3.225 5.916 -4.711 1.00 81.38 410 ASP A C 1
ATOM 3087 O O . ASP A 1 410 ? 3.154 4.858 -4.088 1.00 81.38 410 ASP A O 1
ATOM 3091 N N . ALA A 1 411 ? 4.387 6.420 -5.139 1.00 87.06 411 ALA A N 1
ATOM 3092 C CA . ALA A 1 411 ? 5.692 5.810 -4.905 1.00 87.06 411 ALA A CA 1
ATOM 3093 C C . ALA A 1 411 ? 6.704 6.834 -4.374 1.00 87.06 411 ALA A C 1
ATOM 3095 O O . ALA A 1 411 ? 7.038 7.808 -5.053 1.00 87.06 411 ALA A O 1
ATOM 3096 N N . GLU A 1 412 ? 7.215 6.600 -3.166 1.00 88.31 412 GLU A N 1
ATOM 3097 C CA . GLU A 1 412 ? 8.179 7.474 -2.494 1.00 88.31 412 GLU A CA 1
ATOM 3098 C C . GLU A 1 412 ? 9.607 6.924 -2.485 1.00 88.31 412 GLU A C 1
ATOM 3100 O O . GLU A 1 412 ? 10.572 7.695 -2.444 1.00 88.31 412 GLU A O 1
ATOM 3105 N N . VAL A 1 413 ? 9.753 5.601 -2.481 1.00 88.94 413 VAL A N 1
ATOM 3106 C CA . VAL A 1 413 ? 11.026 4.884 -2.399 1.00 88.94 413 VAL A CA 1
ATOM 3107 C C . VAL A 1 413 ? 11.011 3.663 -3.327 1.00 88.94 413 VAL A C 1
ATOM 3109 O O . VAL A 1 413 ? 10.066 3.423 -4.067 1.00 88.94 413 VAL A O 1
ATOM 3112 N N . SER A 1 414 ? 12.081 2.868 -3.333 1.00 89.81 414 SER A N 1
ATOM 3113 C CA . SER A 1 414 ? 12.144 1.663 -4.171 1.00 89.81 414 SER A CA 1
ATOM 3114 C C . SER A 1 414 ? 11.070 0.634 -3.813 1.00 89.81 414 SER A C 1
ATOM 3116 O O . SER A 1 414 ? 10.522 -0.007 -4.701 1.00 89.81 414 SER A O 1
ATOM 3118 N N . TYR A 1 415 ? 10.760 0.486 -2.520 1.00 91.50 415 TYR A N 1
ATOM 3119 C CA . TYR A 1 415 ? 9.803 -0.506 -2.021 1.00 91.50 415 TYR A CA 1
ATOM 3120 C C . TYR A 1 415 ? 8.437 -0.373 -2.718 1.00 91.50 415 TYR A C 1
ATOM 3122 O O . TYR A 1 415 ? 7.967 -1.323 -3.333 1.00 91.50 415 TYR A O 1
ATOM 3130 N N . ASP A 1 416 ? 7.821 0.802 -2.665 1.00 92.06 416 ASP A N 1
ATOM 3131 C CA . ASP A 1 416 ? 6.564 1.108 -3.351 1.00 92.06 416 ASP A CA 1
ATOM 3132 C C . ASP A 1 416 ? 6.757 1.441 -4.840 1.00 92.06 416 ASP A C 1
ATOM 3134 O O . ASP A 1 416 ? 5.880 1.157 -5.650 1.00 92.06 416 ASP A O 1
ATOM 3138 N N . GLY A 1 417 ? 7.924 1.949 -5.246 1.00 93.12 417 GLY A N 1
ATOM 3139 C CA . GLY A 1 417 ? 8.245 2.233 -6.648 1.00 93.12 417 GLY A CA 1
ATOM 3140 C C . GLY A 1 417 ? 8.220 1.012 -7.567 1.00 93.12 417 GLY A C 1
ATOM 3141 O O . GLY A 1 417 ? 7.668 1.095 -8.667 1.00 93.12 417 GLY A O 1
ATOM 3142 N N . HIS A 1 418 ? 8.762 -0.127 -7.129 1.00 93.81 418 HIS A N 1
ATOM 3143 C CA . HIS A 1 418 ? 8.709 -1.367 -7.911 1.00 93.81 418 HIS A CA 1
ATOM 3144 C C . HIS A 1 418 ? 7.268 -1.869 -8.072 1.00 93.81 418 HIS A C 1
ATOM 3146 O O . HIS A 1 418 ? 6.846 -2.173 -9.190 1.00 93.81 418 HIS A O 1
ATOM 3152 N N . GLU A 1 419 ? 6.484 -1.862 -6.992 1.00 94.56 419 GLU A N 1
ATOM 3153 C CA . GLU A 1 419 ? 5.064 -2.238 -7.012 1.00 94.56 419 GLU A CA 1
ATOM 3154 C C . GLU A 1 419 ? 4.262 -1.330 -7.954 1.00 94.56 419 GLU A C 1
ATOM 3156 O O . GLU A 1 419 ? 3.621 -1.814 -8.892 1.00 94.56 419 GLU A O 1
ATOM 3161 N N . PHE A 1 420 ? 4.384 -0.008 -7.793 1.00 93.81 420 PHE A N 1
ATOM 3162 C CA . PHE A 1 420 ? 3.729 0.965 -8.659 1.00 93.81 420 PHE A CA 1
ATOM 3163 C C . PHE A 1 420 ? 4.131 0.796 -10.126 1.00 93.81 420 PHE A C 1
ATOM 3165 O O . PHE A 1 420 ? 3.268 0.771 -11.001 1.00 93.81 420 PHE A O 1
ATOM 3172 N N . SER A 1 421 ? 5.424 0.642 -10.423 1.00 93.12 421 SER A N 1
ATOM 3173 C CA . SER A 1 421 ? 5.896 0.522 -11.808 1.00 93.12 421 SER A CA 1
ATOM 3174 C C . SER A 1 421 ? 5.308 -0.697 -12.526 1.00 93.12 421 SER A C 1
ATOM 3176 O O . SER A 1 421 ? 5.094 -0.663 -13.738 1.00 93.12 421 SER A O 1
ATOM 3178 N N . MET A 1 422 ? 4.988 -1.759 -11.781 1.00 95.69 422 MET A N 1
ATOM 3179 C CA . MET A 1 422 ? 4.489 -3.011 -12.340 1.00 95.69 422 MET A CA 1
ATOM 3180 C C . MET A 1 422 ? 2.974 -3.169 -12.231 1.00 95.69 422 MET A C 1
ATOM 3182 O O . MET A 1 422 ? 2.417 -3.969 -12.975 1.00 95.69 422 MET A O 1
ATOM 3186 N N . ALA A 1 423 ? 2.284 -2.426 -11.367 1.00 93.56 423 ALA A N 1
ATOM 3187 C CA . ALA A 1 423 ? 0.835 -2.545 -11.184 1.00 93.56 423 ALA A CA 1
ATOM 3188 C C . ALA A 1 423 ? 0.042 -1.244 -11.374 1.00 93.56 423 ALA A C 1
ATOM 3190 O O . ALA A 1 423 ? -1.188 -1.290 -11.404 1.00 93.56 423 ALA A O 1
ATOM 3191 N N . ALA A 1 424 ? 0.721 -0.103 -11.515 1.00 90.50 424 ALA A N 1
ATOM 3192 C CA . ALA A 1 424 ? 0.152 1.246 -11.425 1.00 90.50 424 ALA A CA 1
ATOM 3193 C C . ALA A 1 424 ? -0.608 1.503 -10.108 1.00 90.50 424 ALA A C 1
ATOM 3195 O O . ALA A 1 424 ? -1.525 2.323 -10.066 1.00 90.50 424 ALA A O 1
ATOM 3196 N N . TYR A 1 425 ? -0.255 0.755 -9.061 1.00 90.06 425 TYR A N 1
ATOM 3197 C CA . TYR A 1 425 ? -0.892 0.777 -7.754 1.00 90.06 425 TYR A CA 1
ATOM 3198 C C . TYR A 1 425 ? 0.030 0.148 -6.709 1.00 90.06 425 TYR A C 1
ATOM 3200 O O . TYR A 1 425 ? 0.582 -0.928 -6.944 1.00 90.06 425 TYR A O 1
ATOM 3208 N N . THR A 1 426 ? 0.128 0.777 -5.542 1.00 93.31 426 THR A N 1
ATOM 3209 C CA . THR A 1 426 ? 0.800 0.222 -4.369 1.00 93.31 426 THR A CA 1
ATOM 3210 C C . THR A 1 426 ? -0.223 -0.133 -3.293 1.00 93.31 426 THR A C 1
ATOM 3212 O O . THR A 1 426 ? -1.004 0.709 -2.854 1.00 93.31 426 THR A O 1
ATOM 3215 N N . THR A 1 427 ? -0.198 -1.373 -2.798 1.00 95.62 427 THR A N 1
ATOM 3216 C CA . THR A 1 427 ? -1.140 -1.803 -1.754 1.00 95.62 427 THR A CA 1
ATOM 3217 C C . THR A 1 427 ? -0.928 -1.070 -0.430 1.00 95.62 427 THR A C 1
ATOM 3219 O O . THR A 1 427 ? 0.173 -0.636 -0.076 1.00 95.62 427 THR A O 1
ATOM 3222 N N . ASP A 1 428 ? -1.987 -0.993 0.377 1.00 95.62 428 ASP A N 1
ATOM 3223 C CA . ASP A 1 428 ? -1.941 -0.336 1.682 1.00 95.62 428 ASP A CA 1
ATOM 3224 C C . ASP A 1 428 ? -0.910 -0.941 2.643 1.00 95.62 428 ASP A C 1
ATOM 3226 O O . ASP A 1 428 ? -0.392 -0.239 3.511 1.00 95.62 428 ASP A O 1
ATOM 3230 N N . VAL A 1 429 ? -0.615 -2.231 2.490 1.00 95.06 429 VAL A N 1
ATOM 3231 C CA . VAL A 1 429 ? 0.385 -2.957 3.276 1.00 95.06 429 VAL A CA 1
ATOM 3232 C C . VAL A 1 429 ? 1.769 -2.385 3.012 1.00 95.06 429 VAL A C 1
ATOM 3234 O O . VAL A 1 429 ? 2.459 -2.009 3.960 1.00 95.06 429 VAL A O 1
ATOM 3237 N N . VAL A 1 430 ? 2.145 -2.237 1.740 1.00 95.12 430 VAL A N 1
ATOM 3238 C CA . VAL A 1 430 ? 3.431 -1.651 1.342 1.00 95.12 430 VAL A CA 1
ATOM 3239 C C . VAL A 1 430 ? 3.531 -0.219 1.862 1.00 95.12 430 VAL A C 1
ATOM 3241 O O . VAL A 1 430 ? 4.493 0.117 2.555 1.00 95.12 430 VAL A O 1
ATOM 3244 N N . GLN A 1 431 ? 2.478 0.578 1.659 1.00 94.31 431 GLN A N 1
ATOM 3245 C CA . GLN A 1 431 ? 2.400 1.964 2.132 1.00 94.31 431 GLN A CA 1
ATOM 3246 C C . GLN A 1 431 ? 2.544 2.106 3.657 1.00 94.31 431 GLN A C 1
ATOM 3248 O O . GLN A 1 431 ? 3.046 3.112 4.159 1.00 94.31 431 GLN A O 1
ATOM 3253 N N . LYS A 1 432 ? 2.112 1.102 4.429 1.00 93.19 432 LYS A N 1
ATOM 3254 C CA . LYS A 1 432 ? 2.205 1.101 5.898 1.00 93.19 432 LYS A CA 1
ATOM 3255 C C . LYS A 1 432 ? 3.493 0.471 6.425 1.00 93.19 432 LYS A C 1
ATOM 3257 O O . LYS A 1 432 ? 3.853 0.733 7.576 1.00 93.19 432 LYS A O 1
ATOM 3262 N N . PHE A 1 433 ? 4.159 -0.375 5.637 1.00 92.81 433 PHE A N 1
ATOM 3263 C CA . PHE A 1 433 ? 5.340 -1.130 6.062 1.00 92.81 433 PHE A CA 1
ATOM 3264 C C . PHE A 1 433 ? 6.646 -0.462 5.673 1.00 92.81 433 PHE A C 1
ATOM 3266 O O . PHE A 1 433 ? 7.581 -0.507 6.481 1.00 92.81 433 PHE A O 1
ATOM 3273 N N . TRP A 1 434 ? 6.721 0.166 4.495 1.00 91.81 434 TRP A N 1
ATOM 3274 C CA . TRP A 1 434 ? 7.970 0.747 4.015 1.00 91.81 434 TRP A CA 1
ATOM 3275 C C . TRP A 1 434 ? 8.575 1.761 4.997 1.00 91.81 434 TRP A C 1
ATOM 3277 O O . TRP A 1 434 ? 9.771 1.623 5.256 1.00 91.81 434 TRP A O 1
ATOM 3287 N N . PRO A 1 435 ? 7.827 2.680 5.660 1.00 89.25 435 PRO A N 1
ATOM 3288 C CA . PRO A 1 435 ? 8.456 3.682 6.524 1.00 89.25 435 PRO A CA 1
ATOM 3289 C C . PRO A 1 435 ? 9.174 3.052 7.719 1.00 89.25 435 PRO A C 1
ATOM 3291 O O . PRO A 1 435 ? 10.281 3.451 8.079 1.00 89.25 435 PRO A O 1
ATOM 3294 N N . ALA A 1 436 ? 8.563 2.031 8.326 1.00 86.50 436 ALA A N 1
ATOM 3295 C CA . ALA A 1 436 ? 9.168 1.300 9.432 1.00 86.50 436 ALA A CA 1
ATOM 3296 C C . ALA A 1 436 ? 10.320 0.399 8.960 1.00 86.50 436 ALA A C 1
ATOM 3298 O O . ALA A 1 436 ? 11.309 0.270 9.680 1.00 86.50 436 ALA A O 1
ATOM 3299 N N . ASN A 1 437 ? 10.239 -0.170 7.756 1.00 87.38 437 ASN A N 1
ATOM 3300 C CA . ASN A 1 437 ? 11.260 -1.059 7.209 1.00 87.38 437 ASN A CA 1
ATOM 3301 C C . ASN A 1 437 ? 12.543 -0.275 6.925 1.00 87.38 437 ASN A C 1
ATOM 3303 O O . ASN A 1 437 ? 13.617 -0.592 7.435 1.00 87.38 437 ASN A O 1
ATOM 3307 N N . TYR A 1 438 ? 12.385 0.832 6.208 1.00 84.19 438 TYR A N 1
ATOM 3308 C CA . TYR A 1 438 ? 13.449 1.746 5.822 1.00 84.19 438 TYR A CA 1
ATOM 3309 C C . TYR A 1 438 ? 14.052 2.483 7.031 1.00 84.19 438 TYR A C 1
ATOM 3311 O O . TYR A 1 438 ? 15.245 2.775 7.054 1.00 84.19 438 TYR A O 1
ATOM 3319 N N . ALA A 1 439 ? 13.273 2.687 8.100 1.00 80.75 439 ALA A N 1
ATOM 3320 C CA . ALA A 1 439 ? 13.780 3.162 9.389 1.00 80.75 439 ALA A CA 1
ATOM 3321 C C . ALA A 1 439 ? 14.419 2.059 10.263 1.00 80.75 439 ALA A C 1
ATOM 3323 O O . ALA A 1 439 ? 14.847 2.353 11.382 1.00 80.75 439 ALA A O 1
ATOM 3324 N N . ARG A 1 440 ? 14.472 0.799 9.796 1.00 79.19 440 ARG A N 1
ATOM 3325 C CA . ARG A 1 440 ? 14.927 -0.394 10.542 1.00 79.19 440 ARG A CA 1
ATOM 3326 C C . ARG A 1 440 ? 14.194 -0.602 11.868 1.00 79.19 440 ARG A C 1
ATOM 3328 O O . ARG A 1 440 ? 14.789 -0.946 12.887 1.00 79.19 440 ARG A O 1
ATOM 3335 N N . ARG A 1 441 ? 12.881 -0.378 11.856 1.00 80.81 441 ARG A N 1
ATOM 3336 C CA . ARG A 1 441 ? 11.973 -0.482 13.007 1.00 80.81 441 ARG A CA 1
ATOM 3337 C C . ARG A 1 441 ? 11.068 -1.714 12.941 1.00 80.81 441 ARG A C 1
ATOM 3339 O O . ARG A 1 441 ? 9.961 -1.684 13.468 1.00 80.81 441 ARG A O 1
ATOM 3346 N N . GLY A 1 442 ? 11.552 -2.799 12.336 1.00 79.38 442 GLY A N 1
ATOM 3347 C CA . GLY A 1 442 ? 11.025 -4.142 12.572 1.00 79.38 442 GLY A CA 1
ATOM 3348 C C . GLY A 1 442 ? 9.947 -4.655 11.615 1.00 79.38 442 GLY A C 1
ATOM 3349 O O . GLY A 1 442 ? 9.494 -5.779 11.821 1.00 79.38 442 GLY A O 1
ATOM 3350 N N . THR A 1 443 ? 9.534 -3.907 10.588 1.00 87.75 443 THR A N 1
ATOM 3351 C CA . THR A 1 443 ? 8.635 -4.440 9.544 1.00 87.75 443 THR A CA 1
ATOM 3352 C C . THR A 1 443 ? 9.422 -5.141 8.434 1.00 87.75 443 THR A C 1
ATOM 3354 O O . THR A 1 443 ? 10.536 -4.712 8.121 1.00 87.75 443 THR A O 1
ATOM 3357 N N . PRO A 1 444 ? 8.870 -6.202 7.816 1.00 88.31 444 PRO A N 1
ATOM 3358 C CA . PRO A 1 444 ? 9.514 -6.878 6.697 1.00 88.31 444 PRO A CA 1
ATOM 3359 C C . PRO A 1 444 ? 9.452 -6.073 5.397 1.00 88.31 444 PRO A C 1
ATOM 3361 O O . PRO A 1 444 ? 8.509 -5.316 5.142 1.00 88.31 444 PRO A O 1
ATOM 3364 N N . PHE A 1 445 ? 10.454 -6.298 4.551 1.00 89.12 445 PHE A N 1
ATOM 3365 C CA . PHE A 1 445 ? 10.384 -5.999 3.124 1.00 89.12 445 PHE A CA 1
ATOM 3366 C C . PHE A 1 445 ? 9.601 -7.106 2.402 1.00 89.12 445 PHE A C 1
ATOM 3368 O O . PHE A 1 445 ? 10.010 -8.264 2.419 1.00 89.12 445 PHE A O 1
ATOM 3375 N N . LEU A 1 446 ? 8.469 -6.738 1.812 1.00 90.75 446 LEU A N 1
ATOM 3376 C CA . LEU A 1 446 ? 7.556 -7.581 1.037 1.00 90.75 446 LEU A CA 1
ATOM 3377 C C . LEU A 1 446 ? 7.559 -7.193 -0.447 1.00 90.75 446 LEU A C 1
ATOM 3379 O O . LEU A 1 446 ? 7.011 -7.914 -1.267 1.00 90.75 446 LEU A O 1
ATOM 3383 N N . GLY A 1 447 ? 8.171 -6.058 -0.795 1.00 89.50 447 GLY A N 1
ATOM 3384 C CA . GLY A 1 447 ? 8.207 -5.571 -2.167 1.00 89.50 447 GLY A CA 1
ATOM 3385 C C . GLY A 1 447 ? 8.883 -6.582 -3.082 1.00 89.50 447 GLY A C 1
ATOM 3386 O O . GLY A 1 447 ? 9.700 -7.395 -2.638 1.00 89.50 447 GLY A O 1
ATOM 3387 N N . GLU A 1 448 ? 8.541 -6.534 -4.364 1.00 92.50 448 GLU A N 1
ATOM 3388 C CA . GLU A 1 448 ? 9.089 -7.442 -5.372 1.00 92.50 448 GLU A CA 1
ATOM 3389 C C . GLU A 1 448 ? 8.752 -8.923 -5.095 1.00 92.50 448 GLU A C 1
ATOM 3391 O O . GLU A 1 448 ? 9.485 -9.820 -5.518 1.00 92.50 448 GLU A O 1
ATOM 3396 N N . GLY A 1 449 ? 7.658 -9.207 -4.376 1.00 91.94 449 GLY A N 1
ATOM 3397 C CA . GLY A 1 449 ? 7.189 -10.563 -4.065 1.00 91.94 449 GLY A CA 1
ATOM 3398 C C . GLY A 1 449 ? 8.092 -11.339 -3.102 1.00 91.94 449 GLY A C 1
ATOM 3399 O O . GLY A 1 449 ? 8.276 -12.547 -3.255 1.00 91.94 449 GLY A O 1
ATOM 3400 N N . GLN A 1 450 ? 8.723 -10.660 -2.143 1.00 89.06 450 GLN A N 1
ATOM 3401 C CA . GLN A 1 450 ? 9.653 -11.296 -1.199 1.00 89.06 450 GLN A CA 1
ATOM 3402 C C . GLN A 1 450 ? 8.967 -11.997 -0.013 1.00 89.06 450 GLN A C 1
ATOM 3404 O O . GLN A 1 450 ? 9.632 -12.667 0.780 1.00 89.06 450 GLN A O 1
ATOM 3409 N N . GLY A 1 451 ? 7.647 -11.874 0.122 1.00 87.44 451 GLY A N 1
ATOM 3410 C CA . GLY A 1 451 ? 6.848 -12.556 1.131 1.00 87.44 451 GLY A CA 1
ATOM 3411 C C . GLY A 1 451 ? 6.327 -13.937 0.715 1.00 87.44 451 GLY A C 1
ATOM 3412 O O . GLY A 1 451 ? 6.564 -14.457 -0.373 1.00 87.44 451 GLY A O 1
ATOM 3413 N N . GLY A 1 452 ? 5.570 -14.557 1.624 1.00 87.12 452 GLY A N 1
ATOM 3414 C CA . GLY A 1 452 ? 4.836 -15.790 1.336 1.00 87.12 452 GLY A CA 1
ATOM 3415 C C . GLY A 1 452 ? 3.511 -15.502 0.632 1.00 87.12 452 GLY A C 1
ATOM 3416 O O . GLY A 1 452 ? 2.830 -14.542 0.980 1.00 87.12 452 GLY A O 1
ATOM 3417 N N . LYS A 1 453 ? 3.109 -16.367 -0.306 1.00 93.62 453 LYS A N 1
ATOM 3418 C CA . LYS A 1 453 ? 1.872 -16.220 -1.092 1.00 93.62 453 LYS A CA 1
ATOM 3419 C C . LYS A 1 453 ? 0.632 -15.972 -0.210 1.00 93.62 453 LYS A C 1
ATOM 3421 O O . LYS A 1 453 ? 0.408 -16.696 0.766 1.00 93.62 453 LYS A O 1
ATOM 3426 N N . ARG A 1 454 ? -0.178 -14.971 -0.574 1.00 94.38 454 ARG A N 1
ATOM 3427 C CA . ARG A 1 454 ? -1.452 -14.605 0.080 1.00 94.38 454 ARG A CA 1
ATOM 3428 C C . ARG A 1 454 ? -2.622 -14.522 -0.891 1.00 94.38 454 ARG A C 1
ATOM 3430 O O . ARG A 1 454 ? -3.724 -14.906 -0.517 1.00 94.38 454 ARG A O 1
ATOM 3437 N N . ASN A 1 455 ? -2.387 -14.129 -2.140 1.00 95.12 455 ASN A N 1
ATOM 3438 C CA . ASN A 1 455 ? -3.395 -14.196 -3.195 1.00 95.12 455 ASN A CA 1
ATOM 3439 C C . ASN A 1 455 ? -2.856 -14.939 -4.430 1.00 95.12 455 ASN A C 1
ATOM 3441 O O . ASN A 1 455 ? -1.801 -15.578 -4.402 1.00 95.12 455 ASN A O 1
ATOM 3445 N N . GLN A 1 456 ? -3.618 -14.939 -5.522 1.00 95.88 456 GLN A N 1
ATOM 3446 C CA . GLN A 1 456 ? -3.221 -15.642 -6.746 1.00 95.88 456 GLN A CA 1
ATOM 3447 C C . GLN A 1 456 ? -2.001 -15.017 -7.445 1.00 95.88 456 GLN A C 1
ATOM 3449 O O . GLN A 1 456 ? -1.324 -15.727 -8.189 1.00 95.88 456 GLN A O 1
ATOM 3454 N N . TYR A 1 457 ? -1.712 -13.740 -7.181 1.00 97.06 457 TYR A N 1
ATOM 3455 C CA . TYR A 1 457 ? -0.681 -12.951 -7.856 1.00 97.06 457 TYR A CA 1
ATOM 3456 C C . TYR A 1 457 ? 0.625 -12.850 -7.070 1.00 97.06 457 TYR A C 1
ATOM 3458 O O . TYR A 1 457 ? 1.670 -12.631 -7.674 1.00 97.06 457 TYR A O 1
ATOM 3466 N N . GLY A 1 458 ? 0.599 -13.063 -5.756 1.00 95.62 458 GLY A N 1
ATOM 3467 C CA . GLY A 1 458 ? 1.807 -13.012 -4.947 1.00 95.62 458 GLY A CA 1
ATOM 3468 C C . GLY A 1 458 ? 1.536 -13.055 -3.452 1.00 95.62 458 GLY A C 1
ATOM 3469 O O . GLY A 1 458 ? 0.619 -13.733 -2.976 1.00 95.62 458 GLY A O 1
ATOM 3470 N N . ASP A 1 459 ? 2.409 -12.386 -2.717 1.00 94.88 459 ASP A N 1
ATOM 3471 C CA . ASP A 1 459 ? 2.359 -12.240 -1.271 1.00 94.88 459 ASP A CA 1
ATOM 3472 C C . ASP A 1 459 ? 1.350 -11.162 -0.836 1.00 94.88 459 ASP A C 1
ATOM 3474 O O . ASP A 1 459 ? 0.397 -10.860 -1.551 1.00 94.88 459 ASP A O 1
ATOM 3478 N N . LEU A 1 460 ? 1.520 -10.622 0.371 1.00 94.56 460 LEU A N 1
ATOM 3479 C CA . LEU A 1 460 ? 0.647 -9.587 0.915 1.00 94.56 460 LEU A CA 1
ATOM 3480 C C . LEU A 1 460 ? 0.832 -8.211 0.239 1.00 94.56 460 LEU A C 1
ATOM 3482 O O . LEU A 1 460 ? -0.018 -7.341 0.396 1.00 94.56 460 LEU A O 1
ATOM 3486 N N . ALA A 1 461 ? 1.928 -7.988 -0.493 1.00 95.44 461 ALA A N 1
ATOM 3487 C CA . ALA A 1 461 ? 2.125 -6.759 -1.255 1.00 95.44 461 ALA A CA 1
ATOM 3488 C C . ALA A 1 461 ? 1.344 -6.773 -2.579 1.00 95.44 461 ALA A C 1
ATOM 3490 O O . ALA A 1 461 ? 1.067 -5.703 -3.121 1.00 95.44 461 ALA A O 1
ATOM 3491 N N . ALA A 1 462 ? 0.947 -7.957 -3.061 1.00 96.44 462 ALA A N 1
ATOM 3492 C CA . ALA A 1 462 ? 0.370 -8.147 -4.383 1.00 96.44 462 ALA A CA 1
ATOM 3493 C C . ALA A 1 462 ? -1.014 -7.483 -4.563 1.00 96.44 462 ALA A C 1
ATOM 3495 O O . ALA A 1 462 ? -1.969 -7.812 -3.850 1.00 96.44 462 ALA A O 1
ATOM 3496 N N . PRO A 1 463 ? -1.185 -6.622 -5.581 1.00 95.62 463 PRO A N 1
ATOM 3497 C CA . PRO A 1 463 ? -2.471 -6.034 -5.952 1.00 95.62 463 PRO A CA 1
ATOM 3498 C C . PRO A 1 463 ? -3.554 -7.059 -6.295 1.00 95.62 463 PRO A C 1
ATOM 3500 O O . PRO A 1 463 ? -3.286 -8.079 -6.932 1.00 95.62 463 PRO A O 1
ATOM 3503 N N . ALA A 1 464 ? -4.814 -6.732 -6.001 1.00 93.81 464 ALA A N 1
ATOM 3504 C CA . ALA A 1 464 ? -5.951 -7.620 -6.272 1.00 93.81 464 ALA A CA 1
ATOM 3505 C C . ALA A 1 464 ? -6.185 -7.932 -7.765 1.00 93.81 464 ALA A C 1
ATOM 3507 O O . ALA A 1 464 ? -6.870 -8.901 -8.090 1.00 93.81 464 ALA A O 1
ATOM 3508 N N . ASN A 1 465 ? -5.623 -7.138 -8.685 1.00 93.44 465 ASN A N 1
ATOM 3509 C CA . ASN A 1 465 ? -5.677 -7.384 -10.135 1.00 93.44 465 ASN A CA 1
ATOM 3510 C C . ASN A 1 465 ? -4.356 -7.911 -10.727 1.00 93.44 465 ASN A C 1
ATOM 3512 O O . ASN A 1 465 ? -4.264 -8.121 -11.949 1.00 93.44 465 ASN A O 1
ATOM 3516 N N . GLY A 1 466 ? -3.369 -8.162 -9.869 1.00 95.94 466 GLY A N 1
ATOM 3517 C CA . GLY A 1 466 ? -2.017 -8.536 -10.248 1.00 95.94 466 GLY A CA 1
ATOM 3518 C C . GLY A 1 466 ? -1.267 -7.405 -10.935 1.00 95.94 466 GLY A C 1
ATOM 3519 O O . GLY A 1 466 ? -1.660 -6.239 -10.887 1.00 95.94 466 GLY A O 1
ATOM 3520 N N . TYR A 1 467 ? -0.193 -7.786 -11.605 1.00 97.50 467 TYR A N 1
ATOM 3521 C CA . TYR A 1 467 ? 0.755 -6.877 -12.227 1.00 97.50 467 TYR A CA 1
ATOM 3522 C C . TYR A 1 467 ? 0.594 -6.843 -13.752 1.00 97.50 467 TYR A C 1
ATOM 3524 O O . TYR A 1 467 ? -0.224 -7.553 -14.350 1.00 97.50 467 TYR A O 1
ATOM 3532 N N . LEU A 1 468 ? 1.416 -6.036 -14.417 1.00 96.56 468 LEU A N 1
ATOM 3533 C CA . LEU A 1 468 ? 1.432 -5.846 -15.863 1.00 96.56 468 LEU A CA 1
ATOM 3534 C C . LEU A 1 468 ? 1.596 -7.177 -16.610 1.00 96.56 468 LEU A C 1
ATOM 3536 O O . LEU A 1 468 ? 0.897 -7.426 -17.594 1.00 96.56 468 LEU A O 1
ATOM 3540 N N . TRP A 1 469 ? 2.459 -8.074 -16.124 1.00 97.75 469 TRP A N 1
ATOM 3541 C CA . TRP A 1 469 ? 2.625 -9.400 -16.723 1.00 97.75 469 TRP A CA 1
ATOM 3542 C C . TRP A 1 469 ? 1.379 -10.275 -16.572 1.00 97.75 469 TRP A C 1
ATOM 3544 O O . TRP A 1 469 ? 1.061 -11.025 -17.493 1.00 97.75 469 TRP A O 1
ATOM 3554 N N . ASP A 1 470 ? 0.637 -10.162 -15.469 1.00 97.94 470 ASP A N 1
ATOM 3555 C CA . ASP A 1 470 ? -0.609 -10.905 -15.271 1.00 97.94 470 ASP A CA 1
ATOM 3556 C C . ASP A 1 470 ? -1.682 -10.414 -16.246 1.00 97.94 470 ASP A C 1
ATOM 3558 O O . ASP A 1 470 ? -2.406 -11.216 -16.841 1.00 97.94 470 ASP A O 1
ATOM 3562 N N . ALA A 1 471 ? -1.739 -9.100 -16.490 1.00 95.81 471 ALA A N 1
ATOM 3563 C CA . ALA A 1 471 ? -2.589 -8.527 -17.528 1.00 95.81 471 ALA A CA 1
ATOM 3564 C C . ALA A 1 471 ? -2.223 -9.055 -18.924 1.00 95.81 471 ALA A C 1
ATOM 3566 O O . ALA A 1 471 ? -3.115 -9.460 -19.673 1.00 95.81 471 ALA A O 1
ATOM 3567 N N . CYS A 1 472 ? -0.931 -9.129 -19.253 1.00 96.50 472 CYS A N 1
ATOM 3568 C CA . CYS A 1 472 ? -0.466 -9.724 -20.503 1.00 96.50 472 CYS A CA 1
ATOM 3569 C C . CYS A 1 472 ? -0.845 -11.207 -20.620 1.00 96.50 472 CYS A C 1
ATOM 3571 O O . CYS A 1 472 ? -1.380 -11.616 -21.649 1.00 96.50 472 CYS A O 1
ATOM 3573 N N . ILE A 1 473 ? -0.638 -12.004 -19.567 1.00 97.19 473 ILE A N 1
ATOM 3574 C CA . ILE A 1 473 ? -0.977 -13.435 -19.548 1.00 97.19 473 ILE A CA 1
ATOM 3575 C C . ILE A 1 473 ? -2.472 -13.640 -19.797 1.00 97.19 473 ILE A C 1
ATOM 3577 O O . ILE A 1 473 ? -2.838 -14.456 -20.642 1.00 97.19 473 ILE A O 1
ATOM 3581 N N . ARG A 1 474 ? -3.336 -12.859 -19.134 1.00 96.31 474 ARG A N 1
ATOM 3582 C CA . ARG A 1 474 ? -4.794 -12.908 -19.353 1.00 96.31 474 ARG A CA 1
ATOM 3583 C C . ARG A 1 474 ? -5.188 -12.621 -20.804 1.00 96.31 474 ARG A C 1
ATOM 3585 O O . ARG A 1 474 ? -6.208 -13.127 -21.261 1.00 96.31 474 ARG A O 1
ATOM 3592 N N . GLN A 1 475 ? -4.393 -11.830 -21.521 1.00 94.81 475 GLN A N 1
ATOM 3593 C CA . GLN A 1 475 ? -4.624 -11.457 -22.920 1.00 94.81 475 GLN A CA 1
ATOM 3594 C C . GLN A 1 475 ? -3.804 -12.289 -23.921 1.00 94.81 475 GLN A C 1
ATOM 3596 O O . GLN A 1 475 ? -3.776 -11.962 -25.104 1.00 94.81 475 GLN A O 1
ATOM 3601 N N . ASN A 1 476 ? -3.143 -13.368 -23.479 1.00 95.62 476 ASN A N 1
ATOM 3602 C CA . ASN A 1 476 ? -2.237 -14.181 -24.303 1.00 95.62 476 ASN A CA 1
ATOM 3603 C C . ASN A 1 476 ? -1.101 -13.374 -24.967 1.00 95.62 476 ASN A C 1
ATOM 3605 O O . ASN A 1 476 ? -0.619 -13.721 -26.045 1.00 95.62 476 ASN A O 1
ATOM 3609 N N . VAL A 1 477 ? -0.654 -12.301 -24.317 1.00 96.31 477 VAL A N 1
ATOM 3610 C CA . VAL A 1 477 ? 0.502 -11.497 -24.724 1.00 96.31 477 VAL A CA 1
ATOM 3611 C C . VAL A 1 477 ? 1.758 -12.107 -24.100 1.00 96.31 477 VAL A C 1
ATOM 3613 O O . VAL A 1 477 ? 1.799 -12.373 -22.898 1.00 96.31 477 VAL A O 1
ATOM 3616 N N . SER A 1 478 ? 2.789 -12.365 -24.910 1.00 98.00 478 SER A N 1
ATOM 3617 C CA . SER A 1 478 ? 4.030 -12.984 -24.431 1.00 98.00 478 SER A CA 1
ATOM 3618 C C . SER A 1 478 ? 4.848 -12.015 -23.572 1.00 98.00 478 SER A C 1
ATOM 3620 O O . SER A 1 478 ? 5.058 -10.864 -23.949 1.00 98.00 478 SER A O 1
ATOM 3622 N N . VAL A 1 479 ? 5.335 -12.504 -22.428 1.00 98.38 479 VAL A N 1
ATOM 3623 C CA . VAL A 1 479 ? 6.112 -11.721 -21.456 1.00 98.38 479 VAL A CA 1
ATOM 3624 C C . VAL A 1 479 ? 7.427 -12.416 -21.142 1.00 98.38 479 VAL A C 1
ATOM 3626 O O . VAL A 1 479 ? 7.463 -13.639 -20.975 1.00 98.38 479 VAL A O 1
ATOM 3629 N N . ARG A 1 480 ? 8.492 -11.626 -21.001 1.00 98.25 480 ARG A N 1
ATOM 3630 C CA . ARG A 1 480 ? 9.780 -12.063 -20.462 1.00 98.25 480 ARG A CA 1
ATOM 3631 C C . ARG A 1 480 ? 10.318 -11.030 -19.473 1.00 98.25 480 ARG A C 1
ATOM 3633 O O . ARG A 1 480 ? 10.420 -9.858 -19.823 1.00 98.25 480 ARG A O 1
ATOM 3640 N N . SER A 1 481 ? 10.675 -11.459 -18.265 1.00 98.31 481 SER A N 1
ATOM 3641 C CA . SER A 1 481 ? 11.309 -10.591 -17.261 1.00 98.31 481 SER A CA 1
ATOM 3642 C C . SER A 1 481 ? 12.796 -10.921 -17.095 1.00 98.31 481 SER A C 1
ATOM 3644 O O . SER A 1 481 ? 13.218 -12.081 -17.153 1.00 98.31 481 SER A O 1
ATOM 3646 N N . TYR A 1 482 ? 13.591 -9.879 -16.886 1.00 98.38 482 TYR A N 1
ATOM 3647 C CA . TYR A 1 482 ? 15.028 -9.920 -16.684 1.00 98.38 482 TYR A CA 1
ATOM 3648 C C . TYR A 1 482 ? 15.366 -9.161 -15.394 1.00 98.38 482 TYR A C 1
ATOM 3650 O O . TYR A 1 482 ? 15.547 -7.944 -15.395 1.00 98.38 482 TYR A O 1
ATOM 3658 N N . GLY A 1 483 ? 15.435 -9.901 -14.282 1.00 95.56 483 GLY A N 1
ATOM 3659 C CA . GLY A 1 483 ? 15.867 -9.399 -12.971 1.00 95.56 483 GLY A CA 1
ATOM 3660 C C . GLY A 1 483 ? 14.827 -8.611 -12.165 1.00 95.56 483 GLY A C 1
ATOM 3661 O O . GLY A 1 483 ? 15.095 -8.322 -11.003 1.00 95.56 483 GLY A O 1
ATOM 3662 N N . GLU A 1 484 ? 13.668 -8.298 -12.746 1.00 96.50 484 GLU A N 1
ATOM 3663 C CA . GLU A 1 484 ? 12.533 -7.657 -12.067 1.00 96.50 484 GLU A CA 1
ATOM 3664 C C . GLU A 1 484 ? 11.611 -8.726 -11.461 1.00 96.50 484 GLU A C 1
ATOM 3666 O O . GLU A 1 484 ? 11.245 -9.676 -12.167 1.00 96.50 484 GLU A O 1
ATOM 3671 N N . PHE A 1 485 ? 11.266 -8.594 -10.171 1.00 96.44 485 PHE A N 1
ATOM 3672 C CA . PHE A 1 485 ? 10.512 -9.603 -9.402 1.00 96.44 485 PHE A CA 1
ATOM 3673 C C . PHE A 1 485 ? 11.129 -11.013 -9.538 1.00 96.44 485 PHE A C 1
ATOM 3675 O O . PHE A 1 485 ? 10.492 -12.019 -9.882 1.00 96.44 485 PHE A O 1
ATOM 3682 N N . ALA A 1 486 ? 12.441 -11.066 -9.298 1.00 95.56 486 ALA A N 1
ATOM 3683 C CA . ALA A 1 486 ? 13.230 -12.285 -9.287 1.00 95.56 486 ALA A CA 1
ATOM 3684 C C . ALA A 1 486 ? 14.203 -12.279 -8.105 1.00 95.56 486 ALA A C 1
ATOM 3686 O O . ALA A 1 486 ? 14.822 -11.264 -7.795 1.00 95.56 486 ALA A O 1
ATOM 3687 N N . ASN A 1 487 ? 14.385 -13.444 -7.492 1.00 92.75 487 ASN A N 1
ATOM 3688 C CA . ASN A 1 487 ? 15.304 -13.672 -6.386 1.00 92.75 487 ASN A CA 1
ATOM 3689 C C . ASN A 1 487 ? 16.443 -14.598 -6.810 1.00 92.75 487 ASN A C 1
ATOM 3691 O O . ASN A 1 487 ? 16.371 -15.296 -7.821 1.00 92.75 487 ASN A O 1
ATOM 3695 N N . TRP A 1 488 ? 17.518 -14.625 -6.028 1.00 93.25 488 TRP A N 1
ATOM 3696 C CA . TRP A 1 488 ? 18.533 -15.664 -6.173 1.00 93.25 488 TRP A CA 1
ATOM 3697 C C . TRP A 1 488 ? 18.002 -16.986 -5.619 1.00 93.25 488 TRP A C 1
ATOM 3699 O O . TRP A 1 488 ? 17.398 -17.001 -4.550 1.00 93.25 488 TRP A O 1
ATOM 3709 N N . ALA A 1 489 ? 18.282 -18.096 -6.302 1.00 92.56 489 ALA A N 1
ATOM 3710 C CA . ALA A 1 489 ? 18.152 -19.419 -5.702 1.00 92.56 489 ALA A CA 1
ATOM 3711 C C . ALA A 1 489 ? 18.998 -19.519 -4.418 1.00 92.56 489 ALA A C 1
ATOM 3713 O O . ALA A 1 489 ? 20.020 -18.834 -4.289 1.00 92.56 489 ALA A O 1
ATOM 3714 N N . ASP A 1 490 ? 18.597 -20.399 -3.498 1.00 87.38 490 ASP A N 1
ATOM 3715 C CA . ASP A 1 490 ? 19.276 -20.586 -2.216 1.00 87.38 490 ASP A CA 1
ATOM 3716 C C . ASP A 1 490 ? 20.778 -20.836 -2.388 1.00 87.38 490 ASP A C 1
ATOM 3718 O O . ASP A 1 490 ? 21.223 -21.706 -3.142 1.00 87.38 490 ASP A O 1
ATOM 3722 N N . GLY A 1 491 ? 21.581 -20.065 -1.658 1.00 85.19 491 GLY A N 1
ATOM 3723 C CA . GLY A 1 491 ? 23.028 -20.190 -1.700 1.00 85.19 491 GLY A CA 1
ATOM 3724 C C . GLY A 1 491 ? 23.762 -18.993 -1.114 1.00 85.19 491 GLY A C 1
ATOM 3725 O O . GLY A 1 491 ? 23.177 -17.986 -0.707 1.00 85.19 491 GLY A O 1
ATOM 3726 N N . LYS A 1 492 ? 25.090 -19.117 -1.069 1.00 85.69 492 LYS A N 1
ATOM 3727 C CA . LYS A 1 492 ? 25.970 -18.101 -0.488 1.00 85.69 492 LYS A CA 1
ATOM 3728 C C . LYS A 1 492 ? 26.128 -16.915 -1.427 1.00 85.69 492 LYS A C 1
ATOM 3730 O O . LYS A 1 492 ? 26.195 -17.068 -2.646 1.00 85.69 492 LYS A O 1
ATOM 3735 N N . ARG A 1 493 ? 26.307 -15.728 -0.849 1.00 84.06 493 ARG A N 1
ATOM 3736 C CA . ARG A 1 493 ? 26.551 -14.494 -1.603 1.00 84.06 493 ARG A CA 1
ATOM 3737 C C . ARG A 1 493 ? 27.725 -14.601 -2.582 1.00 84.06 493 ARG A C 1
ATOM 3739 O O . ARG A 1 493 ? 27.616 -14.168 -3.722 1.00 84.06 493 ARG A O 1
ATOM 3746 N N . GLU A 1 494 ? 28.824 -15.235 -2.180 1.00 85.94 494 GLU A N 1
ATOM 3747 C CA . GLU A 1 494 ? 29.987 -15.451 -3.056 1.00 85.94 494 GLU A CA 1
ATOM 3748 C C . GLU A 1 494 ? 29.648 -16.226 -4.338 1.00 85.94 494 GLU A C 1
ATOM 3750 O O . GLU A 1 494 ? 30.244 -15.987 -5.389 1.00 85.94 494 GLU A O 1
ATOM 3755 N N . ASP A 1 495 ? 28.693 -17.154 -4.263 1.00 87.94 495 ASP A N 1
ATOM 3756 C CA . ASP A 1 495 ? 28.265 -17.951 -5.407 1.00 87.94 495 ASP A CA 1
ATOM 3757 C C . ASP A 1 495 ? 27.360 -17.140 -6.352 1.00 87.94 495 ASP A C 1
ATOM 3759 O O . ASP A 1 495 ? 27.413 -17.362 -7.564 1.00 87.94 495 ASP A O 1
ATOM 3763 N N . ARG A 1 496 ? 26.627 -16.135 -5.837 1.00 87.25 496 ARG A N 1
ATOM 3764 C CA . ARG A 1 496 ? 25.910 -15.127 -6.651 1.00 87.25 496 ARG A CA 1
ATOM 3765 C C . ARG A 1 496 ? 26.896 -14.354 -7.523 1.00 87.25 496 ARG A C 1
ATOM 3767 O O . ARG A 1 496 ? 26.779 -14.343 -8.745 1.00 87.25 496 ARG A O 1
ATOM 3774 N N . LEU A 1 497 ? 27.936 -13.793 -6.902 1.00 85.69 497 LEU A N 1
ATOM 3775 C CA . LEU A 1 497 ? 28.939 -12.961 -7.584 1.00 85.69 497 LEU A CA 1
ATOM 3776 C C . LEU A 1 497 ? 29.765 -13.745 -8.616 1.00 85.69 497 LEU A C 1
ATOM 3778 O O . LEU A 1 497 ? 30.182 -13.199 -9.639 1.00 85.69 497 LEU A O 1
ATOM 3782 N N . ARG A 1 498 ? 29.977 -15.044 -8.374 1.00 86.56 498 ARG A N 1
ATOM 3783 C CA . ARG A 1 498 ? 30.653 -15.957 -9.309 1.00 86.56 498 ARG A CA 1
ATOM 3784 C C . ARG A 1 498 ? 29.733 -16.497 -10.415 1.00 86.56 498 ARG A C 1
ATOM 3786 O O . ARG A 1 498 ? 30.211 -17.265 -11.245 1.00 86.56 498 ARG A O 1
ATOM 3793 N N . GLY A 1 499 ? 28.449 -16.123 -10.439 1.00 84.50 499 GLY A N 1
ATOM 3794 C CA . GLY A 1 499 ? 27.478 -16.574 -11.444 1.00 84.50 499 GLY A CA 1
ATOM 3795 C C . GLY A 1 499 ? 27.094 -18.053 -11.328 1.00 84.50 499 GLY A C 1
ATOM 3796 O O . GLY A 1 499 ? 26.713 -18.674 -12.319 1.00 84.50 499 GLY A O 1
ATOM 3797 N N . LYS A 1 500 ? 27.243 -18.644 -10.136 1.00 88.44 500 LYS A N 1
ATOM 3798 C CA . LYS A 1 500 ? 26.902 -20.051 -9.880 1.00 88.44 500 LYS A CA 1
ATOM 3799 C C . LYS A 1 500 ? 25.443 -20.246 -9.481 1.00 88.44 500 LYS A C 1
ATOM 3801 O O . LYS A 1 500 ? 24.912 -21.333 -9.689 1.00 88.44 500 LYS A O 1
ATOM 3806 N N . LEU A 1 501 ? 24.814 -19.224 -8.902 1.00 92.12 501 LEU A N 1
ATOM 3807 C CA . LEU A 1 501 ? 23.390 -19.250 -8.576 1.00 92.12 501 LEU A CA 1
ATOM 3808 C C . LEU A 1 501 ? 22.565 -18.737 -9.754 1.00 92.12 501 LEU A C 1
ATOM 3810 O O . LEU A 1 501 ? 23.028 -17.910 -10.539 1.00 92.12 501 LEU A O 1
ATOM 3814 N N . LYS A 1 502 ? 21.346 -19.259 -9.870 1.00 95.19 502 LYS A N 1
ATOM 3815 C CA . LYS A 1 502 ? 20.366 -18.856 -10.879 1.00 95.19 502 LYS A CA 1
ATOM 3816 C C . LYS A 1 502 ? 19.316 -17.946 -10.262 1.00 95.19 502 LYS A C 1
ATOM 3818 O O . LYS A 1 502 ? 19.080 -18.008 -9.055 1.00 95.19 502 LYS A O 1
ATOM 3823 N N . ALA A 1 503 ? 18.692 -17.131 -11.099 1.00 96.44 503 ALA A N 1
ATOM 3824 C CA . ALA A 1 503 ? 17.502 -16.388 -10.729 1.00 96.44 503 ALA A CA 1
ATOM 3825 C C . ALA A 1 503 ? 16.279 -17.319 -10.683 1.00 96.44 503 ALA A C 1
ATOM 3827 O O . ALA A 1 503 ? 16.150 -18.232 -11.504 1.00 96.44 503 ALA A O 1
ATOM 3828 N N . VAL A 1 504 ? 15.378 -17.061 -9.741 1.00 96.81 504 VAL A N 1
ATOM 3829 C CA . VAL A 1 504 ? 14.061 -17.692 -9.595 1.00 96.81 504 VAL A CA 1
ATOM 3830 C C . VAL A 1 504 ? 12.997 -16.599 -9.538 1.00 96.81 504 VAL A C 1
ATOM 3832 O O . VAL A 1 504 ? 13.262 -15.512 -9.031 1.00 96.81 504 VAL A O 1
ATOM 3835 N N . ALA A 1 505 ? 11.811 -16.852 -10.089 1.00 97.50 505 ALA A N 1
ATOM 3836 C CA . ALA A 1 505 ? 10.716 -15.888 -10.015 1.00 97.50 505 ALA A CA 1
ATOM 3837 C C . ALA A 1 505 ? 10.273 -15.725 -8.554 1.00 97.50 505 ALA A C 1
ATOM 3839 O O . ALA A 1 505 ? 10.195 -16.719 -7.832 1.00 97.50 505 ALA A O 1
ATOM 3840 N N . SER A 1 506 ? 9.992 -14.494 -8.126 1.00 96.31 506 SER A N 1
ATOM 3841 C CA . SER A 1 506 ? 9.450 -14.228 -6.786 1.00 96.31 506 SER A CA 1
ATOM 3842 C C . SER A 1 506 ? 7.919 -14.268 -6.747 1.00 96.31 506 SER A C 1
ATOM 3844 O O . SER A 1 506 ? 7.323 -14.387 -5.682 1.00 96.31 506 SER A O 1
ATOM 3846 N N . VAL A 1 507 ? 7.270 -14.238 -7.915 1.00 97.56 507 VAL A N 1
ATOM 3847 C CA . VAL A 1 507 ? 5.809 -14.220 -8.058 1.00 97.56 507 VAL A CA 1
ATOM 3848 C C . VAL A 1 507 ? 5.307 -15.277 -9.047 1.00 97.56 507 VAL A C 1
ATOM 3850 O O . VAL A 1 507 ? 5.971 -15.532 -10.060 1.00 97.56 507 VAL A O 1
ATOM 3853 N N . PRO A 1 508 ? 4.101 -15.845 -8.825 1.00 97.38 508 PRO A N 1
ATOM 3854 C CA . PRO A 1 508 ? 3.504 -16.851 -9.706 1.00 97.38 508 PRO A CA 1
ATOM 3855 C C . PRO A 1 508 ? 3.434 -16.438 -11.182 1.00 97.38 508 PRO A C 1
ATOM 3857 O O . PRO A 1 508 ? 3.717 -17.241 -12.071 1.00 97.38 508 PRO A O 1
ATOM 3860 N N . GLY A 1 509 ? 3.097 -15.173 -11.460 1.00 97.00 509 GLY A N 1
ATOM 3861 C CA . GLY A 1 509 ? 2.955 -14.661 -12.826 1.00 97.00 509 GLY A CA 1
ATOM 3862 C C . GLY A 1 509 ? 4.243 -14.725 -13.655 1.00 97.00 509 GLY A C 1
ATOM 3863 O O . GLY A 1 509 ? 4.184 -14.790 -14.883 1.00 97.00 509 GLY A O 1
ATOM 3864 N N . LEU A 1 510 ? 5.412 -14.784 -13.010 1.00 98.12 510 LEU A N 1
ATOM 3865 C CA . LEU A 1 510 ? 6.716 -14.825 -13.674 1.00 98.12 510 LEU A CA 1
ATOM 3866 C C . LEU A 1 510 ? 7.374 -16.213 -13.680 1.00 98.12 510 LEU A C 1
ATOM 3868 O O . LEU A 1 510 ? 8.431 -16.387 -14.296 1.00 98.12 510 LEU A O 1
ATOM 3872 N N . GLU A 1 511 ? 6.748 -17.229 -13.081 1.00 97.25 511 GLU A N 1
ATOM 3873 C CA . GLU A 1 511 ? 7.230 -18.610 -13.152 1.00 97.25 511 GLU A CA 1
ATOM 3874 C C . GLU A 1 511 ? 7.381 -19.056 -14.619 1.00 97.25 511 GLU A C 1
ATOM 3876 O O . GLU A 1 511 ? 6.475 -18.907 -15.446 1.00 97.25 511 GLU A O 1
ATOM 3881 N N . GLY A 1 512 ? 8.575 -19.542 -14.977 1.00 97.12 512 GLY A N 1
ATOM 3882 C CA . GLY A 1 512 ? 8.928 -19.924 -16.352 1.00 97.12 512 GLY A CA 1
ATOM 3883 C C . GLY A 1 512 ? 9.092 -18.760 -17.342 1.00 97.12 512 GLY A C 1
ATOM 3884 O O . GLY A 1 512 ? 9.424 -18.993 -18.503 1.00 97.12 512 GLY A O 1
ATOM 3885 N N . ARG A 1 513 ? 8.901 -17.506 -16.912 1.00 98.19 513 ARG A N 1
ATOM 3886 C CA . ARG A 1 513 ? 8.968 -16.300 -17.760 1.00 98.19 513 ARG A CA 1
ATOM 3887 C C . ARG A 1 513 ? 10.158 -15.399 -17.448 1.00 98.19 513 ARG A C 1
ATOM 3889 O O . ARG A 1 513 ? 10.341 -14.395 -18.129 1.00 98.19 513 ARG A O 1
ATOM 3896 N N . ILE A 1 514 ? 11.014 -15.789 -16.508 1.00 98.44 514 ILE A N 1
ATOM 3897 C CA . ILE A 1 514 ? 12.286 -15.109 -16.250 1.00 98.44 514 ILE A CA 1
ATOM 3898 C C . ILE A 1 514 ? 13.462 -15.759 -16.980 1.00 98.44 514 ILE A C 1
ATOM 3900 O O . ILE A 1 514 ? 13.460 -16.968 -17.245 1.00 98.44 514 ILE A O 1
ATOM 3904 N N . ASN A 1 515 ? 14.503 -14.975 -17.250 1.00 98.06 515 ASN A N 1
ATOM 3905 C CA . ASN A 1 515 ? 15.805 -15.518 -17.620 1.00 98.06 515 ASN A CA 1
ATOM 3906 C C . ASN A 1 515 ? 16.611 -15.887 -16.362 1.00 98.06 515 ASN A C 1
ATOM 3908 O O . ASN A 1 515 ? 17.059 -15.014 -15.626 1.00 98.06 515 ASN A O 1
ATOM 3912 N N . ALA A 1 516 ? 16.819 -17.186 -16.137 1.00 97.25 516 ALA A N 1
ATOM 3913 C CA . ALA A 1 516 ? 17.504 -17.711 -14.953 1.00 97.25 516 ALA A CA 1
ATOM 3914 C C . ALA A 1 516 ? 19.005 -17.352 -14.876 1.00 97.25 516 ALA A C 1
ATOM 3916 O O . ALA A 1 516 ? 19.602 -17.449 -13.804 1.00 97.25 516 ALA A O 1
ATOM 3917 N N . ASP A 1 517 ? 19.621 -16.960 -15.995 1.00 96.25 517 ASP A N 1
ATOM 3918 C CA . ASP A 1 517 ? 21.017 -16.512 -16.053 1.00 96.25 517 ASP A CA 1
ATOM 3919 C C . ASP A 1 517 ? 21.152 -14.998 -15.839 1.00 96.25 517 ASP A C 1
ATOM 3921 O O . ASP A 1 517 ? 22.257 -14.505 -15.601 1.00 96.25 517 ASP A O 1
ATOM 3925 N N . TYR A 1 518 ? 20.052 -14.249 -15.945 1.00 97.44 518 TYR A N 1
ATOM 3926 C CA . TYR A 1 518 ? 20.053 -12.808 -15.741 1.00 97.44 518 TYR A CA 1
ATOM 3927 C C . TYR A 1 518 ? 20.025 -12.508 -14.244 1.00 97.44 518 TYR A C 1
ATOM 3929 O O . TYR A 1 518 ? 19.115 -12.922 -13.529 1.00 97.44 518 TYR A O 1
ATOM 3937 N N . ALA A 1 519 ? 21.034 -11.787 -13.761 1.00 95.56 519 ALA A N 1
ATOM 3938 C CA . ALA A 1 519 ? 21.176 -11.501 -12.341 1.00 95.56 519 ALA A CA 1
ATOM 3939 C C . ALA A 1 519 ? 20.046 -10.577 -11.830 1.00 95.56 519 ALA A C 1
ATOM 3941 O O . ALA A 1 519 ? 19.888 -9.485 -12.388 1.00 95.56 519 ALA A O 1
ATOM 3942 N N . PRO A 1 520 ? 19.321 -10.947 -10.753 1.00 94.25 520 PRO A N 1
ATOM 3943 C CA . PRO A 1 520 ? 18.425 -10.033 -10.044 1.00 94.25 520 PRO A CA 1
ATOM 3944 C C . PRO A 1 520 ? 19.228 -8.958 -9.282 1.00 94.25 520 PRO A C 1
ATOM 3946 O O . PRO A 1 520 ? 20.406 -8.710 -9.587 1.00 94.25 520 PRO A O 1
ATOM 3949 N N . TRP A 1 521 ? 18.606 -8.288 -8.306 1.00 91.25 521 TRP A N 1
ATOM 3950 C CA . TRP A 1 521 ? 19.252 -7.256 -7.487 1.00 91.25 521 TRP A CA 1
ATOM 3951 C C . TRP A 1 521 ? 20.604 -7.709 -6.915 1.00 91.25 521 TRP A C 1
ATOM 3953 O O . TRP A 1 521 ? 20.689 -8.664 -6.140 1.00 91.25 521 TRP A O 1
ATOM 3963 N N . GLU A 1 522 ? 21.673 -7.021 -7.326 1.00 91.38 522 GLU A N 1
ATOM 3964 C CA . GLU A 1 522 ? 23.035 -7.154 -6.795 1.00 91.38 522 GLU A CA 1
ATOM 3965 C C . GLU A 1 522 ? 23.905 -6.033 -7.385 1.00 91.38 522 GLU A C 1
ATOM 3967 O O . GLU A 1 522 ? 24.247 -6.060 -8.570 1.00 91.38 522 GLU A O 1
ATOM 3972 N N . LEU A 1 523 ? 24.273 -5.048 -6.568 1.00 90.69 523 LEU A N 1
ATOM 3973 C CA . LEU A 1 523 ? 25.022 -3.864 -7.014 1.00 90.69 523 LEU A CA 1
ATOM 3974 C C . LEU A 1 523 ? 26.493 -4.146 -7.336 1.00 90.69 523 LEU A C 1
ATOM 3976 O O . LEU A 1 523 ? 27.161 -3.321 -7.956 1.00 90.69 523 LEU A O 1
ATOM 3980 N N . GLU A 1 524 ? 27.020 -5.298 -6.915 1.00 91.19 524 GLU A N 1
ATOM 3981 C CA . GLU A 1 524 ? 28.369 -5.729 -7.296 1.00 91.19 524 GLU A CA 1
ATOM 3982 C C . GLU A 1 524 ? 28.434 -6.381 -8.684 1.00 91.19 524 GLU A C 1
ATOM 3984 O O . GLU A 1 524 ? 29.528 -6.631 -9.191 1.00 91.19 524 GLU A O 1
ATOM 3989 N N . ILE A 1 525 ? 27.288 -6.654 -9.312 1.00 93.12 525 ILE A N 1
ATOM 3990 C CA . ILE A 1 525 ? 27.224 -7.117 -10.698 1.00 93.12 525 ILE A CA 1
ATOM 3991 C C . ILE A 1 525 ? 26.960 -5.890 -11.586 1.00 93.12 525 ILE A C 1
ATOM 3993 O O . ILE A 1 525 ? 25.903 -5.280 -11.436 1.00 93.12 525 ILE A O 1
ATOM 3997 N N . PRO A 1 526 ? 27.879 -5.531 -12.504 1.00 95.06 526 PRO A N 1
ATOM 3998 C CA . PRO A 1 526 ? 27.674 -4.425 -13.442 1.00 95.06 526 PRO A CA 1
ATOM 3999 C C . PRO A 1 526 ? 26.505 -4.684 -14.397 1.00 95.06 526 PRO A C 1
ATOM 4001 O O . PRO A 1 526 ? 26.288 -5.826 -14.822 1.00 95.06 526 PRO A O 1
ATOM 4004 N N . ASP A 1 527 ? 25.790 -3.638 -14.797 1.00 97.69 527 ASP A N 1
ATOM 4005 C CA . ASP A 1 527 ? 24.625 -3.767 -15.675 1.00 97.69 527 ASP A CA 1
ATOM 4006 C C . ASP A 1 527 ? 25.002 -4.194 -17.094 1.00 97.69 527 ASP A C 1
ATOM 4008 O O . ASP A 1 527 ? 24.268 -4.940 -17.735 1.00 97.69 527 ASP A O 1
ATOM 4012 N N . ASN A 1 528 ? 26.198 -3.862 -17.573 1.00 98.19 528 ASN A N 1
ATOM 4013 C CA . ASN A 1 528 ? 26.704 -4.362 -18.848 1.00 98.19 528 ASN A CA 1
ATOM 4014 C C . ASN A 1 528 ? 26.844 -5.888 -18.866 1.00 98.19 528 ASN A C 1
ATOM 4016 O O . ASN A 1 528 ? 26.653 -6.492 -19.920 1.00 98.19 528 ASN A O 1
ATOM 4020 N N . ARG A 1 529 ? 27.109 -6.523 -17.715 1.00 96.88 529 ARG A N 1
ATOM 4021 C CA . ARG A 1 529 ? 27.111 -7.992 -17.608 1.00 96.88 529 ARG A CA 1
ATOM 4022 C C . ARG A 1 529 ? 25.700 -8.565 -17.650 1.00 96.88 529 ARG A C 1
ATOM 4024 O O . ARG A 1 529 ? 25.503 -9.643 -18.203 1.00 96.88 529 ARG A O 1
ATOM 4031 N N . ARG A 1 530 ? 24.721 -7.854 -17.085 1.00 97.56 530 ARG A N 1
ATOM 4032 C CA . ARG A 1 530 ? 23.302 -8.204 -17.232 1.00 97.56 530 ARG A CA 1
ATOM 4033 C C . ARG A 1 530 ? 22.876 -8.111 -18.699 1.00 97.56 530 ARG A C 1
ATOM 4035 O O . ARG A 1 530 ? 22.291 -9.050 -19.236 1.00 97.56 530 ARG A O 1
ATOM 4042 N N . VAL A 1 531 ? 23.268 -7.030 -19.372 1.00 98.62 531 VAL A N 1
ATOM 4043 C CA . VAL A 1 531 ? 23.010 -6.819 -20.800 1.00 98.62 531 VAL A CA 1
ATOM 4044 C C . VAL A 1 531 ? 23.686 -7.882 -21.668 1.00 98.62 531 VAL A C 1
ATOM 4046 O O . VAL A 1 531 ? 23.066 -8.325 -22.625 1.00 98.62 531 VAL A O 1
ATOM 4049 N N . ASP A 1 532 ? 24.880 -8.382 -21.331 1.00 98.56 532 ASP A N 1
ATOM 4050 C CA . ASP A 1 532 ?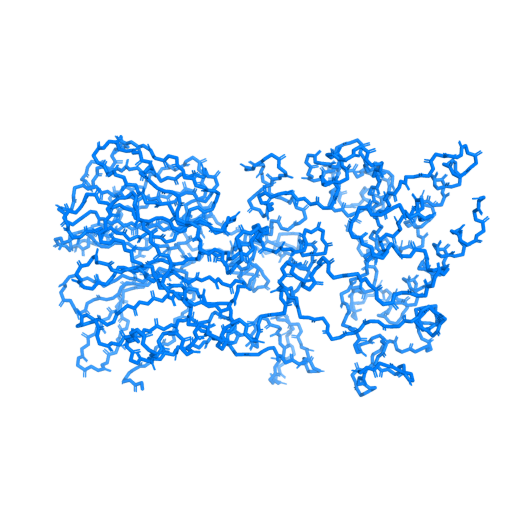 25.500 -9.501 -22.067 1.00 98.56 532 ASP A CA 1
ATOM 4051 C C . ASP A 1 532 ? 24.615 -10.761 -22.070 1.00 98.56 532 ASP A C 1
ATOM 4053 O O . ASP A 1 532 ? 24.464 -11.429 -23.099 1.00 98.56 532 ASP A O 1
ATOM 4057 N N . VAL A 1 533 ? 23.999 -11.080 -20.926 1.00 98.06 533 VAL A N 1
ATOM 4058 C CA . VAL A 1 533 ? 23.068 -12.212 -20.804 1.00 98.06 533 VAL A CA 1
ATOM 4059 C C . VAL A 1 533 ? 21.791 -11.954 -21.597 1.00 98.06 533 VAL A C 1
ATOM 4061 O O . VAL A 1 533 ? 21.341 -12.830 -22.339 1.00 98.06 533 VAL A O 1
ATOM 4064 N N . TRP A 1 534 ? 21.226 -10.751 -21.476 1.00 98.62 534 TRP A N 1
ATOM 4065 C CA . TRP A 1 534 ? 20.034 -10.363 -22.226 1.00 98.62 534 TRP A CA 1
ATOM 4066 C C . TRP A 1 534 ? 20.276 -10.406 -23.740 1.00 98.62 534 TRP A C 1
ATOM 4068 O O . TRP A 1 534 ? 19.506 -11.044 -24.451 1.00 98.62 534 TRP A O 1
ATOM 4078 N N . LEU A 1 535 ? 21.380 -9.835 -24.234 1.00 98.69 535 LEU A N 1
ATOM 4079 C CA . LEU A 1 535 ? 21.748 -9.817 -25.656 1.00 98.69 535 LEU A CA 1
ATOM 4080 C C . LEU A 1 535 ? 21.831 -11.224 -26.246 1.00 98.69 535 LEU A C 1
ATOM 4082 O O . LEU A 1 535 ? 21.402 -11.442 -27.380 1.00 98.69 535 LEU A O 1
ATOM 4086 N N . LYS A 1 536 ? 22.359 -12.188 -25.483 1.00 98.38 536 LYS A N 1
ATOM 4087 C CA . LYS A 1 536 ? 22.439 -13.589 -25.908 1.00 98.38 536 LYS A CA 1
ATOM 4088 C C . LYS A 1 536 ? 21.052 -14.183 -26.170 1.00 98.38 536 LYS A C 1
ATOM 4090 O O . LYS A 1 536 ? 20.861 -14.846 -27.189 1.00 98.38 536 LYS A O 1
ATOM 4095 N N . GLU A 1 537 ? 20.093 -13.965 -25.270 1.00 98.19 537 GLU A N 1
ATOM 4096 C CA . GLU A 1 537 ? 18.721 -14.460 -25.441 1.00 98.19 537 GLU A CA 1
ATOM 4097 C C . GLU A 1 537 ? 17.959 -13.648 -26.500 1.00 98.19 537 GLU A C 1
ATOM 4099 O O . GLU A 1 537 ? 17.351 -14.234 -27.397 1.00 98.19 537 GLU A O 1
ATOM 4104 N N . PHE A 1 538 ? 18.063 -12.317 -26.461 1.00 98.62 538 PHE A N 1
ATOM 4105 C CA . PHE A 1 538 ? 17.437 -11.406 -27.416 1.00 98.62 538 PHE A CA 1
ATOM 4106 C C . PHE A 1 538 ? 17.840 -11.721 -28.858 1.00 98.62 538 PHE A C 1
ATOM 4108 O O . PHE A 1 538 ? 16.968 -11.923 -29.696 1.00 98.62 538 PHE A O 1
ATOM 4115 N N . THR A 1 539 ? 19.138 -11.875 -29.139 1.00 98.00 539 THR A N 1
ATOM 4116 C CA . THR A 1 539 ? 19.636 -12.219 -30.484 1.00 98.00 539 THR A CA 1
ATOM 4117 C C . THR A 1 539 ? 19.069 -13.556 -30.970 1.00 98.00 539 THR A C 1
ATOM 4119 O O . THR A 1 539 ? 18.721 -13.709 -32.140 1.00 98.00 539 THR A O 1
ATOM 4122 N N . ALA A 1 540 ? 18.943 -14.544 -30.077 1.00 97.75 540 ALA A N 1
ATOM 4123 C CA . ALA A 1 540 ? 18.370 -15.842 -30.421 1.00 97.75 540 ALA A CA 1
ATOM 4124 C C . ALA A 1 540 ? 16.857 -15.764 -30.689 1.00 97.75 540 ALA A C 1
ATOM 4126 O O . ALA A 1 540 ? 16.348 -16.504 -31.536 1.00 97.75 540 ALA A O 1
ATOM 4127 N N . HIS A 1 541 ? 16.143 -14.893 -29.972 1.00 97.56 541 HIS A N 1
ATOM 4128 C CA . HIS A 1 541 ? 14.730 -14.614 -30.201 1.00 97.56 541 HIS A CA 1
ATOM 4129 C C . HIS A 1 541 ? 14.504 -13.844 -31.504 1.00 97.56 541 HIS A C 1
ATOM 4131 O O . HIS A 1 541 ? 13.702 -14.293 -32.321 1.00 97.56 541 HIS A O 1
ATOM 4137 N N . ASP A 1 542 ? 15.241 -12.760 -31.741 1.00 97.88 542 ASP A N 1
ATOM 4138 C CA . ASP A 1 542 ? 15.180 -11.955 -32.967 1.00 97.88 542 ASP A CA 1
ATOM 4139 C C . ASP A 1 542 ? 15.452 -12.808 -34.215 1.00 97.88 542 ASP A C 1
ATOM 4141 O O . ASP A 1 542 ? 14.648 -12.849 -35.149 1.00 97.88 542 ASP A O 1
ATOM 4145 N N . ALA A 1 543 ? 16.506 -13.632 -34.184 1.00 97.31 543 ALA A N 1
ATOM 4146 C CA . ALA A 1 543 ? 16.862 -14.511 -35.296 1.00 97.31 543 ALA A CA 1
ATOM 4147 C C . ALA A 1 543 ? 15.745 -15.491 -35.710 1.00 97.31 543 ALA A C 1
ATOM 4149 O O . ALA A 1 543 ? 15.719 -15.925 -36.865 1.00 97.31 543 ALA A O 1
ATOM 4150 N N . ARG A 1 544 ? 14.835 -15.842 -34.789 1.00 96.88 544 ARG A N 1
ATOM 4151 C CA . ARG A 1 544 ? 13.706 -16.759 -35.023 1.00 96.88 544 ARG A CA 1
ATOM 4152 C C . ARG A 1 544 ? 12.337 -16.068 -35.041 1.00 96.88 544 ARG A C 1
ATOM 4154 O O . ARG A 1 544 ? 11.335 -16.770 -35.127 1.00 96.88 544 ARG A O 1
ATOM 4161 N N . GLY A 1 545 ? 12.275 -14.738 -34.943 1.00 95.81 545 GLY A N 1
ATOM 4162 C CA . GLY A 1 545 ? 11.009 -13.998 -34.860 1.00 95.81 545 GLY A CA 1
ATOM 4163 C C . GLY A 1 545 ? 10.202 -14.302 -33.590 1.00 95.81 545 GLY A C 1
ATOM 4164 O O . GLY A 1 545 ? 8.977 -14.328 -33.628 1.00 95.81 545 GLY A O 1
ATOM 4165 N N . ALA A 1 546 ? 10.888 -14.581 -32.480 1.00 96.50 546 ALA A N 1
ATOM 4166 C CA . ALA A 1 546 ? 10.307 -15.007 -31.205 1.00 96.50 546 ALA A CA 1
ATOM 4167 C C . ALA A 1 546 ? 10.520 -13.982 -30.075 1.00 96.50 546 ALA A C 1
ATOM 4169 O O . ALA A 1 546 ? 10.511 -14.348 -28.899 1.00 96.50 546 ALA A O 1
ATOM 4170 N N . VAL A 1 547 ? 10.761 -12.709 -30.413 1.00 98.00 547 VAL A N 1
ATOM 4171 C CA . VAL A 1 547 ? 10.897 -11.637 -29.417 1.00 98.00 547 VAL A CA 1
ATOM 4172 C C . VAL A 1 547 ? 9.578 -11.517 -28.633 1.00 98.00 547 VAL A C 1
ATOM 4174 O O . VAL A 1 547 ? 8.511 -11.457 -29.249 1.00 98.00 547 VAL A O 1
ATOM 4177 N N . PRO A 1 548 ? 9.606 -11.512 -27.288 1.00 97.88 548 PRO A N 1
ATOM 4178 C CA . PRO A 1 548 ? 8.407 -11.330 -26.474 1.00 97.88 548 PRO A CA 1
ATOM 4179 C C . PRO A 1 548 ? 7.712 -10.001 -26.773 1.00 97.88 548 PRO A C 1
ATOM 4181 O O . PRO A 1 548 ? 8.369 -9.000 -27.056 1.00 97.88 548 PRO A O 1
ATOM 4184 N N . ALA A 1 549 ? 6.386 -9.971 -26.684 1.00 97.50 549 ALA A N 1
ATOM 4185 C CA . ALA A 1 549 ? 5.617 -8.746 -26.868 1.00 97.50 549 ALA A CA 1
ATOM 4186 C C . ALA A 1 549 ? 5.873 -7.738 -25.734 1.00 97.50 549 ALA A C 1
ATOM 4188 O O . ALA A 1 549 ? 5.928 -6.539 -25.988 1.00 97.50 549 ALA A O 1
ATOM 4189 N N . LEU A 1 550 ? 6.107 -8.214 -24.508 1.00 98.38 550 LEU A N 1
ATOM 4190 C CA . LEU A 1 550 ? 6.590 -7.414 -23.383 1.00 98.38 550 LEU A CA 1
ATOM 4191 C C . LEU A 1 550 ? 7.903 -7.994 -22.845 1.00 98.38 550 LEU A C 1
ATOM 4193 O O . LEU A 1 550 ? 7.967 -9.165 -22.465 1.00 98.38 550 LEU A O 1
ATOM 4197 N N . SER A 1 551 ? 8.941 -7.165 -22.778 1.00 98.50 551 SER A N 1
ATOM 4198 C CA . SER A 1 551 ? 10.199 -7.475 -22.094 1.00 98.50 551 SER A CA 1
ATOM 4199 C C . SER A 1 551 ? 10.448 -6.464 -20.980 1.00 98.50 551 SER A C 1
ATOM 4201 O O . SER A 1 551 ? 10.474 -5.268 -21.251 1.00 98.50 551 SER A O 1
ATOM 4203 N N . ILE A 1 552 ? 10.654 -6.931 -19.750 1.00 98.44 552 ILE A N 1
ATOM 4204 C CA . ILE A 1 552 ? 10.927 -6.078 -18.582 1.00 98.44 552 ILE A CA 1
ATOM 4205 C C . ILE A 1 552 ? 12.375 -6.297 -18.152 1.00 98.44 552 ILE A C 1
ATOM 4207 O O . ILE A 1 552 ? 12.768 -7.438 -17.923 1.00 98.44 552 ILE A O 1
ATOM 4211 N N . LEU A 1 553 ? 13.177 -5.238 -18.079 1.00 98.06 553 LEU A N 1
ATOM 4212 C CA . LEU A 1 553 ? 14.601 -5.309 -17.760 1.00 98.06 553 LEU A CA 1
ATOM 4213 C C . LEU A 1 553 ? 14.921 -4.426 -16.561 1.00 98.06 553 LEU A C 1
ATOM 4215 O O . LEU A 1 553 ? 14.686 -3.225 -16.621 1.00 98.06 553 LEU A O 1
ATOM 4219 N N . ARG A 1 554 ? 15.550 -4.989 -15.529 1.00 96.50 554 ARG A N 1
ATOM 4220 C CA . ARG A 1 554 ? 16.130 -4.206 -14.434 1.00 96.50 554 ARG A CA 1
ATOM 4221 C C . ARG A 1 554 ? 17.603 -3.907 -14.692 1.00 96.50 554 ARG A C 1
ATOM 4223 O O . ARG A 1 554 ? 18.402 -4.837 -14.843 1.00 96.50 554 ARG A O 1
ATOM 4230 N N . LEU A 1 555 ? 17.959 -2.625 -14.681 1.00 96.69 555 LEU A N 1
ATOM 4231 C CA . LEU A 1 555 ? 19.327 -2.102 -14.699 1.00 96.69 555 LEU A CA 1
ATOM 4232 C C . LEU A 1 555 ? 19.496 -1.195 -13.472 1.00 96.69 555 LEU A C 1
ATOM 4234 O O . LEU A 1 555 ? 19.228 -0.002 -13.544 1.00 96.69 555 LEU A O 1
ATOM 4238 N N . GLY A 1 556 ? 19.860 -1.780 -12.328 1.00 93.31 556 GLY A N 1
ATOM 4239 C CA . GLY A 1 556 ? 19.839 -1.100 -11.020 1.00 93.31 556 GLY A CA 1
ATOM 4240 C C . GLY A 1 556 ? 21.174 -0.491 -10.575 1.00 93.31 556 GLY A C 1
ATOM 4241 O O . GLY A 1 556 ? 21.320 -0.082 -9.424 1.00 93.31 556 GLY A O 1
ATOM 4242 N N . GLY A 1 557 ? 22.195 -0.483 -11.435 1.00 92.56 557 GLY A N 1
ATOM 4243 C CA . GLY A 1 557 ? 23.528 0.030 -11.118 1.00 92.56 557 GLY A CA 1
ATOM 4244 C C . GLY A 1 557 ? 23.553 1.526 -10.791 1.00 92.56 557 GLY A C 1
ATOM 4245 O O . GLY A 1 557 ? 24.440 1.980 -10.059 1.00 92.56 557 GLY A O 1
ATOM 4246 N N . ASP A 1 558 ? 22.558 2.293 -11.246 1.00 92.12 558 ASP A N 1
ATOM 4247 C CA . ASP A 1 558 ? 22.408 3.711 -10.925 1.00 92.12 558 ASP A CA 1
ATOM 4248 C C . ASP A 1 558 ? 22.030 3.977 -9.459 1.00 92.12 558 ASP A C 1
ATOM 4250 O O . ASP A 1 558 ? 22.193 5.107 -8.988 1.00 92.12 558 ASP A O 1
ATOM 4254 N N . HIS A 1 559 ? 21.694 2.945 -8.680 1.00 91.81 559 HIS A N 1
ATOM 4255 C CA . HIS A 1 559 ? 21.513 3.033 -7.230 1.00 91.81 559 HIS A CA 1
ATOM 4256 C C . HIS A 1 559 ? 22.837 3.359 -6.524 1.00 91.81 559 HIS A C 1
ATOM 4258 O O . HIS A 1 559 ? 22.871 4.088 -5.528 1.00 91.81 559 HIS A O 1
ATOM 4264 N N . THR A 1 560 ? 23.957 2.919 -7.108 1.00 90.56 560 THR A N 1
ATOM 4265 C CA . THR A 1 560 ? 25.338 3.064 -6.622 1.00 90.56 560 THR A CA 1
ATOM 4266 C C . THR A 1 560 ? 25.624 2.359 -5.290 1.00 90.56 560 THR A C 1
ATOM 4268 O O . THR A 1 560 ? 24.747 2.132 -4.460 1.00 90.56 560 THR A O 1
ATOM 4271 N N . LEU A 1 561 ? 26.902 2.079 -5.037 1.00 87.81 561 LEU A N 1
ATOM 4272 C CA . LEU A 1 561 ? 27.410 1.614 -3.740 1.00 87.81 561 LEU A CA 1
ATOM 4273 C C . LEU A 1 561 ? 27.825 2.776 -2.815 1.00 87.81 561 LEU A C 1
ATOM 4275 O O . LEU A 1 561 ? 28.496 2.554 -1.803 1.00 87.81 561 LEU A O 1
ATOM 4279 N N . GLY A 1 562 ? 27.448 4.014 -3.156 1.00 84.12 562 GLY A N 1
ATOM 4280 C CA . GLY A 1 562 ? 27.892 5.224 -2.469 1.00 84.12 562 GLY A CA 1
ATOM 4281 C C . GLY A 1 562 ? 29.405 5.445 -2.582 1.00 84.12 562 GLY A C 1
ATOM 4282 O O . GLY A 1 562 ? 30.043 5.050 -3.555 1.00 84.12 562 GLY A O 1
ATOM 4283 N N . THR A 1 563 ? 30.002 6.077 -1.573 1.00 84.12 563 THR A N 1
ATOM 4284 C CA . THR A 1 563 ? 31.440 6.409 -1.512 1.00 84.12 563 THR A CA 1
ATOM 4285 C C . THR A 1 563 ? 32.265 5.372 -0.734 1.00 84.12 563 THR A C 1
ATOM 4287 O O . THR A 1 563 ? 33.290 5.694 -0.134 1.00 84.12 563 THR A O 1
ATOM 4290 N N . ARG A 1 564 ? 31.818 4.108 -0.715 1.00 81.44 564 ARG A N 1
ATOM 4291 C CA . ARG A 1 564 ? 32.466 3.025 0.043 1.00 81.44 564 ARG A CA 1
ATOM 4292 C C . ARG A 1 564 ? 33.859 2.706 -0.511 1.00 81.44 564 ARG A C 1
ATOM 4294 O O . ARG A 1 564 ? 34.044 2.559 -1.717 1.00 81.44 564 ARG A O 1
ATOM 4301 N N . ALA A 1 565 ? 34.833 2.530 0.383 1.00 85.81 565 ALA A N 1
ATOM 4302 C CA . ALA A 1 565 ? 36.197 2.166 0.007 1.00 85.81 565 ALA A CA 1
ATOM 4303 C C . ALA A 1 565 ? 36.239 0.840 -0.779 1.00 85.81 565 ALA A C 1
ATOM 4305 O O . ALA A 1 565 ? 35.530 -0.113 -0.453 1.00 85.81 565 ALA A O 1
ATOM 4306 N N . GLY A 1 566 ? 37.074 0.785 -1.820 1.00 88.62 566 GLY A N 1
ATOM 4307 C CA . GLY A 1 566 ? 37.224 -0.395 -2.681 1.00 88.62 566 GLY A CA 1
ATOM 4308 C C . GLY A 1 566 ? 36.068 -0.636 -3.660 1.00 88.62 566 GLY A C 1
ATOM 4309 O O . GLY A 1 566 ? 36.062 -1.661 -4.337 1.00 88.62 566 GLY A O 1
ATOM 4310 N N . ARG A 1 567 ? 35.092 0.278 -3.747 1.00 90.62 567 ARG A N 1
ATOM 4311 C CA . ARG A 1 567 ? 33.969 0.207 -4.694 1.00 90.62 567 ARG A CA 1
ATOM 4312 C C . ARG A 1 567 ? 34.106 1.257 -5.805 1.00 90.62 567 ARG A C 1
ATOM 4314 O O . ARG A 1 567 ? 34.780 2.268 -5.591 1.00 90.62 567 ARG A O 1
ATOM 4321 N N . PRO A 1 568 ? 33.502 1.037 -6.990 1.00 93.25 568 PRO A N 1
ATOM 4322 C CA . PRO A 1 568 ? 33.451 2.054 -8.037 1.00 93.25 568 PRO A CA 1
ATOM 4323 C C . PRO A 1 568 ? 32.801 3.349 -7.537 1.00 93.25 568 PRO A C 1
ATOM 4325 O O . PRO A 1 568 ? 31.935 3.323 -6.663 1.00 93.25 568 PRO A O 1
ATOM 4328 N N . THR A 1 569 ? 33.209 4.487 -8.101 1.00 94.19 569 THR A N 1
ATOM 4329 C CA . THR A 1 569 ? 32.607 5.776 -7.741 1.00 94.19 569 THR A CA 1
ATOM 4330 C C . THR A 1 569 ? 31.155 5.850 -8.227 1.00 94.19 569 THR A C 1
ATOM 4332 O O . THR A 1 569 ? 30.836 5.253 -9.259 1.00 94.19 569 THR A O 1
ATOM 4335 N N . PRO A 1 570 ? 30.279 6.640 -7.573 1.00 93.50 570 PRO A N 1
ATOM 4336 C CA . PRO A 1 570 ? 28.910 6.850 -8.047 1.00 93.50 570 PRO A CA 1
ATOM 4337 C C . PRO A 1 570 ? 28.835 7.276 -9.520 1.00 93.50 570 PRO A C 1
ATOM 4339 O O . PRO A 1 570 ? 28.058 6.713 -10.282 1.00 93.50 570 PRO A O 1
ATOM 4342 N N . ARG A 1 571 ? 29.710 8.197 -9.954 1.00 95.81 571 ARG A N 1
ATOM 4343 C CA . ARG A 1 571 ? 29.796 8.634 -11.361 1.00 95.81 571 ARG A CA 1
ATOM 4344 C C . ARG A 1 571 ? 30.129 7.479 -12.309 1.00 95.81 571 ARG A C 1
ATOM 4346 O O . ARG A 1 571 ? 29.531 7.391 -13.372 1.00 95.81 571 ARG A O 1
ATOM 4353 N N . ALA A 1 572 ? 31.061 6.602 -11.930 1.00 96.44 572 ALA A N 1
ATOM 4354 C CA . ALA A 1 572 ? 31.427 5.449 -12.750 1.00 96.44 572 ALA A CA 1
ATOM 4355 C C . ALA A 1 572 ? 30.281 4.433 -12.853 1.00 96.44 572 ALA A C 1
ATOM 4357 O O . ALA A 1 572 ? 30.039 3.920 -13.936 1.00 96.44 572 ALA A O 1
ATOM 4358 N N . MET A 1 573 ? 29.559 4.174 -11.758 1.00 96.62 573 MET A N 1
ATOM 4359 C CA . MET A 1 573 ? 28.411 3.258 -11.770 1.00 96.62 573 MET A CA 1
ATOM 4360 C C . MET A 1 573 ? 27.254 3.796 -12.618 1.00 96.62 573 MET A C 1
ATOM 4362 O O . MET A 1 573 ? 26.682 3.050 -13.402 1.00 96.62 573 MET A O 1
ATOM 4366 N N . VAL A 1 574 ? 26.944 5.093 -12.518 1.00 97.25 574 VAL A N 1
ATOM 4367 C CA . VAL A 1 574 ? 25.874 5.698 -13.328 1.00 97.25 574 VAL A CA 1
ATOM 4368 C C . VAL A 1 574 ? 26.254 5.749 -14.812 1.00 97.25 574 VAL A C 1
ATOM 4370 O O . VAL A 1 574 ? 25.411 5.459 -15.653 1.00 97.25 574 VAL A O 1
ATOM 4373 N N . ALA A 1 575 ? 27.518 6.030 -15.149 1.00 97.88 575 ALA A N 1
ATOM 4374 C CA . ALA A 1 575 ? 27.994 5.941 -16.533 1.00 97.88 575 ALA A CA 1
ATOM 4375 C C . ALA A 1 575 ? 27.958 4.497 -17.076 1.00 97.88 575 ALA A C 1
ATOM 4377 O O . ALA A 1 575 ? 27.634 4.273 -18.240 1.00 97.88 575 ALA A O 1
ATOM 4378 N N . GLU A 1 576 ? 28.278 3.506 -16.238 1.00 97.56 576 GLU A N 1
ATOM 4379 C CA . GLU A 1 576 ? 28.206 2.081 -16.586 1.00 97.56 576 GLU A CA 1
ATOM 4380 C C . GLU A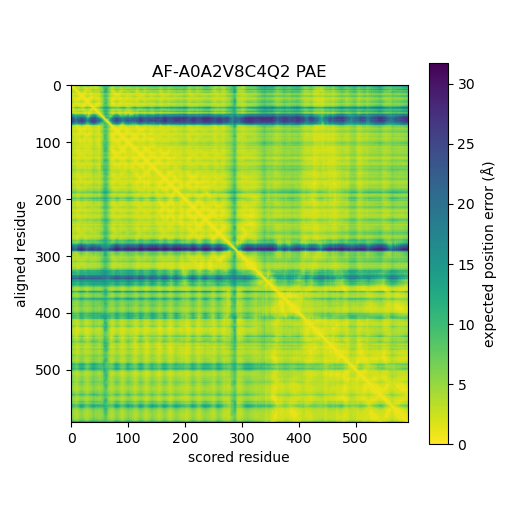 1 576 ? 26.758 1.638 -16.859 1.00 97.56 576 GLU A C 1
ATOM 4382 O O . GLU A 1 576 ? 26.498 0.992 -17.876 1.00 97.56 576 GLU A O 1
ATOM 4387 N N . ASN A 1 577 ? 25.815 2.068 -16.018 1.00 97.69 577 ASN A N 1
ATOM 4388 C CA . ASN A 1 577 ? 24.377 1.876 -16.209 1.00 97.69 577 ASN A CA 1
ATOM 4389 C C . ASN A 1 577 ? 23.855 2.585 -17.476 1.00 97.69 577 ASN A C 1
ATOM 4391 O O . ASN A 1 577 ? 23.119 1.982 -18.254 1.00 97.69 577 ASN A O 1
ATOM 4395 N N . ASP A 1 578 ? 24.271 3.828 -17.741 1.00 98.38 578 ASP A N 1
ATOM 4396 C CA . ASP A 1 578 ? 23.875 4.567 -18.950 1.00 98.38 578 ASP A CA 1
ATOM 4397 C C . ASP A 1 578 ? 24.380 3.893 -20.237 1.00 98.38 578 ASP A C 1
ATOM 4399 O O . ASP A 1 578 ? 23.635 3.772 -21.211 1.00 98.38 578 ASP A O 1
ATOM 4403 N N . LEU A 1 579 ? 25.607 3.359 -20.225 1.00 98.50 579 LEU A N 1
ATOM 4404 C CA . LEU A 1 579 ? 26.118 2.532 -21.320 1.00 98.50 579 LEU A CA 1
ATOM 4405 C C . LEU A 1 579 ? 25.267 1.269 -21.520 1.00 98.50 579 LEU A C 1
ATOM 4407 O O . LEU A 1 579 ? 24.992 0.893 -22.660 1.00 98.50 579 LEU A O 1
ATOM 4411 N N . ALA A 1 580 ? 24.835 0.616 -20.438 1.00 98.50 580 ALA A N 1
ATOM 4412 C CA . ALA A 1 580 ? 23.973 -0.561 -20.520 1.00 98.50 580 ALA A CA 1
ATOM 4413 C C . ALA A 1 580 ? 22.629 -0.228 -21.199 1.00 98.50 580 ALA A C 1
ATOM 4415 O O . ALA A 1 580 ? 22.201 -0.966 -22.089 1.00 98.50 580 ALA A O 1
ATOM 4416 N N . VAL A 1 581 ? 22.019 0.918 -20.867 1.00 97.88 581 VAL A N 1
ATOM 4417 C CA . VAL A 1 581 ? 20.820 1.439 -21.554 1.00 97.88 581 VAL A CA 1
ATOM 4418 C C . VAL A 1 581 ? 21.095 1.658 -23.043 1.00 97.88 581 VAL A C 1
ATOM 4420 O O . VAL A 1 581 ? 20.342 1.165 -23.884 1.00 97.88 581 VAL A O 1
ATOM 4423 N N . GLY A 1 582 ? 22.197 2.336 -23.382 1.00 98.12 582 GLY A N 1
ATOM 4424 C CA . GLY A 1 582 ? 22.591 2.579 -24.772 1.00 98.12 582 GLY A CA 1
ATOM 4425 C C . GLY A 1 582 ? 22.744 1.287 -25.581 1.00 98.12 582 GLY A C 1
ATOM 4426 O O . GLY A 1 582 ? 22.238 1.194 -26.696 1.00 98.12 582 GLY A O 1
ATOM 4427 N N . ARG A 1 583 ? 23.359 0.249 -25.000 1.00 98.56 583 ARG A N 1
ATOM 4428 C CA . ARG A 1 583 ? 23.519 -1.070 -25.640 1.00 98.56 583 ARG A CA 1
ATOM 4429 C C . ARG A 1 583 ? 22.194 -1.797 -25.863 1.00 98.56 583 ARG A C 1
ATOM 4431 O O . ARG A 1 583 ? 22.040 -2.463 -26.885 1.00 98.56 583 ARG A O 1
ATOM 4438 N N . VAL A 1 584 ? 21.249 -1.689 -24.925 1.00 98.50 584 VAL A N 1
ATOM 4439 C CA . VAL A 1 584 ? 19.900 -2.257 -25.088 1.00 98.50 584 VAL A CA 1
ATOM 4440 C C . VAL A 1 584 ? 19.191 -1.581 -26.258 1.00 98.50 584 VAL A C 1
ATOM 4442 O O . VAL A 1 584 ? 18.712 -2.274 -27.156 1.00 98.50 584 VAL A O 1
ATOM 4445 N N . VAL A 1 585 ? 19.181 -0.244 -26.298 1.00 97.50 585 VAL A N 1
ATOM 4446 C CA . VAL A 1 585 ? 18.541 0.500 -27.393 1.00 97.50 585 VAL A CA 1
ATOM 4447 C C . VAL A 1 585 ? 19.229 0.219 -28.726 1.00 97.50 585 VAL A C 1
ATOM 4449 O O . VAL A 1 585 ? 18.548 -0.043 -29.710 1.00 97.50 585 VAL A O 1
ATOM 4452 N N . GLU A 1 586 ? 20.562 0.202 -28.773 1.00 97.56 586 GLU A N 1
ATOM 4453 C CA . GLU A 1 586 ? 21.311 -0.111 -29.992 1.00 97.56 586 GLU A CA 1
ATOM 4454 C C . GLU A 1 586 ? 20.929 -1.485 -30.564 1.00 97.56 586 GLU A C 1
ATOM 4456 O O . GLU A 1 586 ? 20.730 -1.616 -31.774 1.00 97.56 586 GLU A O 1
ATOM 4461 N N . ALA A 1 587 ? 20.819 -2.505 -29.710 1.00 98.19 587 ALA A N 1
ATOM 4462 C CA . ALA A 1 587 ? 20.448 -3.848 -30.134 1.00 98.19 587 ALA A CA 1
ATOM 4463 C C . ALA A 1 587 ? 19.012 -3.915 -30.669 1.00 98.19 587 ALA A C 1
ATOM 4465 O O . ALA A 1 587 ? 18.783 -4.551 -31.696 1.00 98.19 587 ALA A O 1
ATOM 4466 N N . ILE A 1 588 ? 18.066 -3.233 -30.013 1.00 97.00 588 ILE A N 1
ATOM 4467 C CA . ILE A 1 588 ? 16.669 -3.150 -30.465 1.00 97.00 588 ILE A CA 1
ATOM 4468 C C . ILE A 1 588 ? 16.591 -2.414 -31.806 1.00 97.00 588 ILE A C 1
ATOM 4470 O O . ILE A 1 588 ? 15.977 -2.902 -32.745 1.00 97.00 588 ILE A O 1
ATOM 4474 N N . SER A 1 589 ? 17.272 -1.278 -31.948 1.00 95.12 589 SER A N 1
ATOM 4475 C CA . SER A 1 589 ? 17.268 -0.485 -33.185 1.00 95.12 589 SER A CA 1
ATOM 4476 C C . SER A 1 589 ? 17.890 -1.207 -34.387 1.00 95.12 589 SER A C 1
ATOM 4478 O O . SER A 1 589 ? 17.675 -0.798 -35.526 1.00 95.12 589 SER A O 1
ATOM 4480 N N . LYS A 1 590 ? 18.674 -2.267 -34.152 1.00 95.81 590 LYS A N 1
ATOM 4481 C CA . LYS A 1 590 ? 19.308 -3.102 -35.186 1.00 95.81 590 LYS A CA 1
ATOM 4482 C C . LYS A 1 590 ? 18.604 -4.452 -35.399 1.00 95.81 590 LYS A C 1
ATOM 4484 O O . LYS A 1 590 ? 19.099 -5.250 -36.197 1.00 95.81 590 LYS A O 1
ATOM 4489 N N . SER A 1 591 ? 17.507 -4.725 -34.688 1.00 94.75 591 SER A N 1
ATOM 4490 C CA . SER A 1 591 ? 16.749 -5.977 -34.810 1.00 94.75 591 SER A CA 1
ATOM 4491 C C . SER A 1 591 ? 15.906 -6.024 -36.093 1.00 94.75 591 SER A C 1
ATOM 4493 O O . SER A 1 591 ? 15.757 -5.010 -36.778 1.00 94.75 591 SER A O 1
ATOM 4495 N N . ARG A 1 592 ? 15.391 -7.207 -36.446 1.00 83.44 592 ARG A N 1
ATOM 4496 C CA . ARG A 1 592 ? 14.725 -7.469 -37.737 1.00 83.44 592 ARG A CA 1
ATOM 4497 C C . ARG A 1 592 ? 13.301 -6.939 -37.867 1.00 83.44 592 ARG A C 1
ATOM 4499 O O . ARG A 1 592 ? 12.582 -6.849 -36.848 1.00 83.44 592 ARG A O 1
#

Sequence (592 aa):
VRASLLLDHAWLGLAWHPDGKRLYVSGAANGTIHELRWNEGQLTRSVDLVIGRPFEPAIQWDDMMNPTSRNLIGGLAVSPDGSRLFAVDVVGQTFSAVDLASGRVVRTVQLPAEPYTCVVSPDGSTLFVSVWGAAGVMMFDTWSLDPIGEIATGEHPNAMAITRDGKRLFVACANTNAVWAIDVASRRASEQISVAMFPNAPPGSTPNHVSLSPGDQRLLVANADNNVVAVVDVSKPGASTVNGFIPTGWYPTAAMYSRDGRQLFVLSGKGLTSSPNPRFVDAHSTVPGGESQYVGAMLTGTLSALPTPDREPLETLTKMAYTVTAYSDEHRLAPAGAPAASPIPKRVGDPSPIKHVFYVVRENRTYDQVLGDLDRGNGDPTLTLFGESITPNAHALAREFGVIDNFYVDAEVSYDGHEFSMAAYTTDVVQKFWPANYARRGTPFLGEGQGGKRNQYGDLAAPANGYLWDACIRQNVSVRSYGEFANWADGKREDRLRGKLKAVASVPGLEGRINADYAPWELEIPDNRRVDVWLKEFTAHDARGAVPALSILRLGGDHTLGTRAGRPTPRAMVAENDLAVGRVVEAISKSR